Protein AF-A0A820G0Z9-F1 (afdb_monomer_lite)

Radius of gyration: 27.97 Å; chains: 1; bounding box: 66×50×70 Å

pLDDT: mean 84.69, std 12.45, range [35.75, 98.19]

InterPro domains:
  IPR001258 NHL repeat [PF01436] (437-462)
  IPR001258 NHL repeat [PS51125] (428-467)
  IPR011042 Six-bladed beta-propeller, TolB-like [G3DSA:2.120.10.30] (3-135)
  IPR011042 Six-bladed beta-propeller, TolB-like [G3DSA:2.120.10.30] (227-490)
  IPR050952 Tripartite Motif and NHL Repeat Containing E3 Ligases [PTHR24104] (188-468)

Structure (mmCIF, N/CA/C/O backbone):
data_AF-A0A820G0Z9-F1
#
_entry.id   AF-A0A820G0Z9-F1
#
loop_
_atom_site.group_PDB
_atom_site.id
_atom_site.type_symbol
_atom_site.label_atom_id
_atom_site.label_alt_id
_atom_site.label_comp_id
_atom_site.label_asym_id
_atom_site.label_entity_id
_atom_site.label_seq_id
_atom_site.pdbx_PDB_ins_code
_atom_site.Cartn_x
_atom_site.Cartn_y
_atom_site.Cartn_z
_atom_site.occupancy
_atom_site.B_iso_or_equiv
_atom_site.auth_seq_id
_atom_site.auth_comp_id
_atom_site.auth_asym_id
_atom_site.auth_atom_id
_atom_site.pdbx_PDB_model_num
ATOM 1 N N . SER A 1 1 ? 29.612 13.985 -5.284 1.00 39.81 1 SER A N 1
ATOM 2 C CA . SER A 1 1 ? 29.602 13.081 -6.452 1.00 39.81 1 SER A CA 1
ATOM 3 C C . SER A 1 1 ? 28.703 11.913 -6.103 1.00 39.81 1 SER A C 1
ATOM 5 O O . SER A 1 1 ? 28.805 11.424 -4.984 1.00 39.81 1 SER A O 1
ATOM 7 N N . SER A 1 2 ? 27.758 11.525 -6.962 1.00 48.38 2 SER A N 1
ATOM 8 C CA . SER A 1 2 ? 26.849 10.419 -6.645 1.00 48.38 2 SER A CA 1
ATOM 9 C C . SER A 1 2 ? 27.635 9.107 -6.587 1.00 48.38 2 SER A C 1
ATOM 11 O O . SER A 1 2 ? 28.349 8.753 -7.522 1.00 48.38 2 SER A O 1
ATOM 13 N N . ILE A 1 3 ? 27.506 8.384 -5.476 1.00 54.22 3 ILE A N 1
ATOM 14 C CA . ILE A 1 3 ? 28.166 7.087 -5.249 1.00 54.22 3 ILE A CA 1
ATOM 15 C C . ILE A 1 3 ? 27.676 6.032 -6.272 1.00 54.22 3 ILE A C 1
ATOM 17 O O . ILE A 1 3 ? 28.385 5.077 -6.568 1.00 54.22 3 ILE A O 1
ATOM 21 N N . ALA A 1 4 ? 26.506 6.259 -6.885 1.00 52.38 4 ALA A N 1
ATOM 22 C CA . ALA A 1 4 ? 25.918 5.444 -7.952 1.00 52.38 4 ALA A CA 1
ATOM 23 C C . ALA A 1 4 ? 26.266 5.893 -9.396 1.00 52.38 4 ALA A C 1
ATOM 25 O O . ALA A 1 4 ? 25.848 5.240 -10.352 1.00 52.38 4 ALA A O 1
ATOM 26 N N . GLY A 1 5 ? 27.012 6.992 -9.579 1.00 58.66 5 GLY A N 1
ATOM 27 C CA . GLY A 1 5 ? 27.323 7.572 -10.894 1.00 58.66 5 GLY A CA 1
ATOM 28 C C . GLY A 1 5 ? 26.188 8.412 -11.507 1.00 58.66 5 GLY A C 1
ATOM 29 O O . GLY A 1 5 ? 25.153 8.655 -10.885 1.00 58.66 5 GLY A O 1
ATOM 30 N N . THR A 1 6 ? 26.402 8.914 -12.724 1.00 63.06 6 THR A N 1
ATOM 31 C CA . THR A 1 6 ? 25.423 9.681 -13.517 1.00 63.06 6 THR A CA 1
ATOM 32 C C . THR A 1 6 ? 24.557 8.747 -14.372 1.00 63.06 6 THR A C 1
ATOM 34 O O . THR A 1 6 ? 25.024 7.682 -14.768 1.00 63.06 6 THR A O 1
ATOM 37 N N . TYR A 1 7 ? 23.300 9.136 -14.628 1.00 67.06 7 TYR A N 1
ATOM 38 C CA . TYR A 1 7 ? 22.291 8.371 -15.389 1.00 67.06 7 TYR A CA 1
ATOM 39 C C . TYR A 1 7 ? 22.005 6.962 -14.839 1.00 67.06 7 TYR A C 1
ATOM 41 O O . TYR A 1 7 ? 22.279 5.943 -15.471 1.00 67.06 7 TYR A O 1
ATOM 49 N N . VAL A 1 8 ? 21.431 6.923 -13.634 1.00 69.38 8 VAL A N 1
ATOM 50 C CA . VAL A 1 8 ? 20.930 5.688 -13.018 1.00 69.38 8 VAL A CA 1
ATOM 51 C C . VAL A 1 8 ? 19.556 5.355 -13.592 1.00 69.38 8 VAL A C 1
ATOM 53 O O . VAL A 1 8 ? 18.650 6.188 -13.517 1.00 69.38 8 VAL A O 1
ATOM 56 N N . TYR A 1 9 ? 19.415 4.151 -14.146 1.00 75.00 9 TYR A N 1
ATOM 57 C CA . TYR A 1 9 ? 18.196 3.716 -14.831 1.00 75.00 9 TYR A CA 1
ATOM 58 C C . TYR A 1 9 ? 17.500 2.565 -14.093 1.00 75.00 9 TYR A C 1
ATOM 60 O O . TYR A 1 9 ? 16.320 2.667 -13.765 1.00 75.00 9 TYR A O 1
ATOM 68 N N . GLY A 1 10 ? 18.257 1.520 -13.748 1.00 80.44 10 GLY A N 1
ATOM 69 C CA . GLY A 1 10 ? 17.741 0.315 -13.102 1.00 80.44 10 GLY A CA 1
ATOM 70 C C . GLY A 1 10 ? 18.155 0.229 -11.641 1.00 80.44 10 GLY A C 1
ATOM 71 O O . GLY A 1 10 ? 19.323 0.439 -11.310 1.00 80.44 10 GLY A O 1
ATOM 72 N N . VAL A 1 11 ? 17.208 -0.115 -10.771 1.00 86.62 11 VAL A N 1
ATOM 73 C CA . VAL A 1 11 ? 17.448 -0.443 -9.362 1.00 86.62 11 VAL A CA 1
ATOM 74 C C . VAL A 1 11 ? 16.702 -1.733 -9.056 1.00 86.62 11 VAL A C 1
ATOM 76 O O . VAL A 1 11 ? 15.523 -1.861 -9.380 1.00 86.62 11 VAL A O 1
ATOM 79 N N . PHE A 1 12 ? 17.379 -2.666 -8.396 1.00 85.50 12 PHE A N 1
ATOM 80 C CA . PHE A 1 12 ? 16.786 -3.862 -7.812 1.00 85.50 12 PHE A CA 1
ATOM 81 C C . PHE A 1 12 ? 17.196 -3.965 -6.346 1.00 85.50 12 PHE A C 1
ATOM 83 O O . PHE A 1 12 ? 18.327 -3.626 -5.997 1.00 85.50 12 PHE A O 1
ATOM 90 N N . VAL A 1 13 ? 16.291 -4.439 -5.495 1.00 78.81 13 VAL A N 1
ATOM 91 C CA . VAL A 1 13 ? 16.585 -4.713 -4.087 1.00 78.81 13 VAL A CA 1
ATOM 92 C C . VAL A 1 13 ? 16.238 -6.171 -3.816 1.00 78.81 13 VAL A C 1
ATOM 94 O O . VAL A 1 13 ? 15.118 -6.599 -4.088 1.00 78.81 13 VAL A O 1
ATOM 97 N N . GLY A 1 14 ? 17.226 -6.939 -3.361 1.00 68.56 14 GLY A N 1
ATOM 98 C CA . GLY A 1 14 ? 17.067 -8.348 -3.016 1.00 68.56 14 GLY A CA 1
ATOM 99 C C . GLY A 1 14 ? 16.289 -8.552 -1.716 1.00 68.56 14 GLY A C 1
ATOM 100 O O . GLY A 1 14 ? 16.111 -7.627 -0.925 1.00 68.56 14 GLY A O 1
ATOM 101 N N . LEU A 1 15 ? 15.857 -9.793 -1.473 1.00 70.69 15 LEU A N 1
ATOM 102 C CA . LEU A 1 15 ? 15.197 -10.184 -0.216 1.00 70.69 15 LEU A CA 1
ATOM 103 C C . LEU A 1 15 ? 16.111 -10.026 1.008 1.00 70.69 15 LEU A C 1
ATOM 105 O O . LEU A 1 15 ? 15.630 -9.868 2.122 1.00 70.69 15 LEU A O 1
ATOM 109 N N . ASP A 1 16 ? 17.423 -10.059 0.788 1.00 72.81 16 ASP A N 1
ATOM 110 C CA . ASP A 1 16 ? 18.482 -9.791 1.760 1.00 72.81 16 ASP A CA 1
ATOM 111 C C . ASP A 1 16 ? 18.814 -8.291 1.885 1.00 72.81 16 ASP A C 1
ATOM 113 O O . ASP A 1 16 ? 19.844 -7.930 2.445 1.00 72.81 16 ASP A O 1
ATOM 117 N N . ASN A 1 17 ? 17.980 -7.416 1.311 1.00 74.94 17 ASN A N 1
ATOM 118 C CA . ASN A 1 17 ? 18.169 -5.967 1.230 1.00 74.94 17 ASN A CA 1
ATOM 119 C C . ASN A 1 17 ? 19.435 -5.516 0.482 1.00 74.94 17 ASN A C 1
ATOM 121 O O . ASN A 1 17 ? 19.790 -4.335 0.543 1.00 74.94 17 ASN A O 1
ATOM 125 N N . THR A 1 18 ? 20.091 -6.406 -0.269 1.00 81.19 18 THR A N 1
ATOM 126 C CA . THR A 1 18 ? 21.187 -6.020 -1.160 1.00 81.19 18 THR A CA 1
ATOM 127 C C . THR A 1 18 ? 20.635 -5.159 -2.296 1.00 81.19 18 THR A C 1
ATOM 129 O O . THR A 1 18 ? 19.698 -5.551 -2.995 1.00 81.19 18 THR A O 1
ATOM 132 N N . VAL A 1 19 ? 21.215 -3.977 -2.496 1.00 86.00 19 VAL A N 1
ATOM 133 C CA . VAL A 1 19 ? 20.814 -3.016 -3.527 1.00 86.00 19 VAL A CA 1
ATOM 134 C C . VAL A 1 19 ? 21.731 -3.154 -4.732 1.00 86.00 19 VAL A C 1
ATOM 136 O O . VAL A 1 19 ? 22.952 -3.087 -4.615 1.00 86.00 19 VAL A O 1
ATOM 139 N N . TYR A 1 20 ? 21.136 -3.284 -5.907 1.00 88.94 20 TYR A N 1
ATOM 140 C CA . TYR A 1 20 ? 21.815 -3.413 -7.187 1.00 88.94 20 TYR A CA 1
ATOM 141 C C . TYR A 1 20 ? 21.377 -2.268 -8.091 1.00 88.94 20 TYR A C 1
ATOM 143 O O . TYR A 1 20 ? 20.184 -1.987 -8.208 1.00 88.94 20 TYR A O 1
ATOM 151 N N . VAL A 1 21 ? 22.327 -1.617 -8.754 1.00 90.00 21 VAL A N 1
ATOM 152 C CA . VAL A 1 21 ? 22.057 -0.452 -9.598 1.00 90.00 21 VAL A CA 1
ATOM 153 C C . VAL A 1 21 ? 22.748 -0.606 -10.944 1.00 90.00 21 VAL A C 1
ATOM 155 O O . VAL A 1 21 ? 23.972 -0.723 -10.998 1.00 90.00 21 VAL A O 1
ATOM 158 N N . ALA A 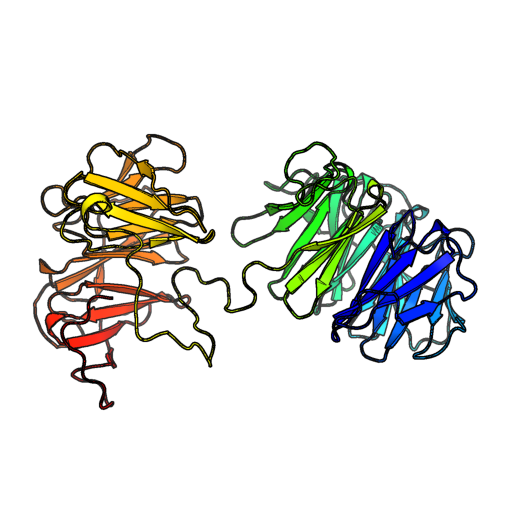1 22 ? 21.978 -0.569 -12.031 1.00 88.25 22 ALA A N 1
ATOM 159 C CA . ALA A 1 22 ? 22.504 -0.493 -13.390 1.00 88.25 22 ALA A CA 1
ATOM 160 C C . ALA A 1 22 ? 22.829 0.963 -13.742 1.00 88.25 22 ALA A C 1
ATOM 162 O O . ALA A 1 22 ? 21.987 1.859 -13.617 1.00 88.25 22 ALA A O 1
ATOM 163 N N . ASN A 1 23 ? 24.064 1.196 -14.187 1.00 86.12 23 ASN A N 1
ATOM 164 C CA . ASN A 1 23 ? 24.528 2.503 -14.624 1.00 86.12 23 ASN A CA 1
ATOM 165 C C . ASN A 1 23 ? 24.812 2.485 -16.135 1.00 86.12 23 ASN A C 1
ATOM 167 O O . ASN A 1 23 ? 25.780 1.867 -16.592 1.00 86.12 23 ASN A O 1
ATOM 171 N N . GLU A 1 24 ? 23.977 3.205 -16.888 1.00 83.94 24 GLU A N 1
ATOM 172 C CA . GLU A 1 24 ? 24.004 3.253 -18.353 1.00 83.94 24 GLU A CA 1
ATOM 173 C C . GLU A 1 24 ? 25.336 3.804 -18.882 1.00 83.94 24 GLU A C 1
ATOM 175 O O . GLU A 1 24 ? 25.901 3.280 -19.838 1.00 83.94 24 GLU A O 1
ATOM 180 N N . GLN A 1 25 ? 25.876 4.841 -18.238 1.00 83.31 25 GLN A N 1
ATOM 181 C CA . GLN A 1 25 ? 27.059 5.549 -18.728 1.00 83.31 25 GLN A CA 1
ATOM 182 C C . GLN A 1 25 ? 28.360 4.778 -18.486 1.00 83.31 25 GLN A C 1
ATOM 184 O O . GLN A 1 25 ? 29.285 4.829 -19.296 1.00 83.31 25 GLN A O 1
ATOM 189 N N . THR A 1 26 ? 28.463 4.093 -17.349 1.00 86.38 26 THR A N 1
ATOM 190 C CA . THR A 1 26 ? 29.680 3.365 -16.966 1.00 86.38 26 THR A CA 1
ATOM 191 C C . THR A 1 26 ? 29.684 1.915 -17.437 1.00 86.38 26 THR A C 1
ATOM 193 O O . THR A 1 26 ? 30.718 1.261 -17.296 1.00 86.38 26 THR A O 1
ATOM 196 N N . ASN A 1 27 ? 28.575 1.430 -18.014 1.00 89.38 27 ASN A N 1
ATOM 197 C CA . ASN A 1 27 ? 28.372 0.041 -18.437 1.00 89.38 27 ASN A CA 1
ATOM 198 C C . ASN A 1 27 ? 28.614 -0.962 -17.299 1.00 89.38 27 ASN A C 1
ATOM 200 O O . ASN A 1 27 ? 29.272 -1.989 -17.477 1.00 89.38 27 ASN A O 1
ATOM 204 N N . LYS A 1 28 ? 28.139 -0.632 -16.095 1.00 88.62 28 LYS A N 1
ATOM 205 C CA . LYS A 1 28 ? 28.398 -1.406 -14.876 1.00 88.62 28 LYS A CA 1
ATOM 206 C C . LYS A 1 28 ? 27.126 -1.611 -14.074 1.00 88.62 28 LYS A C 1
ATOM 208 O O . LYS A 1 28 ? 26.225 -0.775 -14.102 1.00 88.62 28 LYS A O 1
ATOM 213 N N . VAL A 1 29 ? 27.114 -2.693 -13.302 1.00 89.81 29 VAL A N 1
ATOM 214 C CA . VAL A 1 29 ? 26.189 -2.861 -12.178 1.00 89.81 29 VAL A CA 1
ATOM 215 C C . VAL A 1 29 ? 26.959 -2.641 -10.886 1.00 89.81 29 VAL A C 1
ATOM 217 O O . VAL A 1 29 ? 28.008 -3.246 -10.669 1.00 89.81 29 VAL A O 1
ATOM 220 N N . VAL A 1 30 ? 26.452 -1.756 -10.041 1.00 90.50 30 VAL A N 1
ATOM 221 C CA . VAL A 1 30 ? 27.036 -1.417 -8.744 1.00 90.50 30 VAL A CA 1
ATOM 222 C C . VAL A 1 30 ? 26.165 -2.034 -7.652 1.00 90.50 30 VAL A C 1
ATOM 224 O O . VAL A 1 30 ? 24.941 -2.005 -7.764 1.00 90.50 30 VAL A O 1
ATOM 227 N N . VAL A 1 31 ? 26.781 -2.635 -6.636 1.00 89.12 31 VAL A N 1
ATOM 228 C CA . VAL A 1 31 ? 26.090 -3.419 -5.603 1.00 89.12 31 VAL A CA 1
ATOM 229 C C . VAL A 1 31 ? 26.484 -2.934 -4.212 1.00 89.12 31 VAL A C 1
ATOM 231 O O . VAL A 1 31 ? 27.669 -2.712 -3.954 1.00 89.12 31 VAL A O 1
ATOM 234 N N . TRP A 1 32 ? 25.495 -2.815 -3.330 1.00 88.50 32 TRP A N 1
ATOM 235 C CA . TRP A 1 32 ? 25.639 -2.491 -1.912 1.00 88.50 32 TRP A CA 1
ATOM 236 C C . TRP A 1 32 ? 24.926 -3.552 -1.080 1.00 88.50 32 TRP A C 1
ATOM 238 O O . TRP A 1 32 ? 23.739 -3.797 -1.290 1.00 88.50 32 TRP A O 1
ATOM 248 N N . PHE A 1 33 ? 25.625 -4.155 -0.129 1.00 85.75 33 PHE A N 1
ATOM 249 C CA . PHE A 1 33 ? 25.027 -5.009 0.890 1.00 85.75 33 PHE A CA 1
ATOM 250 C C . PHE A 1 33 ? 24.276 -4.170 1.930 1.00 85.75 33 PHE A C 1
ATOM 252 O O . PHE A 1 33 ? 24.471 -2.954 2.045 1.00 85.75 33 PHE A O 1
ATOM 259 N N . GLU A 1 34 ? 23.388 -4.814 2.689 1.00 79.25 34 GLU A N 1
ATOM 260 C CA . GLU A 1 34 ? 22.604 -4.127 3.713 1.00 79.25 34 GLU A CA 1
ATOM 261 C C . GLU A 1 34 ? 23.511 -3.392 4.718 1.00 79.25 34 GLU A C 1
ATOM 263 O O . GLU A 1 34 ? 24.416 -3.968 5.317 1.00 79.25 34 GLU A O 1
ATOM 268 N N . GLY A 1 35 ? 23.255 -2.093 4.905 1.00 73.75 35 GLY A N 1
ATOM 269 C CA . GLY A 1 35 ? 24.002 -1.237 5.832 1.00 73.75 35 GLY A CA 1
ATOM 270 C C . GLY A 1 35 ? 25.259 -0.582 5.247 1.00 73.75 35 GLY A C 1
ATOM 271 O O . GLY A 1 35 ? 25.805 0.330 5.873 1.00 73.75 35 GLY A O 1
ATOM 272 N N . SER A 1 36 ? 25.695 -0.967 4.045 1.00 75.38 36 SER A N 1
ATOM 273 C CA . SER A 1 36 ? 26.859 -0.365 3.393 1.00 75.38 36 SER A CA 1
ATOM 274 C C . SER A 1 36 ? 26.568 1.036 2.852 1.00 75.38 36 SER A C 1
ATOM 276 O O . SER A 1 36 ? 25.597 1.275 2.137 1.00 75.38 36 SER A O 1
ATOM 278 N N . ILE A 1 37 ? 27.466 1.978 3.150 1.00 75.69 37 ILE A N 1
ATOM 279 C CA . ILE A 1 37 ? 27.429 3.348 2.607 1.00 75.69 37 ILE A CA 1
ATOM 280 C C . ILE A 1 37 ? 28.221 3.496 1.298 1.00 75.69 37 ILE A C 1
ATOM 282 O O . ILE A 1 37 ? 27.982 4.426 0.530 1.00 75.69 37 ILE A O 1
ATOM 286 N N . ASN A 1 38 ? 29.162 2.584 1.040 1.00 82.19 38 ASN A N 1
ATOM 287 C CA . ASN A 1 38 ? 30.003 2.544 -0.157 1.00 82.19 38 ASN A CA 1
ATOM 288 C C . ASN A 1 38 ? 29.700 1.274 -0.965 1.00 82.19 38 ASN A C 1
ATOM 290 O O . ASN A 1 38 ? 29.248 0.302 -0.368 1.00 82.19 38 ASN A O 1
ATOM 294 N N . PRO A 1 39 ? 29.957 1.256 -2.286 1.00 85.00 39 PRO A N 1
ATOM 295 C CA . PRO A 1 39 ? 29.747 0.066 -3.100 1.00 85.00 39 PRO A CA 1
ATOM 296 C C . PRO A 1 39 ? 30.621 -1.095 -2.627 1.00 85.00 39 PRO A C 1
ATOM 298 O O . PRO A 1 39 ? 31.838 -0.939 -2.520 1.00 85.00 39 PRO A O 1
ATOM 301 N N . ASP A 1 40 ? 30.017 -2.259 -2.419 1.00 86.44 40 ASP A N 1
ATOM 302 C CA . ASP A 1 40 ? 30.717 -3.484 -2.024 1.00 86.44 40 ASP A CA 1
ATOM 303 C C . ASP A 1 40 ? 31.211 -4.275 -3.238 1.00 86.44 40 ASP A C 1
ATOM 305 O O . ASP A 1 40 ? 32.228 -4.970 -3.176 1.00 86.44 40 ASP A O 1
ATOM 309 N N . LYS A 1 41 ? 30.504 -4.172 -4.372 1.00 87.94 41 LYS A N 1
ATOM 310 C CA . LYS A 1 41 ? 30.859 -4.883 -5.604 1.00 87.94 41 LYS A CA 1
ATOM 311 C C . LYS A 1 41 ? 30.516 -4.073 -6.850 1.00 87.94 41 LYS A C 1
ATOM 313 O O . LYS A 1 41 ? 29.517 -3.360 -6.905 1.00 87.94 41 LYS A O 1
ATOM 318 N N . ILE A 1 42 ? 31.348 -4.217 -7.880 1.00 88.62 42 ILE A N 1
ATOM 319 C CA . ILE A 1 42 ? 31.141 -3.633 -9.207 1.00 88.62 42 ILE A CA 1
ATOM 320 C C . ILE A 1 42 ? 31.257 -4.753 -10.240 1.00 88.62 42 ILE A C 1
ATOM 322 O O . ILE A 1 42 ? 32.300 -5.399 -10.344 1.00 88.62 42 ILE A O 1
ATOM 326 N N . LEU A 1 43 ? 30.196 -4.965 -11.014 1.00 87.88 43 LEU A N 1
ATOM 327 C CA . LEU A 1 43 ? 30.152 -5.915 -12.122 1.00 87.88 43 LEU A CA 1
ATOM 328 C C . LEU A 1 43 ? 30.370 -5.152 -13.424 1.00 87.88 43 LEU A C 1
ATOM 330 O O . LEU A 1 43 ? 29.641 -4.210 -13.734 1.00 87.88 43 LEU A O 1
ATOM 334 N N . SER A 1 44 ? 31.378 -5.558 -14.187 1.00 82.56 44 SER A N 1
ATOM 335 C CA . SER A 1 44 ? 31.799 -4.882 -15.417 1.00 82.56 44 SER A CA 1
ATOM 336 C C . SER A 1 44 ? 32.029 -5.879 -16.552 1.00 82.56 44 SER A C 1
ATOM 338 O O . SER A 1 44 ? 33.051 -5.811 -17.231 1.00 82.56 44 SER A O 1
ATOM 340 N N . GLY A 1 45 ? 31.125 -6.854 -16.699 1.00 77.19 45 GLY A N 1
ATOM 341 C CA . GLY A 1 45 ? 31.131 -7.810 -17.815 1.00 77.19 45 GLY A CA 1
ATOM 342 C C . GLY A 1 45 ? 31.009 -7.118 -19.181 1.00 77.19 45 GLY A C 1
ATOM 343 O O . GLY A 1 45 ? 31.166 -5.905 -19.296 1.00 77.19 45 GLY A O 1
ATOM 344 N N . SER A 1 46 ? 30.671 -7.857 -20.241 1.00 81.94 46 SER A N 1
ATOM 345 C CA . SER A 1 46 ? 30.454 -7.277 -21.580 1.00 81.94 46 SER A CA 1
ATOM 346 C C . SER A 1 46 ? 29.126 -6.508 -21.692 1.00 81.94 46 SER A C 1
ATOM 348 O O . SER A 1 46 ? 28.350 -6.760 -22.611 1.00 81.94 46 SER A O 1
ATOM 350 N N . LEU A 1 47 ? 28.829 -5.635 -20.728 1.00 87.75 47 LEU A N 1
ATOM 351 C CA . LEU A 1 47 ? 27.633 -4.801 -20.690 1.00 87.75 47 LEU A CA 1
ATOM 352 C C . LEU A 1 47 ? 27.787 -3.586 -21.608 1.00 87.75 47 LEU A C 1
ATOM 354 O O . LEU A 1 47 ? 28.869 -3.018 -21.747 1.00 87.75 47 LEU A O 1
ATOM 358 N N . SER A 1 48 ? 26.678 -3.169 -22.206 1.00 89.19 48 SER A N 1
ATOM 359 C CA . SER A 1 48 ? 26.541 -1.940 -22.977 1.00 89.19 48 SER A CA 1
ATOM 360 C C . SER A 1 48 ? 25.194 -1.323 -22.630 1.00 89.19 48 SER A C 1
ATOM 362 O O . SER A 1 48 ? 24.171 -1.958 -22.855 1.00 89.19 48 SER A O 1
ATOM 364 N N . THR A 1 49 ? 25.207 -0.115 -22.060 1.00 87.50 49 THR A N 1
ATOM 365 C CA . THR A 1 49 ? 24.023 0.686 -21.704 1.00 87.50 49 THR A CA 1
ATOM 366 C C . THR A 1 49 ? 22.933 -0.119 -20.978 1.00 87.50 49 THR A C 1
ATOM 368 O O . THR A 1 49 ? 21.843 -0.256 -21.529 1.00 87.50 49 THR A O 1
ATOM 371 N N . PRO A 1 50 ? 23.218 -0.703 -19.795 1.00 89.56 50 PRO A N 1
ATOM 372 C CA . PRO A 1 50 ? 22.211 -1.453 -19.049 1.00 89.56 50 PRO A CA 1
ATOM 373 C C . PRO A 1 50 ? 21.141 -0.508 -18.477 1.00 89.56 50 PRO A C 1
ATOM 375 O O . PRO A 1 50 ? 21.476 0.492 -17.831 1.00 89.56 50 PRO A O 1
ATOM 378 N N . TYR A 1 51 ? 19.871 -0.841 -18.695 1.00 88.75 51 TYR A N 1
ATOM 379 C CA . TYR A 1 51 ? 18.692 -0.081 -18.272 1.00 88.75 51 TYR A CA 1
ATOM 380 C C . TYR A 1 51 ? 17.985 -0.661 -17.039 1.00 88.75 51 TYR A C 1
ATOM 382 O O . TYR A 1 51 ? 17.495 0.099 -16.210 1.00 88.75 51 TYR A O 1
ATOM 390 N N . ASP A 1 52 ? 17.924 -1.979 -16.889 1.00 90.50 52 ASP A N 1
ATOM 391 C CA . ASP A 1 52 ? 17.226 -2.674 -15.813 1.00 90.50 52 ASP A CA 1
ATOM 392 C C . ASP A 1 52 ? 17.906 -4.004 -15.468 1.00 90.50 52 ASP A C 1
ATOM 394 O O . ASP A 1 52 ? 18.685 -4.585 -16.229 1.00 90.50 52 ASP A O 1
ATOM 398 N N . LEU A 1 53 ? 17.630 -4.494 -14.266 1.00 93.00 53 LEU A N 1
ATOM 399 C CA . LEU A 1 53 ? 18.201 -5.741 -13.793 1.00 93.00 53 LEU A CA 1
ATOM 400 C C . LEU A 1 53 ? 17.283 -6.441 -12.792 1.00 93.00 53 LEU A C 1
ATOM 402 O O . LEU A 1 53 ? 16.468 -5.820 -12.110 1.00 93.00 53 LEU A O 1
ATOM 406 N N . PHE A 1 54 ? 17.481 -7.747 -12.659 1.00 91.00 54 PHE A N 1
ATOM 407 C CA . PHE A 1 54 ? 16.806 -8.581 -11.676 1.00 91.00 54 PHE A CA 1
ATOM 408 C C . PHE A 1 54 ? 17.818 -9.496 -10.988 1.00 91.00 54 PHE A C 1
ATOM 410 O O . PHE A 1 54 ? 18.583 -10.181 -11.669 1.00 91.00 54 PHE A O 1
ATOM 417 N N . ALA A 1 55 ? 17.814 -9.543 -9.655 1.00 88.44 55 ALA A N 1
ATOM 418 C CA . ALA A 1 55 ? 18.632 -10.485 -8.894 1.00 88.44 55 ALA A CA 1
ATOM 419 C C . ALA A 1 55 ? 17.751 -11.561 -8.245 1.00 88.44 55 ALA A C 1
ATOM 421 O O . ALA A 1 55 ? 16.748 -11.259 -7.602 1.00 88.44 55 ALA A O 1
ATOM 422 N N . THR A 1 56 ? 18.111 -12.831 -8.406 1.00 81.06 56 THR A N 1
ATOM 423 C CA . THR A 1 56 ? 17.385 -13.941 -7.774 1.00 81.06 56 THR A CA 1
ATOM 424 C C . THR A 1 56 ? 17.847 -14.140 -6.330 1.00 81.06 56 THR A C 1
ATOM 426 O O . THR A 1 56 ? 18.987 -13.802 -6.008 1.00 81.06 56 THR A O 1
ATOM 429 N N . PRO A 1 57 ? 17.051 -14.798 -5.466 1.00 72.12 57 PRO A N 1
ATOM 430 C CA . PRO A 1 57 ? 17.478 -15.142 -4.105 1.00 72.12 57 PRO A CA 1
ATOM 431 C C . PRO A 1 57 ? 18.766 -15.982 -4.042 1.00 72.12 57 PRO A C 1
ATOM 433 O O . PRO A 1 57 ? 19.504 -15.919 -3.068 1.00 72.12 57 PRO A O 1
ATOM 436 N N . GLN A 1 58 ? 19.062 -16.756 -5.091 1.00 72.44 58 GLN A N 1
ATOM 437 C CA . GLN A 1 58 ? 20.297 -17.542 -5.225 1.00 72.44 58 GLN A CA 1
ATOM 438 C C . GLN A 1 58 ? 21.525 -16.690 -5.605 1.00 72.44 58 GLN A C 1
ATOM 440 O O . GLN A 1 58 ? 22.629 -17.220 -5.705 1.00 72.44 58 GLN A O 1
ATOM 445 N N . GLY A 1 59 ? 21.341 -15.385 -5.831 1.00 78.44 59 GLY A N 1
ATOM 446 C CA . GLY A 1 59 ? 22.409 -14.431 -6.119 1.00 78.44 59 GLY A CA 1
ATOM 447 C C . GLY A 1 59 ? 22.831 -14.333 -7.589 1.00 78.44 59 GLY A C 1
ATOM 448 O O . GLY A 1 59 ? 23.840 -13.693 -7.890 1.00 78.44 59 GLY A O 1
ATOM 449 N N . ASP A 1 60 ? 22.078 -14.943 -8.506 1.00 88.00 60 ASP A N 1
ATOM 450 C CA . ASP A 1 60 ? 22.245 -14.716 -9.940 1.00 88.00 60 ASP A CA 1
ATOM 451 C C . ASP A 1 60 ? 21.633 -13.371 -10.338 1.00 88.00 60 ASP A C 1
ATOM 453 O O . ASP A 1 60 ? 20.554 -13.009 -9.871 1.00 88.00 60 ASP A O 1
ATOM 457 N N . ILE A 1 61 ? 22.304 -12.640 -11.229 1.00 92.44 61 ILE A N 1
ATOM 458 C CA . ILE A 1 61 ? 21.887 -11.298 -11.648 1.00 92.44 61 ILE A CA 1
ATOM 459 C C . ILE A 1 61 ? 21.685 -11.291 -13.158 1.00 92.44 61 ILE A C 1
ATOM 461 O O . ILE A 1 61 ? 22.613 -11.559 -13.921 1.00 92.44 61 ILE A O 1
ATOM 465 N N . TYR A 1 62 ? 20.473 -10.964 -13.583 1.00 93.25 62 TYR A N 1
ATOM 466 C CA . TYR A 1 62 ? 20.067 -10.832 -14.974 1.00 93.25 62 TYR A CA 1
ATOM 467 C C . TYR A 1 62 ? 20.016 -9.352 -15.315 1.00 93.25 62 TYR A C 1
ATOM 469 O O . TYR A 1 62 ? 19.328 -8.591 -14.643 1.00 93.25 62 TYR A O 1
ATOM 477 N N . VAL A 1 63 ? 20.755 -8.940 -16.335 1.00 93.88 63 VAL A N 1
ATOM 478 C CA . VAL A 1 63 ? 20.903 -7.534 -16.722 1.00 93.88 63 VAL A CA 1
ATOM 479 C C . VAL A 1 63 ? 20.605 -7.432 -18.206 1.00 93.88 63 VAL A C 1
ATOM 481 O O . VAL A 1 63 ? 21.102 -8.251 -18.990 1.00 93.88 63 VAL A O 1
ATOM 484 N N . ASP A 1 64 ? 19.803 -6.452 -18.618 1.00 91.88 64 ASP A N 1
ATOM 485 C CA . ASP A 1 64 ? 19.737 -6.157 -20.041 1.00 91.88 64 ASP A CA 1
ATOM 486 C C . ASP A 1 64 ? 21.102 -5.669 -20.533 1.00 91.88 64 ASP A C 1
ATOM 488 O O . ASP A 1 64 ? 21.872 -5.017 -19.829 1.00 91.88 64 ASP A O 1
ATOM 492 N N . ASN A 1 65 ? 21.424 -6.010 -21.771 1.00 88.69 65 ASN A N 1
ATOM 493 C CA . ASN A 1 65 ? 22.679 -5.610 -22.380 1.00 88.69 65 ASN A CA 1
ATOM 494 C C . ASN A 1 65 ? 22.448 -4.546 -23.465 1.00 88.69 65 ASN A C 1
ATOM 496 O O . ASN A 1 65 ? 23.068 -4.574 -24.532 1.00 88.69 65 ASN A O 1
ATOM 500 N N . GLY A 1 66 ? 21.488 -3.651 -23.214 1.00 76.88 66 GLY A N 1
ATOM 501 C CA . GLY A 1 66 ? 21.177 -2.515 -24.063 1.00 76.88 66 GLY A CA 1
ATOM 502 C C . GLY A 1 66 ? 20.752 -2.851 -25.495 1.00 76.88 66 GLY A C 1
ATOM 503 O O . GLY A 1 66 ? 20.614 -4.000 -25.937 1.00 76.88 66 GLY A O 1
ATOM 504 N N . VAL A 1 67 ? 20.544 -1.787 -26.267 1.00 78.38 67 VAL A N 1
ATOM 505 C CA . VAL A 1 67 ? 20.034 -1.849 -27.648 1.00 78.38 67 VAL A CA 1
ATOM 506 C C . VAL A 1 67 ? 21.063 -2.312 -28.673 1.00 78.38 67 VAL A C 1
ATOM 508 O O . VAL A 1 67 ? 20.697 -2.778 -29.756 1.00 78.38 67 VAL A O 1
ATOM 511 N N . ASN A 1 68 ? 22.347 -2.215 -28.326 1.00 83.06 68 ASN A N 1
ATOM 512 C CA . ASN A 1 68 ? 23.446 -2.603 -29.203 1.00 83.06 68 ASN A CA 1
ATOM 513 C C . ASN A 1 68 ? 23.670 -4.118 -29.176 1.00 83.06 68 ASN A C 1
ATOM 515 O O . ASN A 1 68 ? 23.753 -4.733 -30.237 1.00 83.06 68 ASN A O 1
ATOM 519 N N . ASN A 1 69 ? 23.701 -4.734 -27.985 1.00 86.88 69 ASN A N 1
ATOM 520 C CA . ASN A 1 69 ? 23.939 -6.176 -27.868 1.00 86.88 69 ASN A CA 1
ATOM 521 C C . ASN A 1 69 ? 22.651 -7.010 -27.937 1.00 86.88 69 ASN A C 1
ATOM 523 O O . ASN A 1 69 ? 22.735 -8.210 -28.197 1.00 86.88 69 ASN A O 1
ATOM 527 N N . ARG A 1 70 ? 21.468 -6.395 -27.757 1.00 89.81 70 ARG A N 1
ATOM 528 C CA . ARG A 1 70 ? 20.147 -7.000 -28.040 1.00 89.81 70 ARG A CA 1
ATOM 529 C C . ARG A 1 70 ? 19.911 -8.338 -27.334 1.00 89.81 70 ARG A C 1
ATOM 531 O O . ARG A 1 70 ? 19.394 -9.296 -27.912 1.00 89.81 70 ARG A O 1
ATOM 538 N N . ARG A 1 71 ? 20.325 -8.423 -26.074 1.00 91.75 71 ARG A N 1
ATOM 539 C CA . ARG A 1 71 ? 20.257 -9.651 -25.279 1.00 91.75 71 ARG A CA 1
ATOM 540 C C . ARG A 1 71 ? 20.173 -9.343 -23.790 1.00 91.75 71 ARG A C 1
ATOM 542 O O . ARG A 1 71 ? 20.469 -8.224 -23.377 1.00 91.75 71 ARG A O 1
ATOM 549 N N . VAL A 1 72 ? 19.806 -10.349 -23.008 1.00 93.62 72 VAL A N 1
ATOM 550 C CA . VAL A 1 72 ? 19.927 -10.342 -21.546 1.00 93.62 72 VAL A CA 1
ATOM 551 C C . VAL A 1 72 ? 21.106 -11.227 -21.159 1.00 93.62 72 VAL A C 1
ATOM 553 O O . VAL A 1 72 ? 21.240 -12.354 -21.657 1.00 93.62 72 VAL A O 1
ATOM 556 N N . ASP A 1 73 ? 21.957 -10.705 -20.283 1.00 93.12 73 ASP A N 1
ATOM 557 C CA . ASP A 1 73 ? 23.141 -11.377 -19.764 1.00 93.12 73 ASP A CA 1
ATOM 558 C C . ASP A 1 73 ? 22.921 -11.783 -18.298 1.00 93.12 73 ASP A C 1
ATOM 560 O O . ASP A 1 73 ? 22.368 -11.025 -17.504 1.00 93.12 73 ASP A O 1
ATOM 564 N N . LYS A 1 74 ? 23.383 -12.981 -17.935 1.00 92.31 74 LYS A N 1
ATOM 565 C CA . LYS A 1 74 ? 23.398 -13.507 -16.568 1.00 92.31 74 LYS A CA 1
ATOM 566 C C . LYS A 1 74 ? 24.807 -13.430 -15.993 1.00 92.31 74 LYS A C 1
ATOM 568 O O . LYS A 1 74 ? 25.736 -14.012 -16.559 1.00 92.31 74 LYS A O 1
ATOM 573 N N . PHE A 1 75 ? 24.946 -12.795 -14.836 1.00 91.88 75 PHE A N 1
ATOM 574 C CA . PHE A 1 75 ? 26.097 -12.922 -13.948 1.00 91.88 75 PHE A CA 1
ATOM 575 C C . PHE A 1 75 ? 25.784 -13.979 -12.895 1.00 91.88 75 PHE A C 1
ATOM 577 O O . PHE A 1 75 ? 24.770 -13.889 -12.204 1.00 91.88 75 PHE A O 1
ATOM 584 N N . SER A 1 76 ? 26.646 -14.988 -12.781 1.00 85.38 76 SER A N 1
ATOM 585 C CA . SER A 1 76 ? 26.516 -15.981 -11.708 1.00 85.38 76 SER A CA 1
ATOM 586 C C . SER A 1 76 ? 26.953 -15.389 -10.371 1.00 85.38 76 SER A C 1
ATOM 588 O O . SER A 1 76 ? 27.833 -14.518 -10.340 1.00 85.38 76 SER A O 1
ATOM 590 N N . PHE A 1 77 ? 26.389 -15.894 -9.273 1.00 71.88 77 PHE A N 1
ATOM 591 C CA . PHE A 1 77 ? 26.787 -15.495 -7.922 1.00 71.88 77 PHE A CA 1
ATOM 592 C C . PHE A 1 77 ? 28.321 -15.502 -7.762 1.00 71.88 77 PHE A C 1
ATOM 594 O O . PHE A 1 77 ? 29.002 -16.448 -8.154 1.00 71.88 77 PHE A O 1
ATOM 601 N N . ASN A 1 78 ? 28.883 -14.410 -7.233 1.00 69.44 78 ASN A N 1
ATOM 602 C CA . ASN A 1 78 ? 30.333 -14.195 -7.061 1.00 69.44 78 ASN A CA 1
ATOM 603 C C . ASN A 1 78 ? 31.217 -14.197 -8.325 1.00 69.44 78 ASN A C 1
ATOM 605 O O . ASN A 1 78 ? 32.435 -14.109 -8.202 1.00 69.44 78 ASN A O 1
ATOM 609 N N . SER A 1 79 ? 30.643 -14.174 -9.528 1.00 78.88 79 SER A N 1
ATOM 610 C CA . SER A 1 79 ? 31.397 -14.027 -10.779 1.00 78.88 79 SER A CA 1
ATOM 611 C C . SER A 1 79 ? 31.283 -12.613 -11.357 1.00 78.88 79 SER A C 1
ATOM 613 O O . SER A 1 79 ? 30.253 -11.955 -11.219 1.00 78.88 79 SER A O 1
ATOM 615 N N . ASN A 1 80 ? 32.341 -12.155 -12.032 1.00 80.38 80 ASN A N 1
ATOM 616 C CA . ASN A 1 80 ? 32.317 -10.958 -12.886 1.00 80.38 80 ASN A CA 1
ATOM 617 C C . ASN A 1 80 ? 32.142 -11.308 -14.374 1.00 80.38 80 ASN A C 1
ATOM 619 O O . ASN A 1 80 ? 32.151 -10.419 -15.225 1.00 80.38 80 ASN A O 1
ATOM 623 N N . ILE A 1 81 ? 31.996 -12.595 -14.692 1.00 81.81 81 ILE A N 1
ATOM 624 C CA . ILE A 1 81 ? 31.775 -13.087 -16.050 1.00 81.81 81 ILE A CA 1
ATOM 625 C C . ILE A 1 81 ? 30.270 -13.147 -16.300 1.00 81.81 81 ILE A C 1
ATOM 627 O O . ILE A 1 81 ? 29.529 -13.733 -15.506 1.00 81.81 81 ILE A O 1
ATOM 631 N N . SER A 1 82 ? 29.838 -12.561 -17.416 1.00 88.81 82 SER A N 1
ATOM 632 C CA . SER A 1 82 ? 28.464 -12.653 -17.894 1.00 88.81 82 SER A CA 1
ATOM 633 C C . SER A 1 82 ? 28.327 -13.671 -19.024 1.00 88.81 82 SER A C 1
ATOM 635 O O . SER A 1 82 ? 29.252 -13.889 -19.806 1.00 88.81 82 SER A O 1
ATOM 637 N N . THR A 1 83 ? 27.157 -14.297 -19.120 1.00 89.81 83 THR A N 1
ATOM 638 C CA . THR A 1 83 ? 26.786 -15.193 -20.226 1.00 89.81 83 THR A CA 1
ATOM 639 C C . THR A 1 83 ? 25.442 -14.771 -20.798 1.00 89.81 83 THR A C 1
ATOM 641 O O . THR A 1 83 ? 24.558 -14.364 -20.048 1.00 89.81 83 THR A O 1
ATOM 644 N N . SER A 1 84 ? 25.273 -14.838 -22.119 1.00 91.00 84 SER A N 1
ATOM 645 C CA . SER A 1 84 ? 23.988 -14.496 -22.733 1.00 91.00 84 SER A CA 1
ATOM 646 C C . SER A 1 84 ? 22.976 -15.615 -22.502 1.00 91.00 84 SER A C 1
ATOM 648 O O . SER A 1 84 ? 23.272 -16.777 -22.772 1.00 91.00 84 SER A O 1
ATOM 650 N N . VAL A 1 85 ? 21.784 -15.258 -22.020 1.00 91.94 85 VAL A N 1
ATOM 651 C CA . VAL A 1 85 ? 20.723 -16.223 -21.678 1.00 91.94 85 VAL A CA 1
ATOM 652 C C . VAL A 1 85 ? 19.433 -16.033 -22.477 1.00 91.94 85 VAL A C 1
ATOM 654 O O . VAL A 1 85 ? 18.595 -16.933 -22.510 1.00 91.94 85 VAL A O 1
ATOM 657 N N . MET A 1 86 ? 19.262 -14.886 -23.138 1.00 92.50 86 MET A N 1
ATOM 658 C CA . MET A 1 86 ? 18.103 -14.589 -23.983 1.00 92.50 86 MET A CA 1
ATOM 659 C C . MET A 1 86 ? 18.478 -13.572 -25.062 1.00 92.50 86 MET A C 1
ATOM 661 O O . MET A 1 86 ? 19.029 -12.518 -24.746 1.00 92.50 86 MET A O 1
ATOM 665 N N . SER A 1 87 ? 18.121 -13.845 -26.318 1.00 91.25 87 SER A N 1
ATOM 666 C CA . SER A 1 87 ? 18.164 -12.859 -27.403 1.00 91.25 87 SER A CA 1
ATOM 667 C C . SER A 1 87 ? 16.847 -12.081 -27.483 1.00 91.25 87 SER A C 1
ATOM 669 O O . SER A 1 87 ? 15.760 -12.659 -27.381 1.00 91.25 87 SER A O 1
ATOM 671 N N . VAL A 1 88 ? 16.941 -10.765 -27.681 1.00 89.25 88 VAL A N 1
ATOM 672 C CA . VAL A 1 88 ? 15.798 -9.844 -27.637 1.00 89.25 88 VAL A CA 1
ATOM 673 C C . VAL A 1 88 ? 15.733 -9.011 -28.920 1.00 89.25 88 VAL A C 1
ATOM 675 O O . VAL A 1 88 ? 16.712 -8.350 -29.272 1.00 89.25 88 VAL A O 1
ATOM 678 N N . PRO A 1 89 ? 14.585 -8.963 -29.613 1.00 82.56 89 PRO A N 1
ATOM 679 C CA . PRO A 1 89 ? 14.407 -8.089 -30.769 1.00 82.56 89 PRO A CA 1
ATOM 680 C C . PRO A 1 89 ? 14.604 -6.602 -30.419 1.00 82.56 89 PRO A C 1
ATOM 682 O O . PRO A 1 89 ? 13.821 -6.027 -29.669 1.00 82.56 89 PRO A O 1
ATOM 685 N N . ASN A 1 90 ? 15.630 -5.974 -31.005 1.00 82.56 90 ASN A N 1
ATOM 686 C CA . ASN A 1 90 ? 15.946 -4.537 -30.903 1.00 82.56 90 ASN A CA 1
ATOM 687 C C . ASN A 1 90 ? 16.214 -3.984 -29.485 1.00 82.56 90 ASN A C 1
ATOM 689 O O . ASN A 1 90 ? 16.122 -2.776 -29.267 1.00 82.56 90 ASN A O 1
ATOM 693 N N . GLY A 1 91 ? 16.634 -4.843 -28.553 1.00 85.44 91 GLY A N 1
ATOM 694 C CA . GLY A 1 91 ? 17.052 -4.429 -27.210 1.00 85.44 91 GLY A CA 1
ATOM 695 C C . GLY A 1 91 ? 15.973 -4.593 -26.147 1.00 85.44 91 GLY A C 1
ATOM 696 O O . GLY A 1 91 ? 14.790 -4.706 -26.450 1.00 85.44 91 GLY A O 1
ATOM 697 N N . CYS A 1 92 ? 16.419 -4.630 -24.896 1.00 89.94 92 CYS A N 1
ATOM 698 C CA . CYS A 1 92 ? 15.588 -4.819 -23.717 1.00 89.94 92 CYS A CA 1
ATOM 699 C C . CYS A 1 92 ? 15.721 -3.604 -22.801 1.00 89.94 92 CYS A C 1
ATOM 701 O O . CYS A 1 92 ? 16.827 -3.096 -22.662 1.00 89.94 92 CYS A O 1
ATOM 703 N N . THR A 1 93 ? 14.631 -3.147 -22.187 1.00 88.50 93 THR A N 1
ATOM 704 C CA . THR A 1 93 ? 14.661 -1.997 -21.255 1.00 88.50 93 THR A CA 1
ATOM 705 C C . THR A 1 93 ? 14.052 -2.288 -19.891 1.00 88.50 93 THR A C 1
ATOM 707 O O . THR A 1 93 ? 14.175 -1.470 -18.989 1.00 88.50 93 THR A O 1
ATOM 710 N N . GLY A 1 94 ? 13.366 -3.420 -19.749 1.00 90.81 94 GLY A N 1
ATOM 711 C CA . GLY A 1 94 ? 12.794 -3.881 -18.490 1.00 90.81 94 GLY A CA 1
ATOM 712 C C . GLY A 1 94 ? 13.003 -5.380 -18.379 1.00 90.81 94 GLY A C 1
ATOM 713 O O . GLY A 1 94 ? 12.737 -6.093 -19.349 1.00 90.81 94 GLY A O 1
ATOM 714 N N . VAL A 1 95 ? 13.494 -5.845 -17.234 1.00 93.81 95 VAL A N 1
ATOM 715 C CA . VAL A 1 95 ? 13.852 -7.249 -17.000 1.00 93.81 95 VAL A CA 1
ATOM 716 C C . VAL A 1 95 ? 13.160 -7.743 -15.739 1.00 93.81 95 VAL A C 1
ATOM 718 O O . VAL A 1 95 ? 13.234 -7.119 -14.685 1.00 93.81 95 VAL A O 1
ATOM 721 N N . PHE A 1 96 ? 12.513 -8.903 -15.829 1.00 93.44 96 PHE A N 1
ATOM 722 C CA . PHE A 1 96 ? 11.891 -9.542 -14.672 1.00 93.44 96 PHE A CA 1
ATOM 723 C C . PHE A 1 96 ? 12.048 -11.058 -14.748 1.00 93.44 96 PHE A C 1
ATOM 725 O O . PHE A 1 96 ? 11.922 -11.633 -15.828 1.00 93.44 96 PHE A O 1
ATOM 732 N N . VAL A 1 97 ? 12.299 -11.715 -13.615 1.00 90.50 97 VAL A N 1
ATOM 733 C CA . VAL A 1 97 ? 12.271 -13.180 -13.516 1.00 90.50 97 VAL A CA 1
ATOM 734 C C . VAL A 1 97 ? 11.169 -13.573 -12.543 1.00 90.50 97 VAL A C 1
ATOM 736 O O . VAL A 1 97 ? 11.186 -13.150 -11.390 1.00 90.50 97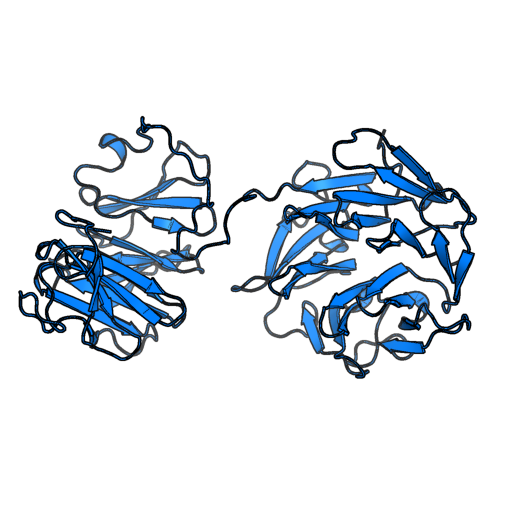 VAL A O 1
ATOM 739 N N . ASP A 1 98 ? 10.202 -14.363 -13.008 1.00 84.81 98 ASP A N 1
ATOM 740 C CA . ASP A 1 98 ? 9.109 -14.833 -12.155 1.00 84.81 98 ASP A CA 1
ATOM 741 C C . ASP A 1 98 ? 9.508 -16.035 -11.284 1.00 84.81 98 ASP A C 1
ATOM 743 O O . ASP A 1 98 ? 10.560 -16.659 -11.454 1.00 84.81 98 ASP A O 1
ATOM 747 N N . ILE A 1 99 ? 8.620 -16.398 -10.357 1.00 81.56 99 ILE A N 1
ATOM 748 C CA . ILE A 1 99 ? 8.810 -17.516 -9.423 1.00 81.56 99 ILE A CA 1
ATOM 749 C C . ILE A 1 99 ? 8.930 -18.894 -10.106 1.00 81.56 99 ILE A C 1
ATOM 751 O O . ILE A 1 99 ? 9.345 -19.857 -9.468 1.00 81.56 99 ILE A O 1
ATOM 755 N N . SER A 1 100 ? 8.594 -19.008 -11.398 1.00 83.50 100 SER A N 1
ATOM 756 C CA . SER A 1 100 ? 8.753 -20.231 -12.202 1.00 83.50 100 SER A CA 1
ATOM 757 C C . SER A 1 100 ? 10.087 -20.292 -12.958 1.00 83.50 100 SER A C 1
ATOM 759 O O . SER A 1 100 ? 10.314 -21.215 -13.748 1.00 83.50 100 SER A O 1
ATOM 761 N N . ASN A 1 101 ? 10.986 -19.332 -12.709 1.00 86.25 101 ASN A N 1
ATOM 762 C CA . ASN A 1 101 ? 12.232 -19.123 -13.447 1.00 86.25 101 ASN A CA 1
ATOM 763 C C . ASN A 1 101 ? 11.997 -18.802 -14.928 1.00 86.25 101 ASN A C 1
ATOM 765 O O . ASN A 1 101 ? 12.748 -19.231 -15.810 1.00 86.25 101 ASN A O 1
ATOM 769 N N . THR A 1 102 ? 10.947 -18.042 -15.222 1.00 91.75 102 THR A N 1
ATOM 770 C CA . THR A 1 102 ? 10.737 -17.476 -16.551 1.00 91.75 102 THR A CA 1
ATOM 771 C C . THR A 1 102 ? 11.269 -16.050 -16.576 1.00 91.75 102 THR A C 1
ATOM 773 O O . THR A 1 102 ? 10.854 -15.207 -15.786 1.00 91.75 102 THR A O 1
ATOM 776 N N . LEU A 1 103 ? 12.189 -15.783 -17.501 1.00 94.56 103 LEU A N 1
ATOM 777 C CA . LEU A 1 103 ? 12.740 -14.461 -17.767 1.00 94.56 103 LEU A CA 1
ATOM 778 C C . LEU A 1 103 ? 11.830 -13.724 -18.750 1.00 94.56 103 LEU A C 1
ATOM 780 O O . LEU A 1 103 ? 11.480 -14.268 -19.798 1.00 94.56 103 LEU A O 1
ATOM 784 N N . TYR A 1 104 ? 11.495 -12.483 -18.428 1.00 95.94 104 TYR A N 1
ATOM 785 C CA . TYR A 1 104 ? 10.724 -11.557 -19.245 1.00 95.94 104 TYR A CA 1
ATOM 786 C C . TYR A 1 104 ? 11.584 -10.358 -19.598 1.00 95.94 104 TYR A C 1
ATOM 788 O O . TYR A 1 104 ? 12.436 -9.924 -18.820 1.00 95.94 104 TYR A O 1
ATOM 796 N N . CYS A 1 105 ? 11.321 -9.817 -20.777 1.00 95.62 105 CYS A N 1
ATOM 797 C CA . CYS A 1 105 ? 11.988 -8.647 -21.286 1.00 95.62 105 CYS A CA 1
ATOM 798 C C . CYS A 1 105 ? 11.005 -7.738 -22.027 1.00 95.62 105 CYS A C 1
ATOM 800 O O . CYS A 1 105 ? 10.301 -8.188 -22.937 1.00 95.62 105 CYS A O 1
ATOM 802 N N . SER A 1 106 ? 11.009 -6.449 -21.686 1.00 94.69 106 SER A N 1
ATOM 803 C CA . SER A 1 106 ? 10.322 -5.429 -22.476 1.00 94.69 106 SER A CA 1
ATOM 804 C C . SER A 1 106 ? 11.181 -4.999 -23.663 1.00 94.69 106 SER A C 1
ATOM 806 O O . SER A 1 106 ? 12.229 -4.373 -23.490 1.00 94.69 106 SER A O 1
ATOM 808 N N . ALA A 1 107 ? 10.738 -5.333 -24.874 1.00 93.12 107 ALA A N 1
ATOM 809 C CA . ALA A 1 107 ? 11.405 -4.977 -26.119 1.00 93.12 107 ALA A CA 1
ATOM 810 C C . ALA A 1 107 ? 10.831 -3.655 -26.652 1.00 93.12 107 ALA A C 1
ATOM 812 O O . ALA A 1 107 ? 9.954 -3.643 -27.520 1.00 93.12 107 ALA A O 1
ATOM 813 N N . TYR A 1 108 ? 11.302 -2.536 -26.096 1.00 84.69 108 TYR A N 1
ATOM 814 C CA . TYR A 1 108 ? 10.626 -1.235 -26.199 1.00 84.69 108 TYR A CA 1
ATOM 815 C C . TYR A 1 108 ? 10.416 -0.729 -27.640 1.00 84.69 108 TYR A C 1
ATOM 817 O O . TYR A 1 108 ? 9.293 -0.384 -28.004 1.00 84.69 108 TYR A O 1
ATOM 825 N N . THR A 1 109 ? 11.448 -0.742 -28.497 1.00 88.25 109 THR A N 1
ATOM 826 C CA . THR A 1 109 ? 11.331 -0.339 -29.918 1.00 88.25 109 THR A CA 1
ATOM 827 C C . THR A 1 109 ? 10.575 -1.353 -30.763 1.00 88.25 109 THR A C 1
ATOM 829 O O . THR A 1 109 ? 10.111 -1.030 -31.851 1.00 88.25 109 THR A O 1
ATOM 832 N N . SER A 1 110 ? 10.448 -2.582 -30.269 1.00 93.31 110 SER A N 1
ATOM 833 C CA . SER A 1 110 ? 9.663 -3.632 -30.906 1.00 93.31 110 SER A CA 1
ATOM 834 C C . SER A 1 110 ? 8.214 -3.641 -30.409 1.00 93.31 110 SER A C 1
ATOM 836 O O . SER A 1 110 ? 7.465 -4.522 -30.802 1.00 93.31 110 SER A O 1
ATOM 838 N N . HIS A 1 111 ? 7.795 -2.699 -29.552 1.00 95.56 111 HIS A N 1
ATOM 839 C CA . HIS A 1 111 ? 6.405 -2.555 -29.097 1.00 95.56 111 HIS A CA 1
ATOM 840 C C . HIS A 1 111 ? 5.796 -3.849 -28.518 1.00 95.56 111 HIS A C 1
ATOM 842 O O . HIS A 1 111 ? 4.616 -4.147 -28.725 1.00 95.56 111 HIS A O 1
ATOM 848 N N . GLN A 1 112 ? 6.608 -4.647 -27.818 1.00 96.38 112 GLN A N 1
ATOM 849 C CA . GLN A 1 112 ? 6.204 -5.959 -27.310 1.00 96.38 112 GLN A CA 1
ATOM 850 C C . GLN A 1 112 ? 6.986 -6.369 -26.059 1.00 96.38 112 GLN A C 1
ATOM 852 O O . GLN A 1 112 ? 8.078 -5.867 -25.798 1.00 96.38 112 GLN A O 1
ATOM 857 N N . VAL A 1 113 ? 6.449 -7.336 -25.320 1.00 97.06 113 VAL A N 1
ATOM 858 C CA . VAL A 1 113 ? 7.140 -8.033 -24.229 1.00 97.06 113 VAL A CA 1
ATOM 859 C C . VAL A 1 113 ? 7.368 -9.475 -24.655 1.00 97.06 113 VAL A C 1
ATOM 861 O O . VAL A 1 113 ? 6.462 -10.133 -25.177 1.00 97.06 113 VAL A O 1
ATOM 864 N N . VAL A 1 114 ? 8.583 -9.968 -24.434 1.00 95.56 114 VAL A N 1
ATOM 865 C CA . VAL A 1 114 ? 8.984 -11.340 -24.749 1.00 95.56 114 VAL A CA 1
ATOM 866 C C . VAL A 1 114 ? 9.394 -12.088 -23.485 1.00 95.56 114 VAL A C 1
ATOM 868 O O . VAL A 1 114 ? 9.880 -11.483 -22.533 1.00 95.56 114 VAL A O 1
ATOM 871 N N . LYS A 1 115 ? 9.217 -13.410 -23.470 1.00 94.62 115 LYS A N 1
ATOM 872 C CA . LYS A 1 115 ? 9.649 -14.281 -22.374 1.00 94.62 115 LYS A CA 1
ATOM 873 C C . LYS A 1 115 ? 10.424 -15.496 -22.853 1.00 94.62 115 LYS A C 1
ATOM 875 O O . LYS A 1 115 ? 10.306 -15.917 -24.006 1.00 94.62 115 LYS A O 1
ATOM 880 N N . LYS A 1 116 ? 11.161 -16.101 -21.930 1.00 93.69 116 LYS A N 1
ATOM 881 C CA . LYS A 1 116 ? 11.888 -17.353 -22.118 1.00 93.69 116 LYS A CA 1
ATOM 882 C C . LYS A 1 116 ? 12.014 -18.076 -20.785 1.00 93.69 116 LYS A C 1
ATOM 884 O O . LYS A 1 116 ? 12.346 -17.463 -19.774 1.00 93.69 116 LYS A O 1
ATOM 889 N N . TRP A 1 117 ? 11.822 -19.388 -20.794 1.00 91.19 117 TRP A N 1
ATOM 890 C CA . TRP A 1 117 ? 12.107 -20.203 -19.621 1.00 91.19 117 TRP A CA 1
ATOM 891 C C . TRP A 1 117 ? 13.621 -20.374 -19.437 1.00 91.19 117 TRP A C 1
ATOM 893 O O . TRP A 1 117 ? 14.346 -20.667 -20.392 1.00 91.19 117 TRP A O 1
ATOM 903 N N . LEU A 1 118 ? 14.136 -20.150 -18.227 1.00 87.19 118 LEU A N 1
ATOM 904 C CA . LEU A 1 118 ? 15.585 -20.115 -17.993 1.00 87.19 118 LEU A CA 1
ATOM 905 C C . LEU A 1 118 ? 16.256 -21.489 -18.109 1.00 87.19 118 LEU A C 1
ATOM 907 O O . LEU A 1 118 ? 17.439 -21.543 -18.429 1.00 87.19 118 LEU A O 1
ATOM 911 N N . TYR A 1 119 ? 15.506 -22.576 -17.914 1.00 84.50 119 TYR A N 1
ATOM 912 C CA . TYR A 1 119 ? 16.004 -23.947 -18.075 1.00 84.50 119 TYR A CA 1
ATOM 913 C C . TYR A 1 119 ? 15.948 -24.465 -19.517 1.00 84.50 119 TYR A C 1
ATOM 915 O O . TYR A 1 119 ? 16.431 -25.561 -19.795 1.00 84.50 119 TYR A O 1
ATOM 923 N N . ASP A 1 120 ? 15.383 -23.688 -20.442 1.00 82.19 120 ASP A N 1
ATOM 924 C CA . ASP A 1 120 ? 15.508 -23.973 -21.867 1.00 82.19 120 ASP A CA 1
ATOM 925 C C . ASP A 1 120 ? 16.914 -23.582 -22.353 1.00 82.19 120 ASP A C 1
ATOM 927 O O . ASP A 1 120 ? 17.359 -22.448 -22.150 1.00 82.19 120 ASP A O 1
ATOM 931 N N . ASN A 1 121 ? 17.602 -24.515 -23.011 1.00 79.12 121 ASN A N 1
ATOM 932 C CA . ASN A 1 121 ? 18.944 -24.312 -23.561 1.00 79.12 121 ASN A CA 1
ATOM 933 C C . ASN A 1 121 ? 18.947 -23.488 -24.862 1.00 79.12 121 ASN A C 1
ATOM 935 O O . ASN A 1 121 ? 20.012 -23.070 -25.315 1.00 79.12 121 ASN A O 1
ATOM 939 N N . MET A 1 122 ? 17.788 -23.257 -25.487 1.00 80.69 122 MET A N 1
ATOM 940 C CA . MET A 1 122 ? 17.676 -22.337 -26.625 1.00 80.69 122 MET A CA 1
ATOM 941 C C . MET A 1 122 ? 17.846 -20.887 -26.158 1.00 80.69 122 MET A C 1
ATOM 943 O O . MET A 1 122 ? 17.646 -20.610 -24.990 1.00 80.69 122 MET A O 1
ATOM 947 N N . THR A 1 123 ? 18.194 -19.933 -27.027 1.00 76.88 123 THR A N 1
ATOM 948 C CA . THR A 1 123 ? 18.252 -18.488 -26.681 1.00 76.88 123 THR A CA 1
ATOM 949 C C . THR A 1 123 ? 17.041 -17.695 -27.178 1.00 76.88 123 THR A C 1
ATOM 951 O O . THR A 1 123 ? 16.903 -16.506 -26.877 1.00 76.88 123 THR A O 1
ATOM 954 N N . THR A 1 124 ? 16.160 -18.344 -27.939 1.00 81.75 124 THR A N 1
ATOM 955 C CA . THR A 1 124 ? 14.980 -17.752 -28.571 1.00 81.75 124 THR A CA 1
ATOM 956 C C . THR A 1 124 ? 13.898 -17.418 -27.550 1.00 81.75 124 THR A C 1
ATOM 958 O O . THR A 1 124 ? 13.614 -18.207 -26.651 1.00 81.75 124 THR A O 1
ATOM 961 N N . SER A 1 125 ? 13.276 -16.252 -27.707 1.00 89.69 125 SER A N 1
ATOM 962 C CA . SER A 1 125 ? 12.187 -15.769 -26.857 1.00 89.69 125 SER A CA 1
ATOM 963 C C . SER A 1 125 ? 10.828 -15.878 -27.560 1.00 89.69 125 SER A C 1
ATOM 965 O O . SER A 1 125 ? 10.744 -16.033 -28.777 1.00 89.69 125 SER A O 1
ATOM 967 N N . THR A 1 126 ? 9.751 -15.818 -26.779 1.00 92.00 126 THR A N 1
ATOM 968 C CA . THR A 1 126 ? 8.356 -15.894 -27.245 1.00 92.00 126 THR A CA 1
ATOM 969 C C . THR A 1 126 ? 7.605 -14.626 -26.858 1.00 92.00 126 THR A C 1
ATOM 971 O O . THR A 1 126 ? 7.825 -14.098 -25.772 1.00 92.00 126 THR A O 1
ATOM 974 N N . ILE A 1 127 ? 6.733 -14.118 -27.728 1.00 94.44 127 ILE A N 1
ATOM 975 C CA . ILE A 1 127 ? 5.947 -12.905 -27.450 1.00 94.44 127 ILE A CA 1
ATOM 976 C C . ILE A 1 127 ? 4.832 -13.231 -26.452 1.00 94.44 127 ILE A C 1
ATOM 978 O O . ILE A 1 127 ? 4.153 -14.248 -26.588 1.00 94.44 127 ILE A O 1
ATOM 982 N N . VAL A 1 128 ? 4.639 -12.356 -25.465 1.00 95.94 128 VAL A N 1
ATOM 983 C CA . VAL A 1 128 ? 3.598 -12.489 -24.428 1.00 95.94 128 VAL A CA 1
ATOM 984 C C . VAL A 1 128 ? 2.701 -11.271 -24.272 1.00 95.94 128 VAL A C 1
ATOM 986 O O . VAL A 1 128 ? 1.639 -11.386 -23.673 1.00 95.94 128 VAL A O 1
ATOM 989 N N . ALA A 1 129 ? 3.097 -10.123 -24.814 1.00 97.06 129 ALA A N 1
ATOM 990 C CA . ALA A 1 129 ? 2.252 -8.940 -24.905 1.00 97.06 129 ALA A CA 1
ATOM 991 C C . ALA A 1 129 ? 2.710 -8.060 -26.071 1.00 97.06 129 ALA A C 1
ATOM 993 O O . ALA A 1 129 ? 3.904 -8.004 -26.370 1.00 97.06 129 ALA A O 1
ATOM 994 N N . GLY A 1 130 ? 1.775 -7.346 -26.699 1.00 96.50 130 GLY A N 1
ATOM 995 C CA . GLY A 1 130 ? 2.043 -6.571 -27.911 1.00 96.50 130 GLY A CA 1
ATOM 996 C C . GLY A 1 130 ? 2.110 -7.437 -29.173 1.00 96.50 130 GLY A C 1
ATOM 997 O O . GLY A 1 130 ? 2.200 -8.662 -29.116 1.00 96.50 130 GLY A O 1
ATOM 998 N N . THR A 1 131 ? 2.054 -6.788 -30.336 1.00 94.56 131 THR A N 1
ATOM 999 C CA . THR A 1 131 ? 2.031 -7.451 -31.655 1.00 94.56 131 THR A CA 1
ATOM 1000 C C . THR A 1 131 ? 3.264 -7.146 -32.504 1.00 94.56 131 THR A C 1
ATOM 1002 O O . THR A 1 131 ? 3.274 -7.431 -33.699 1.00 94.56 131 THR A O 1
ATOM 1005 N N . GLY A 1 132 ? 4.285 -6.504 -31.932 1.00 92.31 132 GLY A N 1
ATOM 1006 C CA . GLY A 1 132 ? 5.435 -6.023 -32.699 1.00 92.31 132 GLY A CA 1
ATOM 1007 C C . GLY A 1 132 ? 5.219 -4.656 -33.364 1.00 92.31 132 GLY A C 1
ATOM 1008 O O . GLY A 1 132 ? 6.140 -4.112 -33.966 1.00 92.31 132 GLY A O 1
ATOM 1009 N N . THR A 1 133 ? 4.000 -4.104 -33.294 1.00 93.31 133 THR A N 1
ATOM 1010 C CA . THR A 1 133 ? 3.609 -2.847 -33.953 1.00 93.31 133 THR A CA 1
ATOM 1011 C C . THR A 1 133 ? 3.036 -1.864 -32.938 1.00 93.31 133 THR A C 1
ATOM 1013 O O . THR A 1 133 ? 2.224 -2.247 -32.093 1.00 93.31 133 THR A O 1
ATOM 1016 N N . ALA A 1 134 ? 3.428 -0.592 -33.050 1.00 96.50 134 ALA A N 1
ATOM 1017 C CA . ALA A 1 134 ? 2.910 0.483 -32.214 1.00 96.50 134 ALA A CA 1
ATOM 1018 C C . ALA A 1 134 ? 1.385 0.623 -32.351 1.00 96.50 134 ALA A C 1
ATOM 1020 O O . ALA A 1 134 ? 0.856 0.710 -33.460 1.00 96.50 134 ALA A O 1
ATOM 1021 N N . GLY A 1 135 ? 0.675 0.701 -31.227 1.00 96.06 135 GLY A N 1
ATOM 1022 C CA . GLY A 1 135 ? -0.761 0.977 -31.209 1.00 96.06 135 GLY A CA 1
ATOM 1023 C C . GLY A 1 135 ? -1.313 1.113 -29.794 1.00 96.06 135 GLY A C 1
ATOM 1024 O O . GLY A 1 135 ? -0.619 0.819 -28.825 1.00 96.06 135 GLY A O 1
ATOM 1025 N N . SER A 1 136 ? -2.575 1.528 -29.672 1.00 95.75 136 SER A N 1
ATOM 1026 C CA . SER A 1 136 ? -3.251 1.814 -28.393 1.00 95.75 136 SER A CA 1
ATOM 1027 C C . SER A 1 136 ? -4.437 0.888 -28.080 1.00 95.75 136 SER A C 1
ATOM 1029 O O . SER A 1 136 ? -5.150 1.086 -27.096 1.00 95.75 136 SER A O 1
ATOM 1031 N N . THR A 1 137 ? -4.654 -0.160 -28.879 1.00 95.94 137 THR A N 1
ATOM 1032 C CA . THR A 1 137 ? -5.679 -1.187 -28.616 1.00 95.94 137 THR A CA 1
ATOM 1033 C C . THR A 1 137 ? -5.309 -2.066 -27.412 1.00 95.94 137 THR A C 1
ATOM 1035 O O . THR A 1 137 ? -4.222 -1.937 -26.850 1.00 95.94 137 THR A O 1
ATOM 1038 N N . ALA A 1 138 ? -6.198 -2.977 -27.010 1.00 95.44 138 ALA A N 1
ATOM 1039 C CA . ALA A 1 138 ? -5.934 -3.911 -25.915 1.00 95.44 138 ALA A CA 1
ATOM 1040 C C . ALA A 1 138 ? -4.820 -4.934 -26.226 1.00 95.44 138 ALA A C 1
ATOM 1042 O O . ALA A 1 138 ? -4.225 -5.473 -25.302 1.00 95.44 138 ALA A O 1
ATOM 1043 N N . THR A 1 139 ? -4.509 -5.202 -27.497 1.00 96.75 139 THR A N 1
ATOM 1044 C CA . THR A 1 139 ? -3.484 -6.188 -27.895 1.00 96.75 139 THR A CA 1
ATOM 1045 C C . THR A 1 139 ? -2.169 -5.549 -28.350 1.00 96.75 139 THR A C 1
ATOM 1047 O O . THR A 1 139 ? -1.164 -6.241 -28.487 1.00 96.75 139 THR A O 1
ATOM 1050 N N . THR A 1 140 ? -2.154 -4.237 -28.593 1.00 97.50 140 THR A N 1
ATOM 1051 C CA . THR A 1 140 ? -0.982 -3.477 -29.060 1.00 97.50 140 THR A CA 1
ATOM 1052 C C . THR A 1 140 ? -0.393 -2.633 -27.934 1.00 97.50 140 THR A C 1
ATOM 1054 O O . THR A 1 140 ? -1.137 -2.112 -27.103 1.00 97.50 140 THR A O 1
ATOM 1057 N N . LEU A 1 141 ? 0.924 -2.441 -27.952 1.00 97.31 141 LEU A N 1
ATOM 1058 C CA . LEU A 1 141 ? 1.652 -1.575 -27.021 1.00 97.31 141 LEU A CA 1
ATOM 1059 C C . LEU A 1 141 ? 2.363 -0.459 -27.797 1.00 97.31 141 LEU A C 1
ATOM 1061 O O . LEU A 1 141 ? 2.557 -0.558 -29.009 1.00 97.31 141 LEU A O 1
ATOM 1065 N N . ASN A 1 142 ? 2.781 0.598 -27.112 1.00 96.75 142 ASN A N 1
ATOM 1066 C CA . ASN A 1 142 ? 3.578 1.680 -27.664 1.00 96.75 142 ASN A CA 1
ATOM 1067 C C . ASN A 1 142 ? 4.729 2.052 -26.717 1.00 96.75 142 ASN A C 1
ATOM 1069 O O . ASN A 1 142 ? 4.533 2.763 -25.734 1.00 96.75 142 ASN A O 1
ATOM 1073 N N . ILE A 1 143 ? 5.936 1.569 -27.039 1.00 94.56 143 ILE A N 1
ATOM 1074 C CA . ILE A 1 143 ? 7.141 1.717 -26.214 1.00 94.56 143 ILE A CA 1
ATOM 1075 C C . ILE A 1 143 ? 6.885 1.210 -24.783 1.00 94.56 143 ILE A C 1
ATOM 1077 O O . ILE A 1 143 ? 6.872 1.985 -23.832 1.00 94.56 143 ILE A O 1
ATOM 1081 N N . PRO A 1 144 ? 6.636 -0.100 -24.596 1.00 95.88 144 PRO A N 1
ATOM 1082 C CA . PRO A 1 144 ? 6.544 -0.650 -23.252 1.00 95.88 144 PRO A CA 1
ATOM 1083 C C . PRO A 1 144 ? 7.918 -0.577 -22.573 1.00 95.88 144 PRO A C 1
ATOM 1085 O O . PRO A 1 144 ? 8.921 -0.959 -23.184 1.00 95.88 144 PRO A O 1
ATOM 1088 N N . ILE A 1 145 ? 7.985 -0.105 -21.325 1.00 93.19 145 ILE A N 1
ATOM 1089 C CA . ILE A 1 145 ? 9.263 0.024 -20.600 1.00 93.19 145 ILE A CA 1
ATOM 1090 C C . ILE A 1 145 ? 9.308 -0.895 -19.381 1.00 93.19 145 ILE A C 1
ATOM 1092 O O . ILE A 1 145 ? 9.917 -1.961 -19.459 1.00 93.19 145 ILE A O 1
ATOM 1096 N N . GLY A 1 146 ? 8.683 -0.505 -18.267 1.00 92.31 146 GLY A N 1
ATOM 1097 C CA . GLY A 1 146 ? 8.683 -1.309 -17.050 1.00 92.31 146 GLY A CA 1
ATOM 1098 C C . GLY A 1 146 ? 7.702 -2.468 -17.128 1.00 92.31 146 GLY A C 1
ATOM 1099 O O . GLY A 1 146 ? 6.586 -2.337 -17.641 1.00 92.31 146 GLY A O 1
ATOM 1100 N N . ILE A 1 147 ? 8.128 -3.601 -16.578 1.00 95.62 147 ILE A N 1
ATOM 1101 C CA . ILE A 1 147 ? 7.330 -4.818 -16.484 1.00 95.62 147 ILE A CA 1
ATOM 1102 C C . ILE A 1 147 ? 7.390 -5.397 -15.074 1.00 95.62 147 ILE A C 1
ATOM 1104 O O . ILE A 1 147 ? 8.393 -5.265 -14.374 1.00 95.62 147 ILE A O 1
ATOM 1108 N N . PHE A 1 148 ? 6.313 -6.062 -14.679 1.00 94.56 148 PHE A N 1
ATOM 1109 C CA . PHE A 1 148 ? 6.223 -6.827 -13.441 1.00 94.56 148 PHE A CA 1
ATOM 1110 C C . PHE A 1 148 ? 5.347 -8.056 -13.677 1.00 94.56 148 PHE A C 1
ATOM 1112 O O . PHE A 1 148 ? 4.376 -7.975 -14.428 1.00 94.56 148 PHE A O 1
ATOM 1119 N N . VAL A 1 149 ? 5.671 -9.187 -13.053 1.00 92.69 149 VAL A N 1
ATOM 1120 C CA . VAL A 1 149 ? 4.848 -10.401 -13.121 1.00 92.69 149 VAL A CA 1
ATOM 1121 C C . VAL A 1 149 ? 4.461 -10.806 -11.704 1.00 92.69 149 VAL A C 1
ATOM 1123 O O . VAL A 1 149 ? 5.336 -10.945 -10.850 1.00 92.69 149 VAL A O 1
ATOM 1126 N N . ASP A 1 150 ? 3.160 -10.958 -11.449 1.00 84.94 150 ASP A N 1
ATOM 1127 C CA . ASP A 1 150 ? 2.657 -11.341 -10.124 1.00 84.94 150 ASP A CA 1
ATOM 1128 C C . ASP A 1 150 ? 2.774 -12.852 -9.849 1.00 84.94 150 ASP A C 1
ATOM 1130 O O . ASP A 1 150 ? 3.152 -13.653 -10.708 1.00 84.94 150 ASP A O 1
ATOM 1134 N N . ASP A 1 151 ? 2.429 -13.251 -8.626 1.00 83.88 151 ASP A N 1
ATOM 1135 C CA . ASP A 1 151 ? 2.416 -14.641 -8.153 1.00 83.88 151 ASP A CA 1
ATOM 1136 C C . ASP A 1 151 ? 1.385 -15.537 -8.868 1.00 83.88 151 ASP A C 1
ATOM 1138 O O . ASP A 1 151 ? 1.429 -16.763 -8.754 1.00 83.88 151 ASP A O 1
ATOM 1142 N N . LYS A 1 152 ? 0.475 -14.937 -9.641 1.00 87.38 152 LYS A N 1
ATOM 1143 C CA . LYS A 1 152 ? -0.493 -15.612 -10.516 1.00 87.38 152 LYS A CA 1
ATOM 1144 C C . LYS A 1 152 ? -0.067 -15.592 -11.984 1.00 87.38 152 LYS A C 1
ATOM 1146 O O . LYS A 1 152 ? -0.845 -16.012 -12.842 1.00 87.38 152 LYS A O 1
ATOM 1151 N N . PHE A 1 153 ? 1.154 -15.143 -12.270 1.00 91.69 153 PHE A N 1
ATOM 1152 C CA . PHE A 1 153 ? 1.740 -15.036 -13.603 1.00 91.69 153 PHE A CA 1
ATOM 1153 C C . PHE A 1 153 ? 1.032 -14.045 -14.541 1.00 91.69 153 PHE A C 1
ATOM 1155 O O . PHE A 1 153 ? 1.163 -14.151 -15.765 1.00 91.69 153 PHE A O 1
ATOM 1162 N N . ASN A 1 154 ? 0.298 -13.068 -14.001 1.00 96.06 154 ASN A N 1
ATOM 1163 C CA . ASN A 1 154 ? -0.204 -11.951 -14.796 1.00 96.06 154 ASN A CA 1
ATOM 1164 C C . ASN A 1 154 ? 0.934 -10.961 -15.053 1.00 96.06 154 ASN A C 1
ATOM 1166 O O . ASN A 1 154 ? 1.682 -10.610 -14.140 1.00 96.06 154 ASN A O 1
ATOM 1170 N N . LEU A 1 155 ? 1.045 -10.493 -16.294 1.00 98.12 155 LEU A N 1
ATOM 1171 C CA . LEU A 1 155 ? 2.068 -9.545 -16.723 1.00 98.12 155 LEU A CA 1
ATOM 1172 C C . LEU A 1 155 ? 1.511 -8.121 -16.697 1.00 98.12 155 LEU A C 1
ATOM 1174 O O . LEU A 1 155 ? 0.567 -7.803 -17.412 1.00 98.12 155 LEU A O 1
ATOM 1178 N N . TYR A 1 156 ? 2.149 -7.247 -15.933 1.00 97.81 156 TYR A N 1
ATOM 1179 C CA . TYR A 1 156 ? 1.860 -5.823 -15.856 1.00 97.81 156 TYR A CA 1
ATOM 1180 C C . TYR A 1 156 ? 2.900 -5.069 -16.677 1.00 97.81 156 TYR A C 1
ATOM 1182 O O . TYR A 1 156 ? 4.097 -5.323 -16.552 1.00 97.81 156 TYR A O 1
ATOM 1190 N N . VAL A 1 157 ? 2.445 -4.146 -17.519 1.00 98.00 157 VAL A N 1
ATOM 1191 C CA . VAL A 1 157 ? 3.278 -3.421 -18.479 1.00 98.00 157 VAL A CA 1
ATOM 1192 C C . VAL A 1 157 ? 2.977 -1.933 -18.386 1.00 98.00 157 VAL A C 1
ATOM 1194 O O . VAL A 1 157 ? 1.826 -1.513 -18.535 1.00 98.00 157 VAL A O 1
ATOM 1197 N N . ALA A 1 158 ? 4.017 -1.131 -18.180 1.00 97.12 158 ALA A N 1
ATOM 1198 C CA . ALA A 1 158 ? 3.956 0.306 -18.376 1.00 97.12 158 ALA A CA 1
ATOM 1199 C C . ALA A 1 158 ? 4.032 0.611 -19.876 1.00 97.12 158 ALA A C 1
ATOM 1201 O O . ALA A 1 158 ? 5.095 0.548 -20.497 1.00 97.12 158 ALA A O 1
ATOM 1202 N N . ASP A 1 159 ? 2.872 0.893 -20.462 1.00 97.19 159 ASP A N 1
ATOM 1203 C CA . ASP A 1 159 ? 2.694 1.196 -21.877 1.00 97.19 159 ASP A CA 1
ATOM 1204 C C . ASP A 1 159 ? 2.943 2.698 -22.092 1.00 97.19 159 ASP A C 1
ATOM 1206 O O . ASP A 1 159 ? 2.011 3.507 -22.155 1.00 97.19 159 ASP A O 1
ATOM 1210 N N . CYS A 1 160 ? 4.232 3.056 -22.077 1.00 96.06 160 CYS A N 1
ATOM 1211 C CA . CYS A 1 160 ? 4.740 4.401 -21.807 1.00 96.06 160 CYS A CA 1
ATOM 1212 C C . CYS A 1 160 ? 4.099 5.471 -22.696 1.00 96.06 160 CYS A C 1
ATOM 1214 O O . CYS A 1 160 ? 3.427 6.368 -22.188 1.00 96.06 160 CYS A O 1
ATOM 1216 N N . LEU A 1 161 ? 4.210 5.348 -24.023 1.00 96.56 161 LEU A N 1
ATOM 1217 C CA . LEU A 1 161 ? 3.687 6.369 -24.940 1.00 96.56 161 LEU A CA 1
ATOM 1218 C C . LEU A 1 161 ? 2.163 6.333 -25.103 1.00 96.56 161 LEU A C 1
ATOM 1220 O O . LEU A 1 161 ? 1.584 7.244 -25.693 1.00 96.56 161 LEU A O 1
ATOM 1224 N N . ASN A 1 162 ? 1.498 5.308 -24.572 1.00 97.00 162 ASN A N 1
ATOM 1225 C CA . ASN A 1 162 ? 0.043 5.288 -24.447 1.00 97.00 162 ASN A CA 1
ATOM 1226 C C . ASN A 1 162 ? -0.439 5.830 -23.092 1.00 97.00 162 ASN A C 1
ATOM 1228 O O . ASN A 1 162 ? -1.644 5.823 -22.842 1.00 97.00 162 ASN A O 1
ATOM 1232 N N . ASN A 1 163 ? 0.463 6.308 -22.224 1.00 97.00 163 ASN A N 1
ATOM 1233 C CA . ASN A 1 163 ? 0.140 6.910 -20.929 1.00 97.00 163 ASN A CA 1
ATOM 1234 C C . ASN A 1 163 ? -0.741 6.015 -20.045 1.00 97.00 163 ASN A C 1
ATOM 1236 O O . ASN A 1 163 ? -1.678 6.495 -19.399 1.00 97.00 163 ASN A O 1
ATOM 1240 N N . ARG A 1 164 ? -0.486 4.702 -20.041 1.00 97.00 164 ARG A N 1
ATOM 1241 C CA . ARG A 1 164 ? -1.316 3.733 -19.316 1.00 97.00 164 ARG A CA 1
ATOM 1242 C C . ARG A 1 164 ? -0.520 2.565 -18.748 1.00 97.00 164 ARG A C 1
ATOM 1244 O O . ARG A 1 164 ? 0.587 2.270 -19.189 1.00 97.00 164 ARG A O 1
ATOM 1251 N N . ILE A 1 165 ? -1.142 1.865 -17.808 1.00 97.44 165 ILE A N 1
ATOM 1252 C CA . ILE A 1 165 ? -0.707 0.549 -17.344 1.00 97.44 165 ILE A CA 1
ATOM 1253 C C . ILE A 1 165 ? -1.657 -0.513 -17.890 1.00 97.44 165 ILE A C 1
ATOM 1255 O O . ILE A 1 165 ? -2.870 -0.411 -17.701 1.00 97.44 165 ILE A O 1
ATOM 1259 N N . GLN A 1 166 ? -1.097 -1.547 -18.512 1.00 97.56 166 GLN A N 1
ATOM 1260 C CA . GLN A 1 166 ? -1.823 -2.714 -19.011 1.00 97.56 166 GLN A CA 1
ATOM 1261 C C . GLN A 1 166 ? -1.489 -3.954 -18.180 1.00 97.56 166 GLN A C 1
ATOM 1263 O O . GLN A 1 166 ? -0.327 -4.173 -17.849 1.00 97.56 166 GLN A O 1
ATOM 1268 N N . MET A 1 167 ? -2.485 -4.790 -17.895 1.00 97.38 167 MET A N 1
ATOM 1269 C CA . MET A 1 167 ? -2.296 -6.121 -17.316 1.00 97.38 167 MET A CA 1
ATOM 1270 C C . MET A 1 167 ? -2.772 -7.195 -18.291 1.00 97.38 167 MET A C 1
ATOM 1272 O O . MET A 1 167 ? -3.922 -7.184 -18.721 1.00 97.38 167 MET A O 1
ATOM 1276 N N . PHE A 1 168 ? -1.901 -8.143 -18.605 1.00 98.19 168 PHE A N 1
ATOM 1277 C CA . PHE A 1 168 ? -2.166 -9.300 -19.447 1.00 98.19 168 PHE A CA 1
ATOM 1278 C C . PHE A 1 168 ? -2.294 -10.535 -18.550 1.00 98.19 168 PHE A C 1
ATOM 1280 O O . PHE A 1 168 ? -1.303 -10.934 -17.927 1.00 98.19 168 PHE A O 1
ATOM 1287 N N . PRO A 1 169 ? -3.490 -11.143 -18.447 1.00 97.44 169 PRO A N 1
ATOM 1288 C CA . PRO A 1 169 ? -3.650 -12.392 -17.719 1.00 97.44 169 PRO A CA 1
ATOM 1289 C C . PRO A 1 169 ? -2.772 -13.505 -18.296 1.00 97.44 169 PRO A C 1
ATOM 1291 O O . PRO A 1 169 ? -2.498 -13.524 -19.500 1.00 97.44 169 PRO A O 1
ATOM 1294 N N . VAL A 1 170 ? -2.360 -14.462 -17.460 1.00 93.69 170 VAL A N 1
ATOM 1295 C CA . VAL A 1 170 ? -1.499 -15.569 -17.905 1.00 93.69 170 VAL A CA 1
ATOM 1296 C C . VAL A 1 170 ? -2.080 -16.282 -19.138 1.00 93.69 170 VAL A C 1
ATOM 1298 O O . VAL A 1 170 ? -3.232 -16.714 -19.160 1.00 93.69 170 VAL A O 1
ATOM 1301 N N . GLY A 1 171 ? -1.272 -16.382 -20.197 1.00 91.06 171 GLY A N 1
ATOM 1302 C CA . GLY A 1 171 ? -1.657 -17.027 -21.457 1.00 91.06 171 GLY A CA 1
ATOM 1303 C C . GLY A 1 171 ? -2.576 -16.202 -22.369 1.00 91.06 171 GLY A C 1
ATOM 1304 O O . GLY A 1 171 ? -2.955 -16.697 -23.428 1.00 91.06 171 GLY A O 1
ATOM 1305 N N . GLN A 1 172 ? -2.919 -14.963 -22.006 1.00 95.75 172 GLN A N 1
ATOM 1306 C CA . GLN A 1 172 ? -3.746 -14.072 -22.820 1.00 95.75 172 GLN A CA 1
ATOM 1307 C C . GLN A 1 172 ? -2.916 -12.949 -23.452 1.00 95.75 172 GLN A C 1
ATOM 1309 O O . GLN A 1 172 ? -2.023 -12.389 -22.827 1.00 95.75 172 GLN A O 1
ATOM 1314 N N . LEU A 1 173 ? -3.255 -12.582 -24.693 1.00 95.75 173 LEU A N 1
ATOM 1315 C CA . LEU A 1 173 ? -2.621 -11.474 -25.431 1.00 95.75 173 LEU A CA 1
ATOM 1316 C C . LEU A 1 173 ? -3.457 -10.184 -25.422 1.00 95.75 173 LEU A C 1
ATOM 1318 O O . LEU A 1 173 ? -3.080 -9.198 -26.049 1.00 95.75 173 LEU A O 1
ATOM 1322 N N . THR A 1 174 ? -4.607 -10.191 -24.745 1.00 97.00 174 THR A N 1
ATOM 1323 C CA . THR A 1 174 ? -5.478 -9.016 -24.598 1.00 97.00 174 THR A CA 1
ATOM 1324 C C . THR A 1 174 ? -5.267 -8.415 -23.216 1.00 97.00 174 THR A C 1
ATOM 1326 O O . THR A 1 174 ? -5.490 -9.084 -22.210 1.00 97.00 174 THR A O 1
ATOM 1329 N N . GLY A 1 175 ? -4.816 -7.165 -23.178 1.00 96.31 175 GLY A N 1
ATOM 1330 C CA . GLY A 1 175 ? -4.552 -6.416 -21.959 1.00 96.31 175 GLY A CA 1
ATOM 1331 C C . GLY A 1 175 ? -5.803 -5.754 -21.383 1.00 96.31 175 GLY A C 1
ATOM 1332 O O . GLY A 1 175 ? -6.713 -5.349 -22.110 1.00 96.31 175 GLY A O 1
ATOM 1333 N N . ILE A 1 176 ? -5.816 -5.628 -20.061 1.00 95.50 176 ILE A N 1
ATOM 1334 C CA . ILE A 1 176 ? -6.796 -4.888 -19.273 1.00 95.50 176 ILE A CA 1
ATOM 1335 C C . ILE A 1 176 ? -6.119 -3.620 -18.754 1.00 95.50 176 ILE A C 1
ATOM 1337 O O . ILE A 1 176 ? -5.136 -3.697 -18.012 1.00 95.50 176 ILE A O 1
ATOM 1341 N N . THR A 1 177 ? -6.652 -2.452 -19.117 1.00 95.44 177 THR A N 1
ATOM 1342 C CA . THR A 1 177 ? -6.091 -1.172 -18.671 1.00 95.44 177 THR A CA 1
ATOM 1343 C C . THR A 1 177 ? -6.403 -0.958 -17.191 1.00 95.44 177 THR A C 1
ATOM 1345 O O . THR A 1 177 ? -7.569 -0.839 -16.819 1.00 95.44 177 THR A O 1
ATOM 1348 N N . LEU A 1 178 ? -5.370 -0.876 -16.350 1.00 93.19 178 LEU A N 1
ATOM 1349 C CA . LEU A 1 178 ? -5.516 -0.706 -14.899 1.00 93.19 178 LEU A CA 1
ATOM 1350 C C . LEU A 1 178 ? -5.425 0.754 -14.438 1.00 93.19 178 LEU A C 1
ATOM 1352 O O . LEU A 1 178 ? -6.012 1.117 -13.421 1.00 93.19 178 LEU A O 1
ATOM 1356 N N . ALA A 1 179 ? -4.665 1.586 -15.151 1.00 92.94 179 ALA A N 1
ATOM 1357 C CA . ALA A 1 179 ? -4.442 2.986 -14.798 1.00 92.94 179 ALA A CA 1
ATOM 1358 C C . ALA A 1 179 ? -4.074 3.821 -16.029 1.00 92.94 179 ALA A C 1
ATOM 1360 O O . ALA A 1 179 ? -3.515 3.289 -16.990 1.00 92.94 179 ALA A O 1
ATOM 1361 N N . GLY A 1 180 ? -4.318 5.132 -15.968 1.00 91.44 180 GLY A N 1
ATOM 1362 C CA . GLY A 1 180 ? -3.953 6.075 -17.022 1.00 91.44 180 GLY A CA 1
ATOM 1363 C C . GLY A 1 180 ? -5.006 6.219 -18.116 1.00 91.44 180 GLY A C 1
ATOM 1364 O O . GLY A 1 180 ? -6.208 6.100 -17.876 1.00 91.44 180 GLY A O 1
ATOM 1365 N N . ALA A 1 181 ? -4.561 6.536 -19.330 1.00 87.31 181 ALA A N 1
ATOM 1366 C CA . ALA A 1 181 ? -5.454 6.814 -20.445 1.00 87.31 181 ALA A CA 1
ATOM 1367 C C . ALA A 1 181 ? -6.380 5.621 -20.741 1.00 87.31 181 ALA A C 1
ATOM 1369 O O . ALA A 1 181 ? -5.937 4.480 -20.869 1.00 87.31 181 ALA A O 1
ATOM 1370 N N . SER A 1 182 ? -7.672 5.907 -20.923 1.00 79.06 182 SER A N 1
ATOM 1371 C CA . SER A 1 182 ? -8.735 4.917 -21.174 1.00 79.06 182 SER A CA 1
ATOM 1372 C C . SER A 1 182 ? -9.094 4.002 -19.993 1.00 79.06 182 SER A C 1
ATOM 1374 O O . SER A 1 182 ? -9.937 3.123 -20.163 1.00 79.06 182 SER A O 1
ATOM 1376 N N . ALA A 1 183 ? -8.519 4.205 -18.801 1.00 83.69 183 ALA A N 1
ATOM 1377 C CA . ALA A 1 183 ? -8.994 3.556 -17.580 1.00 83.69 183 ALA A CA 1
ATOM 1378 C C . ALA A 1 183 ? -10.157 4.365 -16.949 1.00 83.69 183 ALA A C 1
ATOM 1380 O O . ALA A 1 183 ? -10.040 5.584 -16.780 1.00 83.69 183 ALA A O 1
ATOM 1381 N N . PRO A 1 184 ? -11.300 3.738 -16.607 1.00 62.66 184 PRO A N 1
ATOM 1382 C CA . PRO A 1 184 ? -12.451 4.447 -16.042 1.00 62.66 184 PRO A CA 1
ATOM 1383 C C . PRO A 1 184 ? -12.166 5.022 -14.646 1.00 62.66 184 PRO A C 1
ATOM 1385 O O . PRO A 1 184 ? -11.841 4.277 -13.727 1.00 62.66 184 PRO A O 1
ATOM 1388 N N . GLY A 1 185 ? -12.342 6.336 -14.456 1.00 59.78 185 GLY A N 1
ATOM 1389 C CA . GLY A 1 185 ? -12.315 6.967 -13.124 1.00 59.78 185 GLY A CA 1
ATOM 1390 C C . GLY A 1 185 ? -10.962 6.935 -12.396 1.00 59.78 185 GLY A C 1
ATOM 1391 O O . GLY A 1 185 ? -10.938 7.034 -11.171 1.00 59.78 185 GLY A O 1
ATOM 1392 N N . THR A 1 186 ? -9.845 6.781 -13.117 1.00 77.38 186 THR A N 1
ATOM 1393 C CA . THR A 1 186 ? -8.497 6.646 -12.528 1.00 77.38 186 THR A CA 1
ATOM 1394 C C . THR A 1 186 ? -7.631 7.911 -12.650 1.00 77.38 186 THR A C 1
ATOM 1396 O O . THR A 1 186 ? -8.062 8.947 -13.147 1.00 77.38 186 THR A O 1
ATOM 1399 N N . ILE A 1 187 ? -6.374 7.813 -12.208 1.00 85.00 187 ILE A N 1
ATOM 1400 C CA . ILE A 1 187 ? -5.334 8.844 -12.312 1.00 85.00 187 ILE A CA 1
ATOM 1401 C C . ILE A 1 187 ? -4.817 9.024 -13.751 1.00 85.00 187 ILE A C 1
ATOM 1403 O O . ILE A 1 187 ? -4.622 8.046 -14.471 1.00 85.00 187 ILE A O 1
ATOM 1407 N N . THR A 1 188 ? -4.543 10.269 -14.153 1.00 91.19 188 THR A N 1
ATOM 1408 C CA . THR A 1 188 ? -3.830 10.583 -15.404 1.00 91.19 188 THR A CA 1
ATOM 1409 C C . THR A 1 188 ? -2.338 10.314 -15.237 1.00 91.19 188 THR A C 1
ATOM 1411 O O . THR A 1 188 ? -1.727 10.824 -14.295 1.00 91.19 188 THR A O 1
ATOM 1414 N N . LEU A 1 189 ? -1.760 9.550 -16.163 1.00 94.56 189 LEU A N 1
ATOM 1415 C CA . LEU A 1 189 ? -0.325 9.266 -16.232 1.00 94.56 189 LEU A CA 1
ATOM 1416 C C . LEU A 1 189 ? 0.315 10.053 -17.376 1.00 94.56 189 LEU A C 1
ATOM 1418 O O . LEU A 1 189 ? -0.372 10.430 -18.326 1.00 94.56 189 LEU A O 1
ATOM 1422 N N . ASN A 1 190 ? 1.620 10.278 -17.283 1.00 95.00 190 ASN A N 1
ATOM 1423 C CA . ASN A 1 190 ? 2.425 10.864 -18.343 1.00 95.00 190 ASN A CA 1
ATOM 1424 C C . ASN A 1 190 ? 3.735 10.082 -18.473 1.00 95.00 190 ASN A C 1
ATOM 1426 O O . ASN A 1 190 ? 4.625 10.196 -17.624 1.00 95.00 190 ASN A O 1
ATOM 1430 N N . GLU A 1 191 ? 3.810 9.267 -19.525 1.00 95.69 191 GLU A N 1
ATOM 1431 C CA . GLU A 1 191 ? 4.928 8.374 -19.825 1.00 95.69 191 GLU A CA 1
ATOM 1432 C C . GLU A 1 191 ? 5.338 7.522 -18.603 1.00 95.69 191 GLU A C 1
ATOM 1434 O O . GLU A 1 191 ? 6.463 7.633 -18.103 1.00 95.69 191 GLU A O 1
ATOM 1439 N N . PRO A 1 192 ? 4.420 6.693 -18.054 1.00 96.12 192 PRO A N 1
ATOM 1440 C CA . PRO A 1 192 ? 4.730 5.846 -16.910 1.00 96.12 192 PRO A CA 1
ATOM 1441 C C . PRO A 1 192 ? 5.834 4.855 -17.276 1.00 96.12 192 PRO A C 1
ATOM 1443 O O . PRO A 1 192 ? 5.867 4.323 -18.386 1.00 96.12 192 PRO A O 1
ATOM 1446 N N . ASN A 1 193 ? 6.727 4.599 -16.326 1.00 94.06 193 ASN A N 1
ATOM 1447 C CA . ASN A 1 193 ? 7.958 3.871 -16.596 1.00 94.06 193 ASN A CA 1
ATOM 1448 C C . ASN A 1 193 ? 8.052 2.612 -15.722 1.00 94.06 193 ASN A C 1
ATOM 1450 O O . ASN A 1 193 ? 7.705 1.528 -16.175 1.00 94.06 193 ASN A O 1
ATOM 1454 N N . GLY A 1 194 ? 8.430 2.744 -14.452 1.00 89.44 194 GLY A N 1
ATOM 1455 C CA . GLY A 1 194 ? 8.479 1.643 -13.493 1.00 89.44 194 GLY A CA 1
ATOM 1456 C C . GLY A 1 194 ? 7.113 1.272 -12.919 1.00 89.44 194 GLY A C 1
ATOM 1457 O O . GLY A 1 194 ? 6.273 2.138 -12.673 1.00 89.44 194 GLY A O 1
ATOM 1458 N N . ILE A 1 195 ? 6.928 -0.020 -12.656 1.00 93.94 195 ILE A N 1
ATOM 1459 C CA . ILE A 1 195 ? 5.707 -0.614 -12.113 1.00 93.94 195 ILE A CA 1
ATOM 1460 C C . ILE A 1 195 ? 6.058 -1.754 -11.152 1.00 93.94 195 ILE A C 1
ATOM 1462 O O . ILE A 1 195 ? 6.958 -2.543 -11.437 1.00 93.94 195 ILE A O 1
ATOM 1466 N N . ILE A 1 196 ? 5.372 -1.834 -10.013 1.00 88.50 196 ILE A N 1
ATOM 1467 C CA . ILE A 1 196 ? 5.505 -2.931 -9.044 1.00 88.50 196 ILE A CA 1
ATOM 1468 C C . ILE A 1 196 ? 4.216 -3.071 -8.223 1.00 88.50 196 ILE A C 1
ATOM 1470 O O . ILE A 1 196 ? 3.477 -2.096 -8.064 1.00 88.50 196 ILE A O 1
ATOM 1474 N N . LEU A 1 197 ? 3.945 -4.273 -7.712 1.00 83.75 197 LEU A N 1
ATOM 1475 C CA . LEU A 1 197 ? 2.893 -4.520 -6.725 1.00 83.75 197 LEU A CA 1
ATOM 1476 C C . LEU A 1 197 ? 3.487 -4.679 -5.321 1.00 83.75 197 LEU A C 1
ATOM 1478 O O . LEU A 1 197 ? 4.593 -5.199 -5.184 1.00 83.75 197 LEU A O 1
ATOM 1482 N N . ASP A 1 198 ? 2.745 -4.274 -4.290 1.00 79.94 198 ASP A N 1
ATOM 1483 C CA . ASP A 1 198 ? 2.984 -4.765 -2.927 1.00 79.94 198 ASP A CA 1
ATOM 1484 C C . ASP A 1 198 ? 2.287 -6.121 -2.686 1.00 79.94 198 ASP A C 1
ATOM 1486 O O . ASP A 1 198 ? 1.548 -6.625 -3.538 1.00 79.94 198 ASP A O 1
ATOM 1490 N N . ASP A 1 199 ? 2.475 -6.693 -1.496 1.00 71.50 199 ASP A N 1
ATOM 1491 C CA . ASP A 1 199 ? 1.854 -7.967 -1.099 1.00 71.50 199 ASP A CA 1
ATOM 1492 C C . ASP A 1 199 ? 0.313 -7.910 -1.061 1.00 71.50 199 ASP A C 1
ATOM 1494 O O . ASP A 1 199 ? -0.365 -8.930 -1.206 1.00 71.50 199 ASP A O 1
ATOM 1498 N N . ASN A 1 200 ? -0.268 -6.714 -0.919 1.00 74.12 200 ASN A N 1
ATOM 1499 C CA . ASN A 1 200 ? -1.715 -6.496 -0.991 1.00 74.12 200 ASN A CA 1
ATOM 1500 C C . ASN A 1 200 ? -2.218 -6.321 -2.435 1.00 74.12 200 ASN A C 1
ATOM 1502 O O . ASN A 1 200 ? -3.415 -6.109 -2.649 1.00 74.12 200 ASN A O 1
ATOM 1506 N N . ARG A 1 201 ? -1.328 -6.442 -3.429 1.00 80.94 201 ARG A N 1
ATOM 1507 C CA . ARG A 1 201 ? -1.568 -6.216 -4.862 1.00 80.94 201 ARG A CA 1
ATOM 1508 C C . ARG A 1 201 ? -1.954 -4.779 -5.207 1.00 80.94 201 ARG A C 1
ATOM 1510 O O . ARG A 1 201 ? -2.598 -4.538 -6.230 1.00 80.94 201 ARG A O 1
ATOM 1517 N N . TYR A 1 202 ? -1.552 -3.816 -4.386 1.00 86.06 202 TYR A N 1
ATOM 1518 C CA . TYR A 1 202 ? -1.616 -2.413 -4.751 1.00 86.06 202 TYR A CA 1
ATOM 1519 C C . TYR A 1 202 ? -0.488 -2.065 -5.712 1.00 86.06 202 TYR A C 1
ATOM 1521 O O . TYR A 1 202 ? 0.664 -2.441 -5.527 1.00 86.06 202 TYR A O 1
ATOM 1529 N N . LEU A 1 203 ? -0.845 -1.311 -6.744 1.00 91.00 203 LEU A N 1
ATOM 1530 C CA . LEU A 1 203 ? 0.023 -0.884 -7.820 1.00 91.00 203 LEU A CA 1
ATOM 1531 C C . LEU A 1 203 ? 0.795 0.379 -7.473 1.00 91.00 203 LEU A C 1
ATOM 1533 O O . LEU A 1 203 ? 0.193 1.398 -7.145 1.00 91.00 203 LEU A O 1
ATOM 1537 N N . PHE A 1 204 ? 2.109 0.348 -7.647 1.00 92.88 204 PHE A N 1
ATOM 1538 C CA . PHE A 1 204 ? 2.976 1.507 -7.508 1.00 92.88 204 PHE A CA 1
ATOM 1539 C C . PHE A 1 204 ? 3.664 1.796 -8.837 1.00 92.88 204 PHE A C 1
ATOM 1541 O O . PHE A 1 204 ? 4.182 0.890 -9.490 1.00 92.88 204 PHE A O 1
ATOM 1548 N N . ILE A 1 205 ? 3.633 3.061 -9.250 1.00 95.62 205 ILE A N 1
ATOM 1549 C CA . ILE A 1 205 ? 4.036 3.490 -10.590 1.00 95.62 205 ILE A CA 1
ATOM 1550 C C . ILE A 1 205 ? 4.986 4.680 -10.475 1.00 95.62 205 ILE A C 1
ATOM 1552 O O . ILE A 1 205 ? 4.716 5.640 -9.746 1.00 95.62 205 ILE A O 1
ATOM 1556 N N . ALA A 1 206 ? 6.074 4.637 -11.242 1.00 94.62 206 ALA A N 1
ATOM 1557 C CA . ALA A 1 206 ? 6.892 5.805 -11.528 1.00 94.62 206 ALA A CA 1
ATOM 1558 C C . ALA A 1 206 ? 6.270 6.576 -12.701 1.00 94.62 206 ALA A C 1
ATOM 1560 O O . ALA A 1 206 ? 6.350 6.160 -13.858 1.00 94.62 206 ALA A O 1
ATOM 1561 N N . ASP A 1 207 ? 5.607 7.685 -12.385 1.00 95.44 207 ASP A N 1
ATOM 1562 C CA . ASP A 1 207 ? 4.931 8.558 -13.342 1.00 95.44 207 ASP A CA 1
ATOM 1563 C C . ASP A 1 207 ? 5.941 9.608 -13.832 1.00 95.44 207 ASP A C 1
ATOM 1565 O O . ASP A 1 207 ? 6.023 10.729 -13.316 1.00 95.44 207 ASP A O 1
ATOM 1569 N N . CYS A 1 208 ? 6.803 9.160 -14.751 1.00 93.81 208 CYS A N 1
ATOM 1570 C CA . CYS A 1 208 ? 8.101 9.755 -15.066 1.00 93.81 208 CYS A CA 1
ATOM 1571 C C . CYS A 1 208 ? 7.998 11.236 -15.439 1.00 93.81 208 CYS A C 1
ATOM 1573 O O . CYS A 1 208 ? 8.605 12.082 -14.779 1.00 93.81 208 CYS A O 1
ATOM 1575 N N . TYR A 1 209 ? 7.187 11.590 -16.437 1.00 94.56 209 TYR A N 1
ATOM 1576 C CA . TYR A 1 209 ? 7.092 12.982 -16.892 1.00 94.56 209 TYR A CA 1
ATOM 1577 C C . TYR A 1 209 ? 6.195 13.864 -16.022 1.00 94.56 209 TYR A C 1
ATOM 1579 O O . TYR A 1 209 ? 6.195 15.081 -16.183 1.00 94.56 209 TYR A O 1
ATOM 1587 N N . ASN A 1 210 ? 5.487 13.283 -15.053 1.00 94.06 210 ASN A N 1
ATOM 1588 C CA . ASN A 1 210 ? 4.864 14.038 -13.965 1.00 94.06 210 ASN A CA 1
ATOM 1589 C C . ASN A 1 210 ? 5.783 14.175 -12.738 1.00 94.06 210 ASN A C 1
ATOM 1591 O O . ASN A 1 210 ? 5.359 14.727 -11.725 1.00 94.06 210 ASN A O 1
ATOM 1595 N N . HIS A 1 211 ? 7.026 13.685 -12.821 1.00 94.56 211 HIS A N 1
ATOM 1596 C CA . HIS A 1 211 ? 8.060 13.793 -11.791 1.00 94.56 211 HIS A CA 1
ATOM 1597 C C . HIS A 1 211 ? 7.632 13.259 -10.414 1.00 94.56 211 HIS A C 1
ATOM 1599 O O . HIS A 1 211 ? 8.014 13.811 -9.382 1.00 94.56 211 HIS A O 1
ATOM 1605 N N . ARG A 1 212 ? 6.844 12.178 -10.380 1.00 94.50 212 ARG A N 1
ATOM 1606 C CA . ARG A 1 212 ? 6.256 11.660 -9.137 1.00 94.50 212 ARG A CA 1
ATOM 1607 C C . ARG A 1 212 ? 6.209 10.138 -9.079 1.00 94.50 212 ARG A C 1
ATOM 1609 O O . ARG A 1 212 ? 6.224 9.458 -10.101 1.00 94.50 212 ARG A O 1
ATOM 1616 N N . ILE A 1 213 ? 6.086 9.616 -7.864 1.00 93.69 213 ILE A N 1
ATOM 1617 C CA . ILE A 1 213 ? 5.691 8.226 -7.620 1.00 93.69 213 ILE A CA 1
ATOM 1618 C C . ILE A 1 213 ? 4.256 8.222 -7.115 1.00 93.69 213 ILE A C 1
ATOM 1620 O O . ILE A 1 213 ? 3.909 8.984 -6.208 1.00 93.69 213 ILE A O 1
ATOM 1624 N N . ILE A 1 214 ? 3.432 7.349 -7.679 1.00 91.50 214 ILE A N 1
ATOM 1625 C CA . ILE A 1 214 ? 2.042 7.153 -7.269 1.00 91.50 214 ILE A CA 1
ATOM 1626 C C . ILE A 1 214 ? 1.840 5.716 -6.792 1.00 91.50 214 ILE A C 1
ATOM 1628 O O . ILE A 1 214 ? 2.533 4.803 -7.235 1.00 91.50 214 ILE A O 1
ATOM 1632 N N . GLY A 1 215 ? 0.874 5.520 -5.903 1.00 88.50 215 GLY A N 1
ATOM 1633 C CA . GLY A 1 215 ? 0.458 4.205 -5.430 1.00 88.50 215 GLY A CA 1
ATOM 1634 C C . GLY A 1 215 ? -1.059 4.110 -5.398 1.00 88.50 215 GLY A C 1
ATOM 1635 O O . GLY A 1 215 ? -1.731 5.072 -5.022 1.00 88.50 215 GLY A O 1
ATOM 1636 N N . SER A 1 216 ? -1.606 2.971 -5.803 1.00 82.25 216 SER A N 1
ATOM 1637 C CA . SER A 1 216 ? -2.999 2.628 -5.546 1.00 82.25 216 SER A CA 1
ATOM 1638 C C . SER A 1 216 ? -3.186 2.244 -4.081 1.00 82.25 216 SER A C 1
ATOM 1640 O O . SER A 1 216 ? -2.235 1.910 -3.378 1.00 82.25 216 SER A O 1
ATOM 1642 N N . GLY A 1 217 ? -4.428 2.264 -3.635 1.00 77.00 217 GLY A N 1
ATOM 1643 C CA . GLY A 1 217 ? -4.838 1.791 -2.328 1.00 77.00 217 GLY A CA 1
ATOM 1644 C C . GLY A 1 217 ? -6.322 1.440 -2.347 1.00 77.00 217 GLY A C 1
ATOM 1645 O O . GLY A 1 217 ? -6.969 1.533 -3.396 1.00 77.00 217 GLY A O 1
ATOM 1646 N N . PRO A 1 218 ? -6.904 1.123 -1.181 1.00 70.38 218 PRO A N 1
ATOM 1647 C CA . PRO A 1 218 ? -8.329 0.808 -1.080 1.00 70.38 218 PRO A CA 1
ATOM 1648 C C . PRO A 1 218 ? -9.241 1.987 -1.477 1.00 70.38 218 PRO A C 1
ATOM 1650 O O . PRO A 1 218 ? -10.420 1.781 -1.745 1.00 70.38 218 PRO A O 1
ATOM 1653 N N . TYR A 1 219 ? -8.703 3.213 -1.561 1.00 63.88 219 TYR A N 1
ATOM 1654 C CA . TYR A 1 219 ? -9.422 4.433 -1.971 1.00 63.88 219 TYR A CA 1
ATOM 1655 C C . TYR A 1 219 ? -8.972 4.973 -3.336 1.00 63.88 219 TYR A C 1
ATOM 1657 O O . TYR A 1 219 ? -9.193 6.141 -3.643 1.00 63.88 219 TYR A O 1
ATOM 1665 N N . GLY A 1 220 ? -8.322 4.140 -4.152 1.00 74.81 220 GLY A N 1
ATOM 1666 C CA . GLY A 1 220 ? -7.790 4.530 -5.456 1.00 74.81 220 GLY A CA 1
ATOM 1667 C C . GLY A 1 220 ? -6.348 5.037 -5.402 1.00 74.81 220 GLY A C 1
ATOM 1668 O O . GLY A 1 220 ? -5.615 4.791 -4.445 1.00 74.81 220 GLY A O 1
ATOM 1669 N N . PHE A 1 221 ? -5.916 5.702 -6.474 1.00 82.44 221 PHE A N 1
ATOM 1670 C CA . PHE A 1 221 ? -4.543 6.189 -6.615 1.00 82.44 221 PHE A CA 1
ATOM 1671 C C . PHE A 1 221 ? -4.300 7.480 -5.836 1.00 82.44 221 PHE A C 1
ATOM 1673 O O . PHE A 1 221 ? -5.094 8.417 -5.889 1.00 82.44 221 PHE A O 1
ATOM 1680 N N . ARG A 1 222 ? -3.137 7.561 -5.190 1.00 84.06 222 ARG A N 1
ATOM 1681 C CA . ARG A 1 222 ? -2.611 8.779 -4.573 1.00 84.06 222 ARG A CA 1
ATOM 1682 C C . ARG A 1 222 ? -1.158 8.994 -4.967 1.00 84.06 222 ARG A C 1
ATOM 1684 O O . ARG A 1 222 ? -0.429 8.047 -5.259 1.00 84.06 222 ARG A O 1
ATOM 1691 N N . CYS A 1 223 ? -0.727 10.245 -4.929 1.00 86.50 223 CYS A N 1
ATOM 1692 C CA . CYS A 1 223 ? 0.686 10.562 -5.046 1.00 86.50 223 CYS A CA 1
ATOM 1693 C C . CYS A 1 223 ? 1.408 10.291 -3.718 1.00 86.50 223 CYS A C 1
ATOM 1695 O O . CYS A 1 223 ? 0.884 10.621 -2.655 1.00 86.50 223 CYS A O 1
ATOM 1697 N N . LEU A 1 224 ? 2.586 9.669 -3.794 1.00 84.62 224 LEU A N 1
ATOM 1698 C CA . LEU A 1 224 ? 3.423 9.324 -2.643 1.00 84.62 224 LEU A CA 1
ATOM 1699 C C . LEU A 1 224 ? 4.614 10.281 -2.515 1.00 84.62 224 LEU A C 1
ATOM 1701 O O . LEU A 1 224 ? 4.866 10.802 -1.433 1.00 84.62 224 LEU A O 1
ATOM 1705 N N . PHE A 1 225 ? 5.317 10.541 -3.622 1.00 86.44 225 PHE A N 1
ATOM 1706 C CA . PHE A 1 225 ? 6.537 11.358 -3.660 1.00 86.44 225 PHE A CA 1
ATOM 1707 C C . PHE A 1 225 ? 6.533 12.268 -4.890 1.00 86.44 225 PHE A C 1
ATOM 1709 O O . PHE A 1 225 ? 5.994 11.878 -5.924 1.00 86.44 225 PHE A O 1
ATOM 1716 N N . GLY A 1 226 ? 7.151 13.453 -4.812 1.00 85.88 226 GLY A N 1
ATOM 1717 C CA . GLY A 1 226 ? 7.225 14.377 -5.954 1.00 85.88 226 GLY A CA 1
ATOM 1718 C C . GLY A 1 226 ? 5.876 14.995 -6.346 1.00 85.88 226 GLY A C 1
ATOM 1719 O O . GLY A 1 226 ? 5.647 15.317 -7.501 1.00 85.88 226 GLY A O 1
ATOM 1720 N N . CYS A 1 227 ? 4.951 15.156 -5.396 1.00 83.69 227 CYS A N 1
ATOM 1721 C CA . CYS A 1 227 ? 3.557 15.539 -5.673 1.00 83.69 227 CYS A CA 1
ATOM 1722 C C . CYS A 1 227 ? 3.344 17.006 -6.069 1.00 83.69 227 CYS A C 1
ATOM 1724 O O . CYS A 1 227 ? 2.216 17.431 -6.315 1.00 83.69 227 CYS A O 1
ATOM 1726 N N . THR A 1 228 ? 4.420 17.779 -6.145 1.00 72.56 228 THR A N 1
ATOM 1727 C CA . THR A 1 228 ? 4.447 19.059 -6.838 1.00 72.56 228 THR A CA 1
ATOM 1728 C C . THR A 1 228 ? 4.717 18.722 -8.296 1.00 72.56 228 THR A C 1
ATOM 1730 O O . THR A 1 228 ? 5.784 18.197 -8.574 1.00 72.56 228 THR A O 1
ATOM 1733 N N . THR A 1 229 ? 3.796 18.973 -9.225 1.00 67.88 229 THR A N 1
ATOM 1734 C CA . THR A 1 229 ? 3.877 18.608 -10.664 1.00 67.88 229 THR A CA 1
ATOM 1735 C C . THR A 1 229 ? 5.049 19.243 -11.443 1.00 67.88 229 THR A C 1
ATOM 1737 O O . THR A 1 229 ? 5.009 19.355 -12.663 1.00 67.88 229 THR A O 1
ATOM 1740 N N . ILE A 1 230 ? 6.071 19.724 -10.741 1.00 84.50 230 ILE A N 1
ATOM 1741 C CA . ILE A 1 230 ? 7.268 20.402 -11.213 1.00 84.50 230 ILE A CA 1
ATOM 1742 C C . ILE A 1 230 ? 8.465 19.594 -10.707 1.00 84.50 230 ILE A C 1
ATOM 1744 O O . ILE A 1 230 ? 8.538 19.257 -9.522 1.00 84.50 230 ILE A O 1
ATOM 1748 N N . ALA A 1 231 ? 9.415 19.327 -11.602 1.00 90.69 231 ALA A N 1
ATOM 1749 C CA . ALA A 1 231 ? 10.680 18.696 -11.258 1.00 90.69 231 ALA A CA 1
ATOM 1750 C C . ALA A 1 231 ? 11.438 19.475 -10.173 1.00 90.69 231 ALA A C 1
ATOM 1752 O O . ALA A 1 231 ? 11.457 20.707 -10.166 1.00 90.69 231 ALA A O 1
ATOM 1753 N N . GLY A 1 232 ? 12.146 18.763 -9.301 1.00 87.50 232 GLY A N 1
ATOM 1754 C CA . GLY A 1 232 ? 13.018 19.399 -8.321 1.00 87.50 232 GLY A CA 1
ATOM 1755 C C . GLY A 1 232 ? 14.032 18.441 -7.717 1.00 87.50 232 GLY A C 1
ATOM 1756 O O . GLY A 1 232 ? 13.961 17.231 -7.921 1.00 87.50 232 GLY A O 1
ATOM 1757 N N . SER A 1 233 ? 14.994 18.994 -6.981 1.00 87.25 233 SER A N 1
ATOM 1758 C CA . SER A 1 233 ? 16.128 18.259 -6.404 1.00 87.25 233 SER A CA 1
ATOM 1759 C C . SER A 1 233 ? 16.098 18.178 -4.873 1.00 87.25 233 SER A C 1
ATOM 1761 O O . SER A 1 233 ? 16.959 17.524 -4.274 1.00 87.25 233 SER A O 1
ATOM 1763 N N . ALA A 1 234 ? 15.103 18.790 -4.216 1.00 84.94 234 ALA A N 1
ATOM 1764 C CA . ALA A 1 234 ? 14.903 18.651 -2.774 1.00 84.94 234 ALA A CA 1
ATOM 1765 C C . ALA A 1 234 ? 14.617 17.188 -2.378 1.00 84.94 234 ALA A C 1
ATOM 1767 O O . ALA A 1 234 ? 14.304 16.348 -3.224 1.00 84.94 234 ALA A O 1
ATOM 1768 N N . SER A 1 235 ? 14.709 16.870 -1.085 1.00 78.38 235 SER A N 1
ATOM 1769 C CA . SER A 1 235 ? 14.493 15.509 -0.559 1.00 78.38 235 SER A CA 1
ATOM 1770 C C . SER A 1 235 ? 13.078 14.964 -0.793 1.00 78.38 235 SER A C 1
ATOM 1772 O O . SER A 1 235 ? 12.885 13.756 -0.863 1.00 78.38 235 SER A O 1
ATOM 1774 N N . SER A 1 236 ? 12.082 15.841 -0.936 1.00 76.38 236 SER A N 1
ATOM 1775 C CA . SER A 1 236 ? 10.689 15.483 -1.237 1.00 76.38 236 SER A CA 1
ATOM 1776 C C . SER A 1 236 ? 10.335 15.566 -2.728 1.00 76.38 236 SER A C 1
ATOM 1778 O O . SER A 1 236 ? 9.193 15.291 -3.108 1.00 76.38 236 SER A O 1
ATOM 1780 N N . GLN A 1 237 ? 11.294 15.953 -3.572 1.00 88.00 237 GLN A N 1
ATOM 1781 C CA . GLN A 1 237 ? 11.110 16.170 -5.004 1.00 88.00 237 GLN A CA 1
ATOM 1782 C C . GLN A 1 237 ? 11.857 15.117 -5.823 1.00 88.00 237 GLN A C 1
ATOM 1784 O O . GLN A 1 237 ? 12.827 14.505 -5.369 1.00 88.00 237 GLN A O 1
ATOM 1789 N N . LEU A 1 238 ? 11.383 14.916 -7.047 1.00 89.81 238 LEU A N 1
ATOM 1790 C CA . LEU A 1 238 ? 11.969 14.013 -8.027 1.00 89.81 238 LEU A CA 1
ATOM 1791 C C . LEU A 1 238 ? 12.098 14.749 -9.363 1.00 89.81 238 LEU A C 1
ATOM 1793 O O . LEU A 1 238 ? 11.436 15.761 -9.603 1.00 89.81 238 LEU A O 1
ATOM 1797 N N . ASN A 1 239 ? 12.949 14.238 -10.242 1.00 91.81 239 ASN A N 1
ATOM 1798 C CA . ASN A 1 239 ? 13.118 14.716 -11.599 1.00 91.81 239 ASN A CA 1
ATOM 1799 C C . ASN A 1 239 ? 13.209 13.525 -12.561 1.00 91.81 239 ASN A C 1
ATOM 1801 O O . ASN A 1 239 ? 14.281 12.965 -12.799 1.00 91.81 239 ASN A O 1
ATOM 1805 N N . GLN A 1 240 ? 12.044 13.168 -13.113 1.00 92.06 240 GLN A N 1
ATOM 1806 C CA . GLN A 1 240 ? 11.852 12.025 -14.003 1.00 92.06 240 GLN A CA 1
ATOM 1807 C C . GLN A 1 240 ? 12.282 10.708 -13.353 1.00 92.06 240 GLN A C 1
ATOM 1809 O O . GLN A 1 240 ? 13.260 10.086 -13.775 1.00 92.06 240 GLN A O 1
ATOM 1814 N N . PRO A 1 241 ? 11.580 10.292 -12.281 1.00 92.56 241 PRO A N 1
ATOM 1815 C CA . PRO A 1 241 ? 11.839 9.003 -11.674 1.00 92.56 241 PRO A CA 1
ATOM 1816 C C . PRO A 1 241 ? 11.494 7.896 -12.672 1.00 92.56 241 PRO A C 1
ATOM 1818 O O . PRO A 1 241 ? 10.431 7.925 -13.291 1.00 92.56 241 PRO A O 1
ATOM 1821 N N . VAL A 1 242 ? 12.385 6.921 -12.821 1.00 88.00 242 VAL A N 1
ATOM 1822 C CA . VAL A 1 242 ? 12.223 5.856 -13.826 1.00 88.00 242 VAL A CA 1
ATOM 1823 C C . VAL A 1 242 ? 11.763 4.544 -13.215 1.00 88.00 242 VAL A C 1
ATOM 1825 O O . VAL A 1 242 ? 10.877 3.903 -13.765 1.00 88.00 242 VAL A O 1
ATOM 1828 N N . ILE A 1 243 ? 12.291 4.159 -12.054 1.00 85.00 243 ILE A N 1
ATOM 1829 C CA . ILE A 1 243 ? 11.964 2.879 -11.426 1.00 85.00 243 ILE A CA 1
ATOM 1830 C C . ILE A 1 243 ? 11.868 3.007 -9.915 1.00 85.00 243 ILE A C 1
ATOM 1832 O O . ILE A 1 243 ? 12.522 3.860 -9.307 1.00 85.00 243 ILE A O 1
ATOM 1836 N N . LEU A 1 244 ? 11.050 2.137 -9.324 1.00 88.31 244 LEU A N 1
ATOM 1837 C CA . LEU A 1 244 ? 10.935 1.972 -7.887 1.00 88.31 244 LEU A CA 1
ATOM 1838 C C . LEU A 1 244 ? 10.991 0.492 -7.477 1.00 88.31 244 LEU A C 1
ATOM 1840 O O . LEU A 1 244 ? 10.569 -0.387 -8.240 1.00 88.31 244 LEU A O 1
ATOM 1844 N N . ARG A 1 245 ? 11.502 0.226 -6.271 1.00 81.38 245 ARG A N 1
ATOM 1845 C CA . ARG A 1 245 ? 11.566 -1.105 -5.643 1.00 81.38 245 ARG A CA 1
ATOM 1846 C C . ARG A 1 245 ? 11.359 -1.021 -4.140 1.00 81.38 245 ARG A C 1
ATOM 1848 O O . ARG A 1 245 ? 11.753 -0.032 -3.527 1.00 81.38 245 ARG A O 1
ATOM 1855 N N . PHE A 1 246 ? 10.792 -2.076 -3.570 1.00 75.06 246 PHE A N 1
ATOM 1856 C CA . PHE A 1 246 ? 10.696 -2.250 -2.126 1.00 75.06 246 PHE A CA 1
ATOM 1857 C C . PHE A 1 246 ? 11.922 -2.989 -1.588 1.00 75.06 246 PHE A C 1
ATOM 1859 O O . PHE A 1 246 ? 12.427 -3.888 -2.256 1.00 75.06 246 PHE A O 1
ATOM 1866 N N . ASP A 1 247 ? 12.380 -2.627 -0.391 1.00 69.94 247 ASP A N 1
ATOM 1867 C CA . ASP A 1 247 ? 13.175 -3.537 0.439 1.00 69.94 247 ASP A CA 1
ATOM 1868 C C . ASP A 1 247 ? 12.261 -4.418 1.310 1.00 69.94 247 ASP A C 1
ATOM 1870 O O . ASP A 1 247 ? 11.043 -4.222 1.343 1.00 69.94 247 ASP A O 1
ATOM 1874 N N . SER A 1 248 ? 12.831 -5.394 2.022 1.00 65.50 248 SER A N 1
ATOM 1875 C CA . SER A 1 248 ? 12.053 -6.313 2.878 1.00 65.50 248 SER A CA 1
ATOM 1876 C C . SER A 1 248 ? 11.342 -5.622 4.051 1.00 65.50 248 SER A C 1
ATOM 1878 O O . SER A 1 248 ? 10.449 -6.201 4.665 1.00 65.50 248 SER A O 1
ATOM 1880 N N . TYR A 1 249 ? 11.698 -4.369 4.345 1.00 61.19 249 TYR A N 1
ATOM 1881 C CA . TYR A 1 249 ? 11.061 -3.531 5.358 1.00 61.19 249 TYR A CA 1
ATOM 1882 C C . TYR A 1 249 ? 9.952 -2.634 4.781 1.00 61.19 249 TYR A C 1
ATOM 1884 O O . TYR A 1 249 ? 9.395 -1.796 5.490 1.00 61.19 249 TYR A O 1
ATOM 1892 N N . GLY A 1 250 ? 9.660 -2.747 3.482 1.00 67.88 250 GLY A N 1
ATOM 1893 C CA . GLY A 1 250 ? 8.674 -1.920 2.790 1.00 67.88 250 GLY A CA 1
ATOM 1894 C C . GLY A 1 250 ? 9.140 -0.491 2.491 1.00 67.88 250 GLY A C 1
ATOM 1895 O O . GLY A 1 250 ? 8.329 0.336 2.071 1.00 67.88 250 GLY A O 1
ATOM 1896 N N . ASN A 1 251 ? 10.428 -0.171 2.669 1.00 76.31 251 ASN A N 1
ATOM 1897 C CA . ASN A 1 251 ? 10.979 1.107 2.216 1.00 76.31 251 ASN A CA 1
ATOM 1898 C C . ASN A 1 251 ? 11.050 1.123 0.690 1.00 76.31 251 ASN A C 1
ATOM 1900 O O . ASN A 1 251 ? 11.322 0.101 0.065 1.00 76.31 251 ASN A O 1
ATOM 1904 N N . ILE A 1 252 ? 10.882 2.298 0.086 1.00 81.62 252 ILE A N 1
ATOM 1905 C CA . ILE A 1 252 ? 10.885 2.446 -1.371 1.00 81.62 252 ILE A CA 1
ATOM 1906 C C . ILE A 1 252 ? 12.205 3.062 -1.826 1.00 81.62 252 ILE A C 1
ATOM 1908 O O . ILE A 1 252 ? 12.551 4.174 -1.435 1.00 81.62 252 ILE A O 1
ATOM 1912 N N . PHE A 1 253 ? 12.920 2.373 -2.707 1.00 82.81 253 PHE A N 1
ATOM 1913 C CA . PHE A 1 253 ? 14.065 2.903 -3.437 1.00 82.81 253 PHE A CA 1
ATOM 1914 C C . PHE A 1 253 ? 13.604 3.414 -4.797 1.00 82.81 253 PHE A C 1
ATOM 1916 O O . PHE A 1 253 ? 12.937 2.684 -5.523 1.00 82.81 253 PHE A O 1
ATOM 1923 N N . VAL A 1 254 ? 13.964 4.648 -5.149 1.00 85.12 254 VAL A N 1
ATOM 1924 C CA . VAL A 1 254 ? 13.584 5.296 -6.414 1.00 85.12 254 VAL A CA 1
ATOM 1925 C C . VAL A 1 254 ? 14.829 5.751 -7.161 1.00 85.12 254 VAL A C 1
ATOM 1927 O O . VAL A 1 254 ? 15.635 6.498 -6.602 1.00 85.12 254 VAL A O 1
ATOM 1930 N N . ALA A 1 255 ? 14.965 5.361 -8.430 1.00 85.31 255 ALA A N 1
ATOM 1931 C CA . ALA A 1 255 ? 15.961 5.946 -9.326 1.00 85.31 255 ALA A CA 1
ATOM 1932 C C . ALA A 1 255 ? 15.456 7.292 -9.858 1.00 85.31 255 ALA A C 1
ATOM 1934 O O . ALA A 1 255 ? 14.492 7.356 -10.622 1.00 85.31 255 ALA A O 1
ATOM 1935 N N . ASP A 1 256 ? 16.110 8.370 -9.441 1.00 84.94 256 ASP A N 1
ATOM 1936 C CA . ASP A 1 256 ? 15.765 9.752 -9.758 1.00 84.94 256 ASP A CA 1
ATOM 1937 C C . ASP A 1 256 ? 16.701 10.260 -10.870 1.00 84.94 256 ASP A C 1
ATOM 1939 O O . ASP A 1 256 ? 17.758 10.852 -10.610 1.00 84.94 256 ASP A O 1
ATOM 1943 N N . ARG A 1 257 ? 16.347 9.921 -12.121 1.00 84.25 257 ARG A N 1
ATOM 1944 C CA . ARG A 1 257 ? 17.245 9.906 -13.291 1.00 84.25 257 ARG A CA 1
ATOM 1945 C C . ARG A 1 257 ? 17.984 11.222 -13.500 1.00 84.25 257 ARG A C 1
ATOM 1947 O O . ARG A 1 257 ? 19.211 11.217 -13.598 1.00 84.25 257 ARG A O 1
ATOM 1954 N N . PHE A 1 258 ? 17.260 12.340 -13.559 1.00 86.50 258 PHE A N 1
ATOM 1955 C CA . PHE A 1 258 ? 17.847 13.650 -13.867 1.00 86.50 258 PHE A CA 1
ATOM 1956 C C . PHE A 1 258 ? 18.358 14.413 -12.642 1.00 86.50 258 PHE A C 1
ATOM 1958 O O . PHE A 1 258 ? 18.948 15.481 -12.788 1.00 86.50 258 PHE A O 1
ATOM 1965 N N . ASN A 1 259 ? 18.214 13.837 -11.448 1.00 82.69 259 ASN A N 1
ATOM 1966 C CA . ASN A 1 259 ? 18.960 14.255 -10.261 1.00 82.69 259 ASN A CA 1
ATOM 1967 C C . ASN A 1 259 ? 20.184 13.361 -9.987 1.00 82.69 259 ASN A C 1
ATOM 1969 O O . ASN A 1 259 ? 20.898 13.589 -9.010 1.00 82.69 259 ASN A O 1
ATOM 1973 N N . TYR A 1 260 ? 20.440 12.355 -10.835 1.00 83.00 260 TYR A N 1
ATOM 1974 C CA . TYR A 1 260 ? 21.606 11.466 -10.771 1.00 83.00 260 TYR A CA 1
ATOM 1975 C C . TYR A 1 260 ? 21.768 10.760 -9.417 1.00 83.00 260 TYR A C 1
ATOM 1977 O O . TYR A 1 260 ? 22.879 10.624 -8.896 1.00 83.00 260 TYR A O 1
ATOM 1985 N N . ARG A 1 261 ? 20.651 10.335 -8.818 1.00 81.75 261 ARG A N 1
ATOM 1986 C CA . ARG A 1 261 ? 20.631 9.717 -7.486 1.00 81.75 261 ARG A CA 1
ATOM 1987 C C . ARG A 1 261 ? 19.640 8.560 -7.402 1.00 81.75 261 ARG A C 1
ATOM 1989 O O . ARG A 1 261 ? 18.679 8.496 -8.160 1.00 81.75 261 ARG A O 1
ATOM 1996 N N . VAL A 1 262 ? 19.856 7.691 -6.419 1.00 78.19 262 VAL A N 1
ATOM 1997 C CA . VAL A 1 262 ? 18.838 6.766 -5.910 1.00 78.19 262 VAL A CA 1
ATOM 1998 C C . VAL A 1 262 ? 18.417 7.276 -4.538 1.00 78.19 262 VAL A C 1
ATOM 2000 O O . VAL A 1 262 ? 19.275 7.548 -3.698 1.00 78.19 262 VAL A O 1
ATOM 2003 N N . GLN A 1 263 ? 17.118 7.452 -4.317 1.00 80.81 263 GLN A N 1
ATOM 2004 C CA . GLN A 1 263 ? 16.579 7.882 -3.027 1.00 80.81 263 GLN A CA 1
ATOM 2005 C C . GLN A 1 263 ? 15.910 6.711 -2.318 1.00 80.81 263 GLN A C 1
ATOM 2007 O O . GLN A 1 263 ? 15.090 6.023 -2.919 1.00 80.81 263 GLN A O 1
ATOM 2012 N N . LYS A 1 264 ? 16.240 6.515 -1.037 1.00 81.44 264 LYS A N 1
ATOM 2013 C CA . LYS A 1 264 ? 15.533 5.601 -0.137 1.00 81.44 264 LYS A CA 1
ATOM 2014 C C . LYS A 1 264 ? 14.494 6.395 0.652 1.00 81.44 264 LYS A C 1
ATOM 2016 O O . LYS A 1 264 ? 14.849 7.218 1.492 1.00 81.44 264 LYS A O 1
ATOM 2021 N N . PHE A 1 265 ? 13.223 6.129 0.399 1.00 78.12 265 PHE A N 1
ATOM 2022 C CA . PHE A 1 265 ? 12.103 6.627 1.182 1.00 78.12 265 PHE A CA 1
ATOM 2023 C C . PHE A 1 265 ? 11.771 5.600 2.252 1.00 78.12 265 PHE A C 1
ATOM 2025 O O . PHE A 1 265 ? 11.334 4.489 1.951 1.00 78.12 265 PHE A O 1
ATOM 2032 N N . ILE A 1 266 ? 12.020 5.970 3.505 1.00 76.12 266 ILE A N 1
ATOM 2033 C CA . ILE A 1 266 ? 11.740 5.098 4.639 1.00 76.12 266 ILE A CA 1
ATOM 2034 C C . ILE A 1 266 ? 10.227 5.021 4.819 1.00 76.12 266 ILE A C 1
ATOM 2036 O O . ILE A 1 266 ? 9.553 6.053 4.883 1.00 76.12 266 ILE A O 1
ATOM 2040 N N . LEU A 1 267 ? 9.697 3.803 4.897 1.00 65.00 267 LEU A N 1
ATOM 2041 C CA . LEU A 1 267 ? 8.310 3.587 5.263 1.00 65.00 267 LEU A CA 1
ATOM 2042 C C . LEU A 1 267 ? 8.122 4.142 6.675 1.00 65.00 267 LEU A C 1
ATOM 2044 O O . LEU A 1 267 ? 8.677 3.622 7.641 1.00 65.00 267 LEU A O 1
ATOM 2048 N N . ALA A 1 268 ? 7.343 5.219 6.797 1.00 56.00 268 ALA A N 1
ATOM 2049 C CA . ALA A 1 268 ? 7.109 5.898 8.073 1.00 56.00 268 ALA A CA 1
ATOM 2050 C C . ALA A 1 268 ? 6.463 4.984 9.140 1.00 56.00 268 ALA A C 1
ATOM 2052 O O . ALA A 1 268 ? 6.416 5.347 10.312 1.00 56.00 268 ALA A O 1
ATOM 2053 N N . SER A 1 269 ? 5.999 3.796 8.741 1.00 49.12 269 SER A N 1
ATOM 2054 C CA . SER A 1 269 ? 5.446 2.748 9.595 1.00 49.12 269 SER A CA 1
ATOM 2055 C C . SER A 1 269 ? 6.117 1.398 9.319 1.00 49.12 269 SER A C 1
ATOM 2057 O O . SER A 1 269 ? 5.529 0.512 8.704 1.00 49.12 269 SER A O 1
ATOM 2059 N N . ASN A 1 270 ? 7.347 1.218 9.791 1.00 45.44 270 ASN A N 1
ATOM 2060 C CA . ASN A 1 270 ? 7.951 -0.108 9.902 1.00 45.44 270 ASN A CA 1
ATOM 2061 C C . ASN A 1 270 ? 7.559 -0.748 11.249 1.00 45.44 270 ASN A C 1
ATOM 2063 O O . ASN A 1 270 ? 8.391 -0.889 12.143 1.00 45.44 270 ASN A O 1
ATOM 2067 N N . SER A 1 271 ? 6.255 -0.991 11.445 1.00 49.47 271 SER A N 1
ATOM 2068 C CA . SER A 1 271 ? 5.642 -1.888 12.447 1.00 49.47 271 SER A CA 1
ATOM 2069 C C . SER A 1 271 ? 4.115 -1.723 12.429 1.00 49.47 271 SER A C 1
ATOM 2071 O O . SER A 1 271 ? 3.611 -0.626 12.651 1.00 49.47 271 SER A O 1
ATOM 2073 N N . CYS A 1 272 ? 3.409 -2.842 12.231 1.00 40.56 272 CYS A N 1
ATOM 2074 C CA . CYS A 1 272 ? 1.948 -3.020 12.228 1.00 40.56 272 CYS A CA 1
ATOM 2075 C C . CYS A 1 272 ? 1.231 -2.698 10.908 1.00 40.56 272 CYS A C 1
ATOM 2077 O O . CYS A 1 272 ? 1.387 -1.625 10.331 1.00 40.56 272 CYS A O 1
ATOM 2079 N N . SER A 1 273 ? 0.407 -3.651 10.456 1.00 42.47 273 SER A N 1
ATOM 2080 C CA . SER A 1 273 ? -0.557 -3.492 9.367 1.00 42.47 273 SER A CA 1
ATOM 2081 C C . SER A 1 273 ? -1.274 -2.147 9.472 1.00 42.47 273 SER A C 1
ATOM 2083 O O . SER A 1 273 ? -1.676 -1.754 10.572 1.00 42.47 273 SER A O 1
ATOM 2085 N N . ILE A 1 274 ? -1.478 -1.459 8.340 1.00 39.66 274 ILE A N 1
ATOM 2086 C CA . ILE A 1 274 ? -2.388 -0.312 8.312 1.00 39.66 274 ILE A CA 1
ATOM 2087 C C . ILE A 1 274 ? -3.732 -0.826 8.787 1.00 39.66 274 ILE A C 1
ATOM 2089 O O . ILE A 1 274 ? -4.364 -1.690 8.181 1.00 39.66 274 ILE A O 1
ATOM 2093 N N . SER A 1 275 ? -4.122 -0.288 9.918 1.00 35.75 275 SER A N 1
ATOM 2094 C CA . SER A 1 275 ? -5.302 -0.685 10.612 1.00 35.75 275 SER A CA 1
ATOM 2095 C C . SER A 1 275 ? -6.344 0.404 10.445 1.00 35.75 275 SER A C 1
ATOM 2097 O O . SER A 1 275 ? -6.136 1.548 10.851 1.00 35.75 275 SER A O 1
ATOM 2099 N N . TYR A 1 276 ? -7.484 0.043 9.868 1.00 37.41 276 TYR A N 1
ATOM 2100 C CA . TYR A 1 276 ? -8.671 0.865 10.000 1.00 37.41 276 TYR A CA 1
ATOM 2101 C C . TYR A 1 276 ? -9.353 0.525 11.328 1.00 37.41 276 TYR A C 1
ATOM 2103 O O . TYR A 1 276 ? -10.097 -0.448 11.414 1.00 37.41 276 TYR A O 1
ATOM 2111 N N . ASN A 1 277 ? -9.058 1.302 12.375 1.00 42.62 277 ASN A N 1
ATOM 2112 C CA . ASN A 1 277 ? -9.639 1.157 13.720 1.00 42.62 277 ASN A CA 1
ATOM 2113 C C . ASN A 1 277 ? -9.477 -0.233 14.389 1.00 42.62 277 ASN A C 1
ATOM 2115 O O . ASN A 1 277 ? -10.251 -0.588 15.268 1.00 42.62 277 ASN A O 1
ATOM 2119 N N . GLN A 1 278 ? -8.453 -0.999 14.011 1.00 44.62 278 GLN A N 1
ATOM 2120 C CA . GLN A 1 278 ? -8.010 -2.289 14.579 1.00 44.62 278 GLN A CA 1
ATOM 2121 C C . GLN A 1 278 ? -6.562 -2.207 15.097 1.00 44.62 278 GLN A C 1
ATOM 2123 O O . GLN A 1 278 ? -5.675 -2.728 14.409 1.00 44.62 278 GLN A O 1
ATOM 2128 N N . PRO A 1 279 ? -6.227 -1.469 16.167 1.00 42.41 279 PRO A N 1
ATOM 2129 C CA . PRO A 1 279 ? -4.827 -1.282 16.545 1.00 42.41 279 PRO A CA 1
ATOM 2130 C C . PRO A 1 279 ? -4.132 -2.647 16.649 1.00 42.41 279 PRO A C 1
ATOM 2132 O O . PRO A 1 279 ? -4.404 -3.444 17.541 1.00 42.41 279 PRO A O 1
ATOM 2135 N N . THR A 1 280 ? -3.290 -2.955 15.662 1.00 44.34 280 THR A N 1
ATOM 2136 C CA . THR A 1 280 ? -2.503 -4.180 15.652 1.00 44.34 280 THR A CA 1
ATOM 2137 C C . THR A 1 280 ? -1.252 -3.784 16.397 1.00 44.34 280 THR A C 1
ATOM 2139 O O . THR A 1 280 ? -0.547 -2.888 15.949 1.00 44.34 280 THR A O 1
ATOM 2142 N N . PHE A 1 281 ? -1.020 -4.341 17.578 1.00 44.59 281 PHE A N 1
ATOM 2143 C CA . PHE A 1 281 ? 0.209 -4.086 18.320 1.00 44.59 281 PHE A CA 1
ATOM 2144 C C . PHE A 1 281 ? 1.239 -5.149 17.939 1.00 44.59 281 PHE A C 1
ATOM 2146 O O . PHE A 1 281 ? 0.893 -6.317 17.757 1.00 44.59 281 PHE A O 1
ATOM 2153 N N . CYS A 1 282 ? 2.507 -4.759 17.804 1.00 47.66 282 CYS A N 1
ATOM 2154 C CA . CYS A 1 282 ? 3.584 -5.728 17.616 1.00 47.66 282 CYS A CA 1
ATOM 2155 C C . CYS A 1 282 ? 3.626 -6.700 18.801 1.00 47.66 282 CYS A C 1
ATOM 2157 O O . CYS A 1 282 ? 3.396 -6.294 19.940 1.00 47.66 282 CYS A O 1
ATOM 2159 N N . PHE A 1 283 ? 4.012 -7.954 18.547 1.00 42.00 283 PHE A N 1
ATOM 2160 C CA . PHE A 1 283 ? 4.138 -9.001 19.574 1.00 42.00 283 PHE A CA 1
ATOM 2161 C C . PHE A 1 283 ? 5.047 -8.595 20.759 1.00 42.00 283 PHE A C 1
ATOM 2163 O O . PHE A 1 283 ? 4.885 -9.113 21.856 1.00 42.00 283 PHE A O 1
ATOM 2170 N N . ASN A 1 284 ? 5.938 -7.611 20.561 1.00 48.97 284 ASN A N 1
ATOM 2171 C CA . ASN A 1 284 ? 6.858 -7.076 21.572 1.00 48.97 284 ASN A CA 1
ATOM 2172 C C . ASN A 1 284 ? 6.644 -5.579 21.870 1.00 48.97 284 ASN A C 1
ATOM 2174 O O . ASN A 1 284 ? 7.605 -4.869 22.170 1.00 48.97 284 ASN A O 1
ATOM 2178 N N . ALA A 1 285 ? 5.422 -5.056 21.739 1.00 43.59 285 ALA A N 1
ATOM 2179 C CA . ALA A 1 285 ? 5.152 -3.677 22.134 1.00 43.59 285 ALA A CA 1
ATOM 2180 C C . ALA A 1 285 ? 5.439 -3.496 23.639 1.00 43.59 285 ALA A C 1
ATOM 2182 O O . ALA A 1 285 ? 4.838 -4.153 24.486 1.00 43.59 285 ALA A O 1
ATOM 2183 N N . LEU A 1 286 ? 6.393 -2.620 23.959 1.00 45.44 286 LEU A N 1
ATOM 2184 C CA . LEU A 1 286 ? 6.735 -2.226 25.322 1.00 45.44 286 LEU A CA 1
ATOM 2185 C C . LEU A 1 286 ? 6.355 -0.758 25.505 1.00 45.44 286 LEU A C 1
ATOM 2187 O O . LEU A 1 286 ? 6.708 0.088 24.683 1.00 45.44 286 LEU A O 1
ATOM 2191 N N . TRP A 1 287 ? 5.656 -0.454 26.594 1.00 57.69 287 TRP A N 1
ATOM 2192 C CA . TRP A 1 287 ? 5.264 0.907 26.951 1.00 57.69 287 TRP A CA 1
ATOM 2193 C C . TRP A 1 287 ? 6.054 1.366 28.171 1.00 57.69 287 TRP A C 1
ATOM 2195 O O . TRP A 1 287 ? 6.226 0.616 29.133 1.00 57.69 287 TRP A O 1
ATOM 2205 N N . TYR A 1 288 ? 6.511 2.617 28.155 1.00 56.50 288 TYR A N 1
ATOM 2206 C CA . TYR A 1 288 ? 7.000 3.256 29.371 1.00 56.50 288 TYR A CA 1
ATOM 2207 C C . TYR A 1 288 ? 5.852 3.386 30.375 1.00 56.50 288 TYR A C 1
ATOM 2209 O O . TYR A 1 288 ? 4.724 3.702 30.005 1.00 56.50 288 TYR A O 1
ATOM 2217 N N . SER A 1 289 ? 6.145 3.191 31.660 1.00 68.88 289 SER A N 1
ATOM 2218 C CA . SER A 1 289 ? 5.148 3.321 32.729 1.00 68.88 289 SER A CA 1
ATOM 2219 C C . SER A 1 289 ? 4.631 4.754 32.910 1.00 68.88 289 SER A C 1
ATOM 2221 O O . SER A 1 289 ? 3.587 4.955 33.523 1.00 68.88 289 SER A O 1
ATOM 2223 N N . ASN A 1 290 ? 5.361 5.749 32.399 1.00 66.31 290 ASN A N 1
ATOM 2224 C CA . ASN A 1 290 ? 5.032 7.163 32.538 1.00 66.31 290 ASN A CA 1
ATOM 2225 C C . ASN A 1 290 ? 4.473 7.706 31.219 1.00 66.31 290 ASN A C 1
ATOM 2227 O O . ASN A 1 290 ? 5.134 7.628 30.183 1.00 66.31 290 ASN A O 1
ATOM 2231 N N . ALA A 1 291 ? 3.284 8.305 31.275 1.00 62.44 291 ALA A N 1
ATOM 2232 C CA . ALA A 1 291 ? 2.684 9.018 30.153 1.00 62.44 291 ALA A CA 1
ATOM 2233 C C . ALA A 1 291 ? 3.092 10.502 30.145 1.00 62.44 291 ALA A C 1
ATOM 2235 O O . ALA A 1 291 ? 3.335 11.101 31.193 1.00 62.44 291 ALA A O 1
ATOM 2236 N N . SER A 1 292 ? 3.110 11.114 28.961 1.00 74.12 292 SER A N 1
ATOM 2237 C CA . SER A 1 292 ? 3.244 12.563 28.782 1.00 74.12 292 SER A CA 1
ATOM 2238 C C . SER A 1 292 ? 1.909 13.178 28.364 1.00 74.12 292 SER A C 1
ATOM 2240 O O . SER A 1 292 ? 1.277 12.707 27.418 1.00 74.12 292 SER A O 1
ATOM 2242 N N . THR A 1 293 ? 1.500 14.269 29.010 1.00 77.00 293 THR A N 1
ATOM 2243 C CA . THR A 1 293 ? 0.308 15.026 28.604 1.00 77.00 293 THR A CA 1
ATOM 2244 C C . THR A 1 293 ? 0.618 15.871 27.369 1.00 77.00 293 THR A C 1
ATOM 2246 O O . THR A 1 293 ? 1.330 16.865 27.473 1.00 77.00 293 THR A O 1
ATOM 2249 N N . PHE A 1 294 ? 0.065 15.508 26.209 1.00 78.00 294 PHE A N 1
ATOM 2250 C CA . PHE A 1 294 ? 0.204 16.296 24.971 1.00 78.00 294 PHE A CA 1
ATOM 2251 C C . PHE A 1 294 ? -0.984 17.244 24.716 1.00 78.00 294 PHE A C 1
ATOM 2253 O O . PHE A 1 294 ? -0.842 18.231 23.999 1.00 78.00 294 PHE A O 1
ATOM 2260 N N . ALA A 1 295 ? -2.145 16.969 25.324 1.00 80.06 295 ALA A N 1
ATOM 2261 C CA . ALA A 1 295 ? -3.367 17.763 25.202 1.00 80.06 295 ALA A CA 1
ATOM 2262 C C . ALA A 1 295 ? -3.931 18.085 26.603 1.00 80.06 295 ALA A C 1
ATOM 2264 O O . ALA A 1 295 ? -4.694 17.293 27.160 1.00 80.06 295 ALA A O 1
ATOM 2265 N N . PRO A 1 296 ? -3.527 19.209 27.227 1.00 80.88 296 PRO A N 1
ATOM 2266 C CA . PRO A 1 296 ? -3.991 19.579 28.564 1.00 80.88 296 PRO A CA 1
ATOM 2267 C C . PRO A 1 296 ? -5.456 20.042 28.552 1.00 80.88 296 PRO A C 1
ATOM 2269 O O . PRO A 1 296 ? -5.988 20.439 27.515 1.00 80.88 296 PRO A O 1
ATOM 2272 N N . SER A 1 297 ? -6.101 20.073 29.723 1.00 81.88 297 SER A N 1
ATOM 2273 C CA . SER A 1 297 ? -7.498 20.525 29.881 1.00 81.88 297 SER A CA 1
ATOM 2274 C C . SER A 1 297 ? -7.742 21.964 29.417 1.00 81.88 297 SER A C 1
ATOM 2276 O O . SER A 1 297 ? -8.849 22.305 29.013 1.00 81.88 297 SER A O 1
ATOM 2278 N N . THR A 1 298 ? -6.707 22.808 29.406 1.00 81.50 298 THR A N 1
ATOM 2279 C CA . THR A 1 298 ? -6.763 24.153 28.812 1.00 81.50 298 THR A CA 1
ATOM 2280 C C . THR A 1 298 ? -6.975 24.127 27.298 1.00 81.50 298 THR A C 1
ATOM 2282 O O . THR A 1 298 ? -7.454 25.104 26.738 1.00 81.50 298 THR A O 1
ATOM 2285 N N . THR A 1 299 ? -6.626 23.020 26.638 1.00 82.69 299 THR A N 1
ATOM 2286 C CA . THR A 1 299 ? -6.819 22.807 25.200 1.00 82.69 299 THR A CA 1
ATOM 2287 C C . THR A 1 299 ? -8.093 22.007 24.934 1.00 82.69 299 THR A C 1
ATOM 2289 O O . THR A 1 299 ? -8.971 22.486 24.229 1.00 82.69 299 THR A O 1
ATOM 2292 N N . ILE A 1 300 ? -8.237 20.818 25.531 1.00 82.31 300 ILE A N 1
ATOM 2293 C CA . ILE A 1 300 ? -9.358 19.892 25.249 1.00 82.31 300 ILE A CA 1
ATOM 2294 C C . ILE A 1 300 ? -10.604 20.094 26.118 1.00 82.31 300 ILE A C 1
ATOM 2296 O O . ILE A 1 300 ? -11.602 19.401 25.930 1.00 82.31 300 ILE A O 1
ATOM 2300 N N . GLY A 1 301 ? -10.574 21.052 27.044 1.00 80.44 301 GLY A N 1
ATOM 2301 C CA . GLY A 1 301 ? -11.660 21.300 27.985 1.00 80.44 301 GLY A CA 1
ATOM 2302 C C . GLY A 1 301 ? -11.699 20.292 29.135 1.00 80.44 301 GLY A C 1
ATOM 2303 O O . GLY A 1 301 ? -10.745 19.557 29.405 1.00 80.44 301 GLY A O 1
ATOM 2304 N N . THR A 1 302 ? -12.822 20.283 29.851 1.00 75.81 302 THR A N 1
ATOM 2305 C CA . THR A 1 302 ? -13.099 19.324 30.922 1.00 75.81 302 THR A CA 1
ATOM 2306 C C . THR A 1 302 ? -13.918 18.158 30.360 1.00 75.81 302 THR A C 1
ATOM 2308 O O . THR A 1 302 ? -14.842 18.369 29.579 1.00 75.81 302 THR A O 1
ATOM 2311 N N . LEU A 1 303 ? -13.589 16.924 30.770 1.00 73.94 303 LEU A N 1
ATOM 2312 C CA . LEU A 1 303 ? -14.283 15.679 30.390 1.00 73.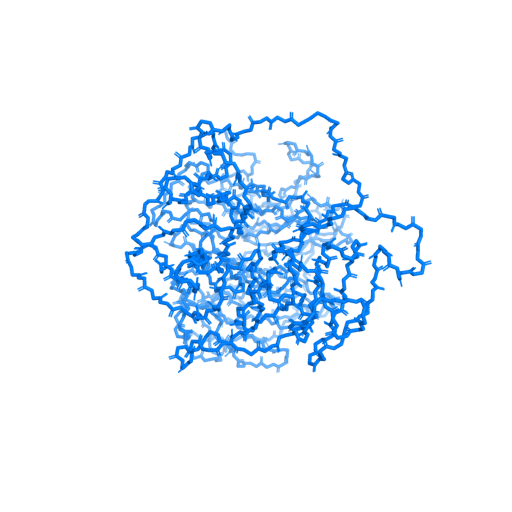94 303 LEU A CA 1
ATOM 2313 C C . LEU A 1 303 ? -14.148 15.253 28.902 1.00 73.94 303 LEU A C 1
ATOM 2315 O O . LEU A 1 303 ? -15.154 15.214 28.189 1.00 73.94 303 LEU A O 1
ATOM 2319 N N . PRO A 1 304 ? -12.946 14.874 28.423 1.00 77.62 304 PRO A N 1
ATOM 2320 C CA . PRO A 1 304 ? -12.795 14.245 27.108 1.00 77.62 304 PRO A CA 1
ATOM 2321 C C . PRO A 1 304 ? -13.387 12.825 27.111 1.00 77.62 304 PRO A C 1
ATOM 2323 O O . PRO A 1 304 ? -13.008 12.001 27.940 1.00 77.62 304 PRO A O 1
ATOM 2326 N N . TYR A 1 305 ? -14.317 12.542 26.195 1.00 76.50 305 TYR A N 1
ATOM 2327 C CA . TYR A 1 305 ? -14.964 11.223 26.067 1.00 76.50 305 TYR A CA 1
ATOM 2328 C C . TYR A 1 305 ? -14.526 10.440 24.825 1.00 76.50 305 TYR A C 1
ATOM 2330 O O . TYR A 1 305 ? -14.561 9.214 24.844 1.00 76.50 305 TYR A O 1
ATOM 2338 N N . GLY A 1 306 ? -14.099 11.133 23.768 1.00 77.06 306 GLY A N 1
ATOM 2339 C CA . GLY A 1 306 ? -13.750 10.522 22.491 1.00 77.06 306 GLY A CA 1
ATOM 2340 C C . GLY A 1 306 ? -12.368 10.942 22.012 1.00 77.06 306 GLY A C 1
ATOM 2341 O O . GLY A 1 306 ? -11.933 12.072 22.225 1.00 77.06 306 GLY A O 1
ATOM 2342 N N . ILE A 1 307 ? -11.693 10.030 21.328 1.00 82.94 307 ILE A N 1
ATOM 2343 C CA . ILE A 1 307 ? -10.483 10.300 20.559 1.00 82.94 307 ILE A CA 1
ATOM 2344 C C . ILE A 1 307 ? -10.560 9.486 19.274 1.00 82.94 307 ILE A C 1
ATOM 2346 O O . ILE A 1 307 ? -10.997 8.338 19.287 1.00 82.94 307 ILE A O 1
ATOM 2350 N N . PHE A 1 308 ? -10.145 10.083 18.166 1.00 80.94 308 PHE A N 1
ATOM 2351 C CA . PHE A 1 308 ? -10.041 9.397 16.889 1.00 80.94 308 PHE A CA 1
ATOM 2352 C C . PHE A 1 308 ? -8.697 9.714 16.248 1.00 80.94 308 PHE A C 1
ATOM 2354 O O . PHE A 1 308 ? -8.230 10.850 16.307 1.00 80.94 308 PHE A O 1
ATOM 2361 N N . ILE A 1 309 ? -8.088 8.719 15.612 1.00 73.81 309 ILE A N 1
ATOM 2362 C CA . ILE A 1 309 ? -6.841 8.876 14.867 1.00 73.81 309 ILE A CA 1
ATOM 2363 C C . ILE A 1 309 ? -7.107 8.380 13.451 1.00 73.81 309 ILE A C 1
ATOM 2365 O O . ILE A 1 309 ? -7.528 7.242 13.263 1.00 73.81 309 ILE A O 1
ATOM 2369 N N . ASN A 1 310 ? -6.917 9.244 12.454 1.00 66.81 310 ASN A N 1
ATOM 2370 C CA . ASN A 1 310 ? -7.149 8.866 11.060 1.00 66.81 310 ASN A CA 1
ATOM 2371 C C . ASN A 1 310 ? -5.949 8.107 10.459 1.00 66.81 310 ASN A C 1
ATOM 2373 O O . ASN A 1 310 ? -4.876 8.018 11.055 1.00 66.81 310 ASN A O 1
ATOM 2377 N N . GLY A 1 311 ? -6.106 7.609 9.228 1.00 60.97 311 GLY A N 1
ATOM 2378 C CA . GLY A 1 311 ? -5.065 6.847 8.521 1.00 60.97 311 GLY A CA 1
ATOM 2379 C C . GLY A 1 311 ? -3.797 7.629 8.141 1.00 60.97 311 GLY A C 1
ATOM 2380 O O . GLY A 1 311 ? -2.896 7.047 7.546 1.00 60.97 311 GLY A O 1
ATOM 2381 N N . ILE A 1 312 ? -3.720 8.927 8.458 1.00 61.41 312 ILE A N 1
ATOM 2382 C CA . ILE A 1 312 ? -2.519 9.767 8.306 1.00 61.41 312 ILE A CA 1
ATOM 2383 C C . ILE A 1 312 ? -2.008 10.293 9.660 1.00 61.41 312 ILE A C 1
ATOM 2385 O O . ILE A 1 312 ? -1.277 11.280 9.707 1.00 61.41 312 ILE A O 1
ATOM 2389 N N . ASN A 1 313 ? -2.385 9.639 10.766 1.00 67.00 313 ASN A N 1
ATOM 2390 C CA . ASN A 1 313 ? -1.950 9.942 12.133 1.00 67.00 313 ASN A CA 1
ATOM 2391 C C . ASN A 1 313 ? -2.308 11.353 12.635 1.00 67.00 313 ASN A C 1
ATOM 2393 O O . ASN A 1 313 ? -1.622 11.905 13.497 1.00 67.00 313 ASN A O 1
ATOM 2397 N N . THR A 1 314 ? -3.391 11.945 12.130 1.00 74.06 314 THR A N 1
ATOM 2398 C CA . THR A 1 314 ? -3.990 13.136 12.740 1.00 74.06 314 THR A CA 1
ATOM 2399 C C . THR A 1 314 ? -4.906 12.708 13.883 1.00 74.06 314 THR A C 1
ATOM 2401 O O . THR A 1 314 ? -5.814 11.899 13.684 1.00 74.06 314 THR A O 1
ATOM 2404 N N . VAL A 1 315 ? -4.686 13.272 15.071 1.00 82.06 315 VAL A N 1
ATOM 2405 C CA . VAL A 1 315 ? -5.519 13.051 16.260 1.00 82.06 315 VAL A CA 1
ATOM 2406 C C . VAL A 1 315 ? -6.672 14.048 16.263 1.00 82.06 315 VAL A C 1
ATOM 2408 O O . VAL A 1 315 ? -6.443 15.233 16.041 1.00 82.06 315 VAL A O 1
ATOM 2411 N N . TYR A 1 316 ? -7.886 13.590 16.561 1.00 84.69 316 TYR A N 1
ATOM 2412 C CA . TYR A 1 316 ? -9.094 14.400 16.696 1.00 84.69 316 TYR A CA 1
ATOM 2413 C C . TYR A 1 316 ? -9.758 14.134 18.043 1.00 84.69 316 TYR A C 1
ATOM 2415 O O . TYR A 1 316 ? -9.942 12.982 18.436 1.00 84.69 316 TYR A O 1
ATOM 2423 N N . VAL A 1 317 ? -10.151 15.203 18.731 1.00 87.00 317 VAL A N 1
ATOM 2424 C CA . VAL A 1 317 ? -10.834 15.142 20.027 1.00 87.00 317 VAL A CA 1
ATOM 2425 C C . VAL A 1 317 ? -12.033 16.095 19.996 1.00 87.00 317 VAL A C 1
ATOM 2427 O O . VAL A 1 317 ? -11.846 17.282 19.709 1.00 87.00 317 VAL A O 1
ATOM 2430 N N . PRO A 1 318 ? -13.262 15.627 20.281 1.00 87.00 318 PRO A N 1
ATOM 2431 C CA . PRO A 1 318 ? -14.403 16.507 20.469 1.00 87.00 318 PRO A CA 1
ATOM 2432 C C . PRO A 1 318 ? -14.290 17.219 21.825 1.00 87.00 318 PRO A C 1
ATOM 2434 O O . PRO A 1 318 ? -14.084 16.589 22.863 1.00 87.00 318 PRO A O 1
ATOM 2437 N N . ASN A 1 319 ? -14.443 18.541 21.824 1.00 86.69 319 ASN A N 1
ATOM 2438 C CA . ASN A 1 319 ? -14.495 19.358 23.030 1.00 86.69 319 ASN A CA 1
ATOM 2439 C C . ASN A 1 319 ? -15.954 19.701 23.352 1.00 86.69 319 ASN A C 1
ATOM 2441 O O . ASN A 1 319 ? -16.606 20.484 22.658 1.00 86.69 319 ASN A O 1
ATOM 2445 N N . ARG A 1 320 ? -16.455 19.116 24.442 1.00 83.62 320 ARG A N 1
ATOM 2446 C CA . ARG A 1 320 ? -17.848 19.239 24.897 1.00 83.62 320 ARG A CA 1
ATOM 2447 C C . ARG A 1 320 ? -18.206 20.614 25.448 1.00 83.62 320 ARG A C 1
ATOM 2449 O O . ARG A 1 320 ? -19.379 20.967 25.475 1.00 83.62 320 ARG A O 1
ATOM 2456 N N . VAL A 1 321 ? -17.211 21.366 25.912 1.00 82.19 321 VAL A N 1
ATOM 2457 C CA . VAL A 1 321 ? -17.414 22.688 26.513 1.00 82.19 321 VAL A CA 1
ATOM 2458 C C . VAL A 1 321 ? -17.479 23.752 25.423 1.00 82.19 321 VAL A C 1
ATOM 2460 O O . VAL A 1 321 ? -18.380 24.586 25.435 1.00 82.19 321 VAL A O 1
ATOM 2463 N N . SER A 1 322 ? -16.552 23.711 24.462 1.00 84.06 322 SER A N 1
ATOM 2464 C CA . SER A 1 322 ? -16.522 24.663 23.345 1.00 84.06 322 SER A CA 1
ATOM 2465 C C . SER A 1 322 ? -17.400 24.258 22.161 1.00 84.06 322 SER A C 1
ATOM 2467 O O . SER A 1 322 ? -17.607 25.081 21.275 1.00 84.06 322 SER A O 1
ATOM 2469 N N . ASN A 1 323 ? -17.914 23.022 22.127 1.00 87.12 323 ASN A N 1
ATOM 2470 C CA . ASN A 1 323 ? -18.622 22.442 20.981 1.00 87.12 323 ASN A CA 1
ATOM 2471 C C . ASN A 1 323 ? -17.795 22.501 19.682 1.00 87.12 323 ASN A C 1
ATOM 2473 O O . ASN A 1 323 ? -18.302 22.840 18.614 1.00 87.12 323 ASN A O 1
ATOM 2477 N N . THR A 1 324 ? -16.501 22.191 19.775 1.00 87.50 324 THR A N 1
ATOM 2478 C CA . THR A 1 324 ? -15.579 22.154 18.627 1.00 87.50 324 THR A CA 1
ATOM 2479 C C . THR A 1 324 ? -14.872 20.809 18.536 1.00 87.50 324 THR A C 1
ATOM 2481 O O . THR A 1 324 ? -14.866 20.034 19.491 1.00 87.50 324 THR A O 1
ATOM 2484 N N . ILE A 1 325 ? -14.252 20.525 17.388 1.00 88.06 325 ILE A N 1
ATOM 2485 C CA . ILE A 1 325 ? -13.323 19.396 17.257 1.00 88.06 325 ILE A CA 1
ATOM 2486 C C . ILE A 1 325 ? -11.918 19.963 17.166 1.00 88.06 325 ILE A C 1
ATOM 2488 O O . ILE A 1 325 ? -11.626 20.791 16.299 1.00 88.06 325 ILE A O 1
ATOM 2492 N N . ILE A 1 326 ? -11.046 19.501 18.049 1.00 87.56 326 ILE A N 1
ATOM 2493 C CA . ILE A 1 326 ? -9.648 19.906 18.073 1.00 87.56 326 ILE A CA 1
ATOM 2494 C C . ILE A 1 326 ? -8.833 18.825 17.376 1.00 87.56 326 ILE A C 1
ATOM 2496 O O . ILE A 1 326 ? -9.048 17.638 17.622 1.00 87.56 326 ILE A O 1
ATOM 2500 N N . SER A 1 327 ? -7.922 19.234 16.493 1.00 87.38 327 SER A N 1
ATOM 2501 C CA . SER A 1 327 ? -7.080 18.319 15.724 1.00 87.38 327 SER A CA 1
ATOM 2502 C C . SER A 1 327 ? -5.589 18.620 15.845 1.00 87.38 327 SER A C 1
ATOM 2504 O O . SER A 1 327 ? -5.195 19.787 15.838 1.00 87.38 327 SER A O 1
ATOM 2506 N N . TRP A 1 328 ? -4.771 17.567 15.856 1.00 84.69 328 TRP A N 1
ATOM 2507 C CA . TRP A 1 328 ? -3.308 17.625 15.842 1.00 84.69 328 TRP A CA 1
ATOM 2508 C C . TRP A 1 328 ? -2.776 16.773 14.690 1.00 84.69 328 TRP A C 1
ATOM 2510 O O . TRP A 1 328 ? -2.926 15.550 14.730 1.00 84.69 328 TRP A O 1
ATOM 2520 N N . PRO A 1 329 ? -2.178 17.380 13.651 1.00 78.00 329 PRO A N 1
ATOM 2521 C CA . PRO A 1 329 ? -1.476 16.639 12.608 1.00 78.00 329 PRO A CA 1
ATOM 2522 C C . PRO A 1 329 ? -0.328 15.796 13.173 1.00 78.00 329 PRO A C 1
ATOM 2524 O O . PRO A 1 329 ? 0.218 16.116 14.231 1.00 78.00 329 PRO A O 1
ATOM 2527 N N . GLN A 1 330 ? 0.075 14.752 12.445 1.00 75.12 330 GLN A N 1
ATOM 2528 C CA . GLN A 1 330 ? 1.176 13.881 12.853 1.00 75.12 330 GLN A CA 1
ATOM 2529 C C . GLN A 1 330 ? 2.437 14.690 13.191 1.00 75.12 330 GLN A C 1
ATOM 2531 O O . GLN A 1 330 ? 2.913 15.487 12.386 1.00 75.12 330 GLN A O 1
ATOM 2536 N N . GLY A 1 331 ? 2.982 14.466 14.390 1.00 71.69 331 GLY A N 1
ATOM 2537 C CA . GLY A 1 331 ? 4.209 15.119 14.854 1.00 71.69 331 GLY A CA 1
ATOM 2538 C C . GLY A 1 331 ? 4.054 16.593 15.247 1.00 71.69 331 GLY A C 1
ATOM 2539 O O . GLY A 1 331 ? 5.040 17.210 15.646 1.00 71.69 331 GLY A O 1
ATOM 2540 N N . SER A 1 332 ? 2.846 17.161 15.174 1.00 74.19 332 SER A N 1
ATOM 2541 C CA . SER A 1 332 ? 2.584 18.543 15.573 1.00 74.19 332 SER A CA 1
ATOM 2542 C C . SER A 1 332 ? 2.226 18.654 17.055 1.00 74.19 332 SER A C 1
ATOM 2544 O O . SER A 1 332 ? 1.340 17.960 17.551 1.00 74.19 332 SER A O 1
ATOM 2546 N N . SER A 1 333 ? 2.853 19.600 17.753 1.00 76.25 333 SER A N 1
ATOM 2547 C CA . SER A 1 333 ? 2.411 20.057 19.078 1.00 76.25 333 SER A CA 1
ATOM 2548 C C . SER A 1 333 ? 1.374 21.183 19.001 1.00 76.25 333 SER A C 1
ATOM 2550 O O . SER A 1 333 ? 0.761 21.527 20.012 1.00 76.25 333 SER A O 1
ATOM 2552 N N . THR A 1 334 ? 1.151 21.762 17.816 1.00 81.31 334 THR A N 1
ATOM 2553 C CA . THR A 1 334 ? 0.146 22.806 17.604 1.00 81.31 334 THR A CA 1
ATOM 2554 C C . THR A 1 334 ? -1.196 22.185 17.230 1.00 81.31 334 THR A C 1
ATOM 2556 O O . THR A 1 334 ? -1.291 21.331 16.345 1.00 81.31 334 THR A O 1
ATOM 2559 N N . SER A 1 335 ? -2.241 22.624 17.934 1.00 82.31 335 SER A N 1
ATOM 2560 C CA . SER A 1 335 ? -3.619 22.191 17.708 1.00 82.31 335 SER A CA 1
ATOM 2561 C C . SER A 1 335 ? -4.358 23.161 16.790 1.00 82.31 335 SER A C 1
ATOM 2563 O O . SER A 1 335 ? -4.061 24.356 16.760 1.00 82.31 335 SER A O 1
ATOM 2565 N N . THR A 1 336 ? -5.343 22.661 16.052 1.00 85.00 336 THR A N 1
ATOM 2566 C CA . THR A 1 336 ? -6.308 23.486 15.313 1.00 85.00 336 THR A CA 1
ATOM 2567 C C . THR A 1 336 ? -7.701 23.230 15.870 1.00 85.00 336 THR A C 1
ATOM 2569 O O . THR A 1 336 ? -8.126 22.079 15.952 1.00 85.00 336 THR A O 1
ATOM 2572 N N . SER A 1 337 ? -8.410 24.291 16.264 1.00 81.94 337 SER A N 1
ATOM 2573 C CA . SER A 1 337 ? -9.813 24.204 16.680 1.00 81.94 337 SER A CA 1
ATOM 2574 C C . SER A 1 337 ? -10.705 24.431 15.467 1.00 81.94 337 SER A C 1
ATOM 2576 O O . SER A 1 337 ? -10.750 25.534 14.923 1.00 81.94 337 SER A O 1
ATOM 2578 N N . ASN A 1 338 ? -11.406 23.384 15.042 1.00 76.50 338 ASN A N 1
ATOM 2579 C CA . ASN A 1 338 ? -12.344 23.450 13.932 1.00 76.50 338 ASN A CA 1
ATOM 2580 C C . ASN A 1 338 ? -13.752 23.703 14.480 1.00 76.50 338 ASN A C 1
ATOM 2582 O O . ASN A 1 338 ? -14.309 22.883 15.220 1.00 76.50 338 ASN A O 1
ATOM 2586 N N . SER A 1 339 ? -14.315 24.855 14.121 1.00 68.94 339 SER A N 1
ATOM 2587 C CA . SER A 1 339 ? -15.677 25.237 14.488 1.00 68.94 339 SER A CA 1
ATOM 2588 C C . SER A 1 339 ? -16.666 24.661 13.483 1.00 68.94 339 SER A C 1
ATOM 2590 O O . SER A 1 339 ? -16.666 25.041 12.314 1.00 68.94 339 SER A O 1
ATOM 2592 N N . TYR A 1 340 ? -17.537 23.776 13.955 1.00 74.12 340 TYR A N 1
ATOM 2593 C CA . TYR A 1 340 ? -18.622 23.206 13.164 1.00 74.12 340 TYR A CA 1
ATOM 2594 C C . TYR A 1 340 ? -19.956 23.752 13.670 1.00 74.12 340 TYR A C 1
ATOM 2596 O O . TYR A 1 340 ? -20.191 23.849 14.875 1.00 74.12 340 TYR A O 1
ATOM 2604 N N . SER A 1 341 ? -20.844 24.139 12.756 1.00 68.88 341 SER A N 1
ATOM 2605 C CA . SER A 1 341 ? -22.144 24.690 13.137 1.00 68.88 341 SER A CA 1
ATOM 2606 C C . SER A 1 341 ? -23.024 23.620 13.790 1.00 68.88 341 SER A C 1
ATOM 2608 O O . SER A 1 341 ? -23.091 22.490 13.310 1.00 68.88 341 SER A O 1
ATOM 2610 N N . ASN A 1 342 ? -23.748 23.995 14.848 1.00 75.62 342 ASN A N 1
ATOM 2611 C CA . ASN A 1 342 ? -24.731 23.157 15.548 1.00 75.62 342 ASN A CA 1
ATOM 2612 C C . ASN A 1 342 ? -24.188 21.923 16.285 1.00 75.62 342 ASN A C 1
ATOM 2614 O O . ASN A 1 342 ? -24.985 21.033 16.564 1.00 75.62 342 ASN A O 1
ATOM 2618 N N . LEU A 1 343 ? -22.899 21.862 16.628 1.00 83.56 343 LEU A N 1
ATOM 2619 C CA . LEU A 1 343 ? -22.417 20.863 17.584 1.00 83.56 343 LEU A CA 1
ATOM 2620 C C . LEU A 1 343 ? -22.915 21.175 18.998 1.00 83.56 343 LEU A C 1
ATOM 2622 O O . LEU A 1 343 ? -22.959 22.332 19.422 1.00 83.56 343 LEU A O 1
ATOM 2626 N N . ASN A 1 344 ? -23.277 20.132 19.732 1.00 86.25 344 ASN A N 1
ATOM 2627 C CA . ASN A 1 344 ? -23.709 20.210 21.112 1.00 86.25 344 ASN A CA 1
ATOM 2628 C C . ASN A 1 344 ? -23.240 18.970 21.859 1.00 86.25 344 ASN A C 1
ATOM 2630 O O . ASN A 1 344 ? -23.729 17.868 21.635 1.00 86.25 344 ASN A O 1
ATOM 2634 N N . ASN A 1 345 ? -22.329 19.182 22.802 1.00 86.31 345 ASN A N 1
ATOM 2635 C CA . ASN A 1 345 ? -22.043 18.228 23.857 1.00 86.31 345 ASN A CA 1
ATOM 2636 C C . ASN A 1 345 ? -21.662 16.815 23.362 1.00 86.31 345 ASN A C 1
ATOM 2638 O O . ASN A 1 345 ? -22.082 15.819 23.954 1.00 86.31 345 ASN A O 1
ATOM 2642 N N . SER A 1 346 ? -20.872 16.756 22.288 1.00 88.06 346 SER A N 1
ATOM 2643 C CA . SER A 1 346 ? -20.486 15.528 21.588 1.00 88.06 346 SER A CA 1
ATOM 2644 C C . SER A 1 346 ? -19.582 14.613 22.425 1.00 88.06 346 SER A C 1
ATOM 2646 O O . SER A 1 346 ? -18.528 15.022 22.911 1.00 88.06 346 SER A O 1
ATOM 2648 N N . TYR A 1 347 ? -19.986 13.360 22.577 1.00 88.00 347 TYR A N 1
ATOM 2649 C CA . TYR A 1 347 ? -19.278 12.270 23.241 1.00 88.00 347 TYR A CA 1
ATOM 2650 C C . TYR A 1 347 ? -18.299 11.507 22.341 1.00 88.00 347 TYR A C 1
ATOM 2652 O O . TYR A 1 347 ? -17.247 11.087 22.819 1.00 88.00 347 TYR A O 1
ATOM 2660 N N . SER A 1 348 ? -18.623 11.307 21.067 1.00 89.94 348 SER A N 1
ATOM 2661 C CA . SER A 1 348 ? -17.864 10.461 20.152 1.00 89.94 348 SER A CA 1
ATOM 2662 C C . SER A 1 348 ? -17.851 11.025 18.737 1.00 89.94 348 SER A C 1
ATOM 2664 O O . SER A 1 348 ? -18.746 11.745 18.295 1.00 89.94 348 SER A O 1
ATOM 2666 N N . LEU A 1 349 ? -16.792 10.693 18.007 1.00 90.75 349 LEU A N 1
ATOM 2667 C CA . LEU A 1 349 ? -16.672 11.016 16.598 1.00 90.75 349 LEU A CA 1
ATOM 2668 C C . LEU A 1 349 ? -16.010 9.858 15.868 1.00 90.75 349 LEU A C 1
ATOM 2670 O O . LEU A 1 349 ? -15.261 9.079 16.454 1.00 90.75 349 LEU A O 1
ATOM 2674 N N . PHE A 1 350 ? -16.265 9.788 14.575 1.00 88.38 350 PHE A N 1
ATOM 2675 C CA . PHE A 1 350 ? -15.671 8.826 13.677 1.00 88.38 350 PHE A CA 1
ATOM 2676 C C . PHE A 1 350 ? -15.368 9.509 12.348 1.00 88.38 350 PHE A C 1
ATOM 2678 O O . PHE A 1 350 ? -16.190 10.270 11.838 1.00 88.38 350 PHE A O 1
ATOM 2685 N N . MET A 1 351 ? -14.203 9.237 11.765 1.00 82.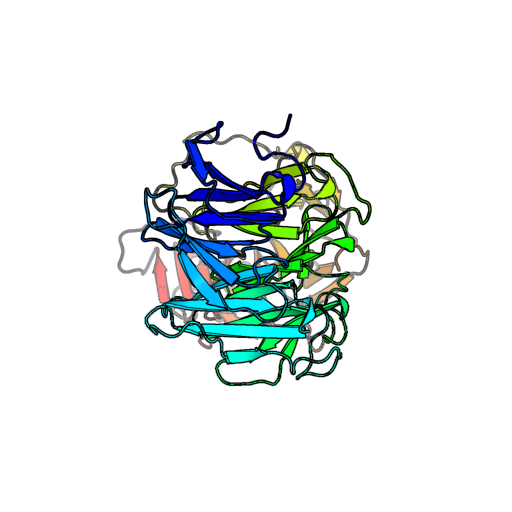06 351 MET A N 1
ATOM 2686 C CA . MET A 1 351 ? -13.866 9.739 10.435 1.00 82.06 351 MET A CA 1
ATOM 2687 C C . MET A 1 351 ? -13.836 8.593 9.428 1.00 82.06 351 MET A C 1
ATOM 2689 O O . MET A 1 351 ? -13.202 7.556 9.634 1.00 82.06 351 MET A O 1
ATOM 2693 N N . SER A 1 352 ? -14.517 8.799 8.308 1.00 75.38 352 SER A N 1
ATOM 2694 C CA . SER A 1 352 ? -14.408 7.895 7.165 1.00 75.38 352 SER A CA 1
ATOM 2695 C C . SER A 1 352 ? -13.055 8.035 6.467 1.00 75.38 352 SER A C 1
ATOM 2697 O O . SER A 1 352 ? -12.352 9.035 6.599 1.00 75.38 352 SER A O 1
ATOM 2699 N N . MET A 1 353 ? -12.730 7.045 5.645 1.00 65.06 353 MET A N 1
ATOM 2700 C CA . MET A 1 353 ? -11.549 7.032 4.776 1.00 65.06 353 MET A CA 1
ATOM 2701 C C . MET A 1 353 ? -11.441 8.274 3.875 1.00 65.06 353 MET A C 1
ATOM 2703 O O . MET A 1 353 ? -10.344 8.701 3.528 1.00 65.06 353 MET A O 1
ATOM 2707 N N . THR A 1 354 ? -12.586 8.836 3.477 1.00 62.78 354 THR A N 1
ATOM 2708 C CA . THR A 1 354 ? -12.691 10.007 2.595 1.00 62.78 354 THR A CA 1
ATOM 2709 C C . THR A 1 354 ? -12.530 11.333 3.342 1.00 62.78 354 THR A C 1
ATOM 2711 O O . THR A 1 354 ? -12.575 12.389 2.718 1.00 62.78 354 THR A O 1
ATOM 2714 N N . GLY A 1 355 ? -12.337 11.295 4.666 1.00 72.75 355 GLY A N 1
ATOM 2715 C CA . GLY A 1 355 ? -12.166 12.472 5.517 1.00 72.75 355 GLY A CA 1
ATOM 2716 C C . GLY A 1 355 ? -13.469 13.051 6.071 1.00 72.75 355 GLY A C 1
ATOM 2717 O O . GLY A 1 355 ? -13.419 14.018 6.831 1.00 72.75 355 GLY A O 1
ATOM 2718 N N . ASP A 1 356 ? -14.632 12.483 5.728 1.00 83.31 356 ASP A N 1
ATOM 2719 C CA . ASP A 1 356 ? -15.905 12.947 6.288 1.00 83.31 356 ASP A CA 1
ATOM 2720 C C . ASP A 1 356 ? -15.981 12.619 7.780 1.00 83.31 356 ASP A C 1
ATOM 2722 O O . ASP A 1 356 ? -15.652 11.497 8.186 1.00 83.31 356 ASP A O 1
ATOM 2726 N N . ILE A 1 357 ? -16.458 13.581 8.570 1.00 88.69 357 ILE A N 1
ATOM 2727 C CA . ILE A 1 357 ? -16.585 13.472 10.024 1.00 88.69 357 ILE A CA 1
ATOM 2728 C C . ILE A 1 357 ? -18.026 13.147 10.376 1.00 88.69 357 ILE A C 1
ATOM 2730 O O . ILE A 1 357 ? -18.938 13.887 10.017 1.00 88.69 357 ILE A O 1
ATOM 2734 N N . TYR A 1 358 ? -18.206 12.080 11.139 1.00 91.94 358 TYR A N 1
ATOM 2735 C CA . TYR A 1 358 ? -19.459 11.668 11.748 1.00 91.94 358 TYR A CA 1
ATOM 2736 C C . TYR A 1 358 ? -19.336 11.916 13.240 1.00 91.94 358 TYR A C 1
ATOM 2738 O O . TYR A 1 358 ? -18.403 11.428 13.872 1.00 91.94 358 TYR A O 1
ATOM 2746 N N . ILE A 1 359 ? -20.235 12.703 13.805 1.00 92.69 359 ILE A N 1
ATOM 2747 C CA . ILE A 1 359 ? -20.123 13.140 15.194 1.00 92.69 359 ILE A CA 1
ATOM 2748 C C . ILE A 1 359 ? -21.492 13.121 15.848 1.00 92.69 359 ILE A C 1
ATOM 2750 O O . ILE A 1 359 ? -22.495 13.504 15.236 1.00 92.69 359 ILE A O 1
ATOM 2754 N N . ASP A 1 360 ? -21.547 12.627 17.082 1.00 92.62 360 ASP A N 1
ATOM 2755 C CA . ASP A 1 360 ? -22.778 12.687 17.851 1.00 92.62 360 ASP A CA 1
ATOM 2756 C C . ASP A 1 360 ? -23.076 14.138 18.229 1.00 92.62 360 ASP A C 1
ATOM 2758 O O . ASP A 1 360 ? -22.180 14.965 18.406 1.00 92.62 360 ASP A O 1
ATOM 2762 N N . ASN A 1 361 ? -24.354 14.454 18.366 1.00 89.50 361 ASN A N 1
ATOM 2763 C CA . ASN A 1 361 ? -24.782 15.807 18.679 1.00 89.50 361 ASN A CA 1
ATOM 2764 C C . ASN A 1 361 ? -25.457 15.912 20.056 1.00 89.50 361 ASN A C 1
ATOM 2766 O O . ASN A 1 361 ? -26.360 16.723 20.259 1.00 89.50 361 ASN A O 1
ATOM 2770 N N . GLY A 1 362 ? -25.038 15.053 20.993 1.00 83.19 362 GLY A N 1
ATOM 2771 C CA . GLY A 1 362 ? -25.516 15.051 22.368 1.00 83.19 362 GLY A CA 1
ATOM 2772 C C . GLY A 1 362 ? -26.986 14.643 22.538 1.00 83.19 362 GLY A C 1
ATOM 2773 O O . GLY A 1 362 ? -27.755 14.474 21.590 1.00 83.19 362 GLY A O 1
ATOM 2774 N N . TYR A 1 363 ? -27.394 14.499 23.801 1.00 82.06 363 TYR A N 1
ATOM 2775 C CA . TYR A 1 363 ? -28.726 14.007 24.170 1.00 82.06 363 TYR A CA 1
ATOM 2776 C C . TYR A 1 363 ? -29.851 14.947 23.713 1.00 82.06 363 TYR A C 1
ATOM 2778 O O . TYR A 1 363 ? -30.889 14.487 23.252 1.00 82.06 363 TYR A O 1
ATOM 2786 N N . SER A 1 364 ? -29.639 16.263 23.813 1.00 81.06 364 SER A N 1
ATOM 2787 C CA . SER A 1 364 ? -30.667 17.268 23.512 1.00 81.06 364 SER A CA 1
ATOM 2788 C C . SER A 1 364 ? -31.031 17.350 22.029 1.00 81.06 364 SER A C 1
ATOM 2790 O O . SER A 1 364 ? -32.144 17.764 21.713 1.00 81.06 364 SER A O 1
ATOM 2792 N N . TYR A 1 365 ? -30.120 16.978 21.121 1.00 80.94 365 TYR A N 1
ATOM 2793 C CA . TYR A 1 365 ? -30.410 16.935 19.684 1.00 80.94 365 TYR A CA 1
ATOM 2794 C C . TYR A 1 365 ? -30.602 15.528 19.132 1.00 80.94 365 TYR A C 1
ATOM 2796 O O . TYR A 1 365 ? -31.191 15.412 18.058 1.00 80.94 365 TYR A O 1
ATOM 2804 N N . GLY A 1 366 ? -30.154 14.485 19.838 1.00 88.38 366 GLY A N 1
ATOM 2805 C CA . GLY A 1 366 ? -30.528 13.104 19.543 1.00 88.38 366 GLY A CA 1
ATOM 2806 C C . GLY A 1 366 ? -30.246 12.696 18.096 1.00 88.38 366 GLY A C 1
ATOM 2807 O O . GLY A 1 366 ? -31.134 12.238 17.374 1.00 88.38 366 GLY A O 1
ATOM 2808 N N . ARG A 1 367 ? -29.024 12.929 17.613 1.00 92.94 367 ARG A N 1
ATOM 2809 C CA . ARG A 1 367 ? -28.645 12.592 16.236 1.00 92.94 367 ARG A CA 1
ATOM 2810 C C . ARG A 1 367 ? -27.140 12.472 16.049 1.00 92.94 367 ARG A C 1
ATOM 2812 O O . ARG A 1 367 ? -26.361 12.953 16.870 1.00 92.94 367 ARG A O 1
ATOM 2819 N N . VAL A 1 368 ? -26.761 11.889 14.919 1.00 94.31 368 VAL A N 1
ATOM 2820 C CA . VAL A 1 368 ? -25.408 11.910 14.366 1.00 94.31 368 VAL A CA 1
ATOM 2821 C C . VAL A 1 368 ? -25.413 12.785 13.121 1.00 94.31 368 VAL A C 1
ATOM 2823 O O . VAL A 1 368 ? -26.211 12.575 12.199 1.00 94.31 368 VAL A O 1
ATOM 2826 N N . ASP A 1 369 ? -24.509 13.758 13.098 1.00 92.56 369 ASP A N 1
ATOM 2827 C CA . ASP A 1 369 ? -24.311 14.664 11.975 1.00 92.56 369 ASP A CA 1
ATOM 2828 C C . ASP A 1 369 ? -23.056 14.269 11.193 1.00 92.56 369 ASP A C 1
ATOM 2830 O O . ASP A 1 369 ? -22.041 13.881 11.774 1.00 92.56 369 ASP A O 1
ATOM 2834 N N . LYS A 1 370 ? -23.136 14.377 9.864 1.00 91.81 370 LYS A N 1
ATOM 2835 C CA . LYS A 1 370 ? -22.006 14.230 8.949 1.00 91.81 370 LYS A CA 1
ATOM 2836 C C . LYS A 1 370 ? -21.578 15.604 8.450 1.00 91.81 370 LYS A C 1
ATOM 2838 O O . LYS A 1 370 ? -22.380 16.311 7.835 1.00 91.81 370 LYS A O 1
ATOM 2843 N N . TYR A 1 371 ? -20.308 15.932 8.643 1.00 88.06 371 TYR A N 1
ATOM 2844 C CA . TYR A 1 371 ? -19.640 17.068 8.017 1.00 88.06 371 TYR A CA 1
ATOM 2845 C C . TYR A 1 371 ? -18.790 16.560 6.861 1.00 88.06 371 TYR A C 1
ATOM 2847 O O . TYR A 1 371 ? -17.937 15.687 7.039 1.00 88.06 371 TYR A O 1
ATOM 2855 N N . THR A 1 372 ? -19.056 17.084 5.666 1.00 82.94 372 THR A N 1
ATOM 2856 C CA . THR A 1 372 ? -18.337 16.660 4.461 1.00 82.94 372 THR A CA 1
ATOM 2857 C C . THR A 1 372 ? -16.956 17.302 4.435 1.00 82.94 372 THR A C 1
ATOM 2859 O O . THR A 1 372 ? -16.833 18.514 4.639 1.00 82.94 372 THR A O 1
ATOM 2862 N N . PHE A 1 373 ? -15.927 16.497 4.176 1.00 78.31 373 PHE A N 1
ATOM 2863 C CA . PHE A 1 373 ? -14.534 16.935 4.186 1.00 78.31 373 PHE A CA 1
ATOM 2864 C C . PHE A 1 373 ? -14.308 18.186 3.321 1.00 78.31 373 PHE A C 1
ATOM 2866 O O . PHE A 1 373 ? -14.826 18.279 2.210 1.00 78.31 373 PHE A O 1
ATOM 2873 N N . ASN A 1 374 ? -13.527 19.151 3.826 1.00 71.38 374 ASN A N 1
ATOM 2874 C CA . ASN A 1 374 ? -13.214 20.427 3.159 1.00 71.38 374 ASN A CA 1
ATOM 2875 C C . ASN A 1 374 ? -14.425 21.281 2.742 1.00 71.38 374 ASN A C 1
ATOM 2877 O O . ASN A 1 374 ? -14.309 22.159 1.887 1.00 71.38 374 ASN A O 1
ATOM 2881 N N . THR A 1 375 ? -15.586 21.069 3.356 1.00 73.31 375 THR A N 1
ATOM 2882 C CA . THR A 1 375 ? -16.770 21.897 3.118 1.00 73.31 375 THR A CA 1
ATOM 2883 C C . THR A 1 375 ? -17.426 22.292 4.435 1.00 73.31 375 THR A C 1
ATOM 2885 O O . THR A 1 375 ? -17.205 21.671 5.472 1.00 73.31 375 THR A O 1
ATOM 2888 N N . SER A 1 376 ? -18.314 23.281 4.379 1.00 72.31 376 SER A N 1
ATOM 2889 C CA . SER A 1 376 ? -19.225 23.599 5.486 1.00 72.31 376 SER A CA 1
ATOM 2890 C C . SER A 1 376 ? -20.537 22.804 5.415 1.00 72.31 376 SER A C 1
ATOM 2892 O O . SER A 1 376 ? -21.492 23.136 6.117 1.00 72.31 376 SER A O 1
ATOM 2894 N N . ASN A 1 377 ? -20.628 21.798 4.534 1.00 82.50 377 ASN A N 1
ATOM 2895 C CA . ASN A 1 377 ? -21.857 21.047 4.321 1.00 82.50 377 ASN A CA 1
ATOM 2896 C C . ASN A 1 377 ? -22.084 20.054 5.465 1.00 82.50 377 ASN A C 1
ATOM 2898 O O . ASN A 1 377 ? -21.238 19.199 5.744 1.00 82.50 377 ASN A O 1
ATOM 2902 N N . ARG A 1 378 ? -23.255 20.168 6.092 1.00 88.50 378 ARG A N 1
ATOM 2903 C CA . ARG A 1 378 ? -23.691 19.361 7.226 1.00 88.50 378 ARG A CA 1
ATOM 2904 C C . ARG A 1 378 ? -25.045 18.736 6.931 1.00 88.50 378 ARG A C 1
ATOM 2906 O O . ARG A 1 378 ? -26.017 19.444 6.669 1.00 88.50 378 ARG A O 1
ATOM 2913 N N . VAL A 1 379 ? -25.122 17.420 7.090 1.00 90.56 379 VAL A N 1
ATOM 2914 C CA . VAL A 1 379 ? -26.368 16.655 6.982 1.00 90.56 379 VAL A CA 1
ATOM 2915 C C . VAL A 1 379 ? -26.565 15.779 8.215 1.00 90.56 379 VAL A C 1
ATOM 2917 O O . VAL A 1 379 ? -25.611 15.203 8.733 1.00 90.56 379 VAL A O 1
ATOM 2920 N N . THR A 1 380 ? -27.806 15.673 8.694 1.00 92.38 380 THR A N 1
ATOM 2921 C CA . THR A 1 380 ? -28.156 14.650 9.689 1.00 92.38 380 THR A CA 1
ATOM 2922 C C . THR A 1 380 ? -28.147 13.296 8.994 1.00 92.38 380 THR A C 1
ATOM 2924 O O . THR A 1 380 ? -28.877 13.123 8.019 1.00 92.38 380 THR A O 1
ATOM 2927 N N . VAL A 1 381 ? -27.370 12.337 9.494 1.00 93.94 381 VAL A N 1
ATOM 2928 C CA . VAL A 1 381 ? -27.300 10.993 8.896 1.00 93.94 381 VAL A CA 1
ATOM 2929 C C . VAL A 1 381 ? -28.014 9.930 9.714 1.00 93.94 381 VAL A C 1
ATOM 2931 O O . VAL A 1 381 ? -28.447 8.937 9.148 1.00 93.94 381 VAL A O 1
ATOM 2934 N N . MET A 1 382 ? -28.191 10.135 11.019 1.00 95.00 382 MET A N 1
ATOM 2935 C CA . MET A 1 382 ? -28.906 9.199 11.886 1.00 95.00 382 MET A CA 1
ATOM 2936 C C . MET A 1 382 ? -29.627 9.966 12.994 1.00 95.00 382 MET A C 1
ATOM 2938 O O . MET A 1 382 ? -29.009 10.784 13.665 1.00 95.00 382 MET A O 1
ATOM 2942 N N . ASN A 1 383 ? -30.911 9.690 13.210 1.00 94.38 383 ASN A N 1
ATOM 2943 C CA . ASN A 1 383 ? -31.682 10.192 14.346 1.00 94.38 383 ASN A CA 1
ATOM 2944 C C . ASN A 1 383 ? -31.708 9.123 15.443 1.00 94.38 383 ASN A C 1
ATOM 2946 O O . ASN A 1 383 ? -32.094 7.981 15.194 1.00 94.38 383 ASN A O 1
ATOM 2950 N N . VAL A 1 384 ? -31.307 9.489 16.657 1.00 92.12 384 VAL A N 1
ATOM 2951 C CA . VAL A 1 384 ? -31.225 8.592 17.815 1.00 92.12 384 VAL A CA 1
ATOM 2952 C C . VAL A 1 384 ? -31.881 9.237 19.028 1.00 92.12 384 VAL A C 1
ATOM 2954 O O . VAL A 1 384 ? -31.705 10.415 19.289 1.00 92.12 384 VAL A O 1
ATOM 2957 N N . ASN A 1 385 ? -32.613 8.482 19.840 1.00 87.50 385 ASN A N 1
ATOM 2958 C CA . ASN A 1 385 ? -33.243 9.045 21.040 1.00 87.50 385 ASN A CA 1
ATOM 2959 C C . ASN A 1 385 ? -32.262 9.110 22.236 1.00 87.50 385 ASN A C 1
ATOM 2961 O O . ASN A 1 385 ? -32.526 8.557 23.301 1.00 87.50 385 ASN A O 1
ATOM 2965 N N . GLY A 1 386 ? -31.076 9.694 22.035 1.00 88.88 386 GLY A N 1
ATOM 2966 C CA . GLY A 1 386 ? -30.021 9.788 23.048 1.00 88.88 386 GLY A CA 1
ATOM 2967 C C . GLY A 1 386 ? -28.660 10.217 22.489 1.00 88.88 386 GLY A C 1
ATOM 2968 O O . GLY A 1 386 ? -28.563 10.662 21.351 1.00 88.88 386 GLY A O 1
ATOM 2969 N N . SER A 1 387 ? -27.603 10.071 23.295 1.00 91.75 387 SER A N 1
ATOM 2970 C CA . SER A 1 387 ? -26.214 10.295 22.857 1.00 91.75 387 SER A CA 1
ATOM 2971 C C . SER A 1 387 ? -25.571 9.000 22.370 1.00 91.75 387 SER A C 1
ATOM 2973 O O . SER A 1 387 ? -25.756 7.955 22.999 1.00 91.75 387 SER A O 1
ATOM 2975 N N . CYS A 1 388 ? -24.743 9.088 21.329 1.00 93.81 388 CYS A N 1
ATOM 2976 C CA . CYS A 1 388 ? -23.870 7.992 20.915 1.00 93.81 388 CYS A CA 1
ATOM 2977 C C . CYS A 1 388 ? -22.565 8.041 21.712 1.00 93.81 388 CYS A C 1
ATOM 2979 O O . CYS A 1 388 ? -21.747 8.939 21.514 1.00 93.81 388 CYS A O 1
ATOM 2981 N N . PHE A 1 389 ? -22.378 7.088 22.625 1.00 92.56 389 PHE A N 1
ATOM 2982 C CA . PHE A 1 389 ? -21.164 7.011 23.450 1.00 92.56 389 PHE A CA 1
ATOM 2983 C C . PHE A 1 389 ? -19.989 6.387 22.692 1.00 92.56 389 PHE A C 1
ATOM 2985 O O . PHE A 1 389 ? -18.841 6.725 22.953 1.00 92.56 389 PHE A O 1
ATOM 2992 N N . GLY A 1 390 ? -20.286 5.529 21.723 1.00 92.06 390 GLY A N 1
ATOM 2993 C CA . GLY A 1 390 ? -19.364 5.033 20.719 1.00 92.06 390 GLY A CA 1
ATOM 2994 C C . GLY A 1 390 ? -20.006 5.151 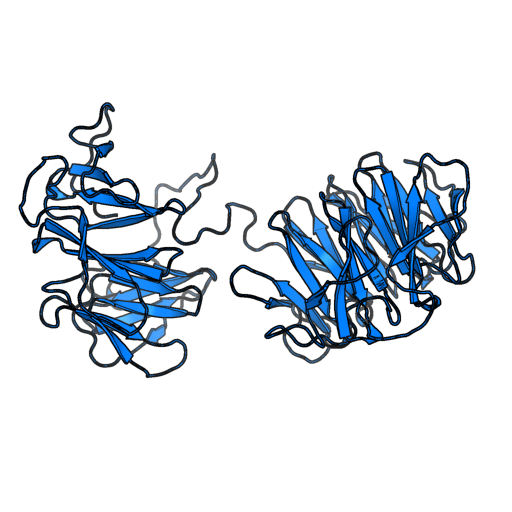19.343 1.00 92.06 390 GLY A C 1
ATOM 2995 O O . GLY A 1 390 ? -21.190 4.842 19.175 1.00 92.06 390 GLY A O 1
ATOM 2996 N N . LEU A 1 391 ? -19.214 5.607 18.376 1.00 93.31 391 LEU A N 1
ATOM 2997 C CA . LEU A 1 391 ? -19.556 5.649 16.960 1.00 93.31 391 LEU A CA 1
ATOM 2998 C C . LEU A 1 391 ? -18.560 4.795 16.186 1.00 93.31 391 LEU A C 1
ATOM 3000 O O . LEU A 1 391 ? -17.355 4.881 16.416 1.00 93.31 391 LEU A O 1
ATOM 3004 N N . PHE A 1 392 ? -19.063 4.003 15.247 1.00 92.19 392 PHE A N 1
ATOM 3005 C CA . PHE A 1 392 ? -18.228 3.195 14.364 1.00 92.19 392 PHE A CA 1
ATOM 3006 C C . PHE A 1 392 ? -18.873 3.076 12.987 1.00 92.19 392 PHE A C 1
ATOM 3008 O O . PHE A 1 392 ? -20.092 2.951 12.906 1.00 92.19 392 PHE A O 1
ATOM 3015 N N . ILE A 1 393 ? -18.089 3.092 11.909 1.00 89.38 393 ILE A N 1
ATOM 3016 C CA . ILE A 1 393 ? -18.579 2.756 10.565 1.00 89.38 393 ILE A CA 1
ATOM 3017 C C . ILE A 1 393 ? -17.836 1.522 10.069 1.00 89.38 393 ILE A C 1
ATOM 3019 O O . ILE A 1 393 ? -16.606 1.518 10.022 1.00 89.38 393 ILE A O 1
ATOM 3023 N N . ASP A 1 394 ? -18.589 0.479 9.718 1.00 85.06 394 ASP A N 1
ATOM 3024 C CA . ASP A 1 394 ? -18.025 -0.760 9.181 1.00 85.06 394 ASP A CA 1
ATOM 3025 C C . ASP A 1 394 ? -17.629 -0.642 7.699 1.00 85.06 394 ASP A C 1
ATOM 3027 O O . ASP A 1 394 ? -17.921 0.342 7.015 1.00 85.06 394 ASP A O 1
ATOM 3031 N N . ILE A 1 395 ? -16.960 -1.677 7.185 1.00 78.69 395 ILE A N 1
ATOM 3032 C CA . ILE A 1 395 ? -16.496 -1.737 5.790 1.00 78.69 395 ILE A CA 1
ATOM 3033 C C . ILE A 1 395 ? -17.644 -1.688 4.762 1.00 78.69 395 ILE A C 1
ATOM 3035 O O . ILE A 1 395 ? -17.416 -1.375 3.597 1.00 78.69 395 ILE A O 1
ATOM 3039 N N . ASN A 1 396 ? -18.881 -1.949 5.196 1.00 82.56 396 ASN A N 1
ATOM 3040 C CA . ASN A 1 396 ? -20.090 -1.905 4.379 1.00 82.56 396 ASN A CA 1
ATOM 3041 C C . ASN A 1 396 ? -20.875 -0.593 4.554 1.00 82.56 396 ASN A C 1
ATOM 3043 O O . ASN A 1 396 ? -22.030 -0.512 4.133 1.00 82.56 396 ASN A O 1
ATOM 3047 N N . ASN A 1 397 ? -20.265 0.440 5.145 1.00 86.38 397 ASN A N 1
ATOM 3048 C CA . ASN A 1 397 ? -20.870 1.747 5.407 1.00 86.38 397 ASN A CA 1
ATOM 3049 C C . ASN A 1 397 ? -22.087 1.716 6.349 1.00 86.38 397 ASN A C 1
ATOM 3051 O O . ASN A 1 397 ? -22.942 2.605 6.282 1.00 86.38 397 ASN A O 1
ATOM 3055 N N . ASN A 1 398 ? -22.182 0.739 7.254 1.00 92.12 398 ASN A N 1
ATOM 3056 C CA . ASN A 1 398 ? -23.143 0.829 8.351 1.00 92.12 398 ASN A CA 1
ATOM 3057 C C . ASN A 1 398 ? -22.545 1.654 9.487 1.00 92.12 398 ASN A C 1
ATOM 3059 O O . ASN A 1 398 ? -21.502 1.303 10.035 1.00 92.12 398 ASN A O 1
ATOM 3063 N N . LEU A 1 399 ? -23.232 2.731 9.857 1.00 94.94 399 LEU A N 1
ATOM 3064 C CA . LEU A 1 399 ? -22.949 3.525 11.043 1.00 94.94 399 LEU A CA 1
ATOM 3065 C C . LEU A 1 399 ? -23.587 2.853 12.259 1.00 94.94 399 LEU A C 1
ATOM 3067 O O . LEU A 1 399 ? -24.794 2.626 12.260 1.00 94.94 399 LEU A O 1
ATOM 3071 N N . TYR A 1 400 ? -22.793 2.581 13.288 1.00 96.25 400 TYR A N 1
ATOM 3072 C CA . TYR A 1 400 ? -23.204 2.039 14.578 1.00 96.25 400 TYR A CA 1
ATOM 3073 C C . TYR A 1 400 ? -23.115 3.116 15.650 1.00 96.25 400 TYR A C 1
ATOM 3075 O O . TYR A 1 400 ? -22.202 3.941 15.639 1.00 96.25 400 TYR A O 1
ATOM 3083 N N . CYS A 1 401 ? -24.048 3.072 16.592 1.00 96.75 401 CYS A N 1
ATOM 3084 C CA . CYS A 1 401 ? -24.129 3.982 17.723 1.00 96.75 401 CYS A CA 1
ATOM 3085 C C . CYS A 1 401 ? -24.509 3.200 18.984 1.00 96.75 401 CYS A C 1
ATOM 3087 O O . CYS A 1 401 ? -25.538 2.518 19.008 1.00 96.75 401 CYS A O 1
ATOM 3089 N N . SER A 1 402 ? -23.703 3.303 20.041 1.00 96.44 402 SER A N 1
ATOM 3090 C CA . SER A 1 402 ? -24.051 2.755 21.355 1.00 96.44 402 SER A CA 1
ATOM 3091 C C . SER A 1 402 ? -24.834 3.768 22.186 1.00 96.44 402 SER A C 1
ATOM 3093 O O . SER A 1 402 ? -24.404 4.899 22.433 1.00 96.44 402 SER A O 1
ATOM 3095 N N . LEU A 1 403 ? -26.014 3.351 22.638 1.00 96.25 403 LEU A N 1
ATOM 3096 C CA . LEU A 1 403 ? -26.948 4.183 23.382 1.00 96.25 403 LEU A CA 1
ATOM 3097 C C . LEU A 1 403 ? -26.928 3.752 24.847 1.00 96.25 403 LEU A C 1
ATOM 3099 O O . LEU A 1 403 ? -27.759 2.956 25.283 1.00 96.25 403 LEU A O 1
ATOM 3103 N N . ARG A 1 404 ? -25.980 4.298 25.618 1.00 94.19 404 ARG A N 1
ATOM 3104 C CA . ARG A 1 404 ? -25.750 3.949 27.033 1.00 94.19 404 ARG A CA 1
ATOM 3105 C C . ARG A 1 404 ? -27.043 3.881 27.852 1.00 94.19 404 ARG A C 1
ATOM 3107 O O . ARG A 1 404 ? -27.332 2.862 28.474 1.00 94.19 404 ARG A O 1
ATOM 3114 N N . ASN A 1 405 ? -27.835 4.950 27.820 1.00 93.25 405 ASN A N 1
ATOM 3115 C CA . ASN A 1 405 ? -29.047 5.078 28.641 1.00 93.25 405 ASN A CA 1
ATOM 3116 C C . ASN A 1 405 ? -30.227 4.244 28.121 1.00 93.25 405 ASN A C 1
ATOM 3118 O O . ASN A 1 405 ? -31.199 4.065 28.842 1.00 93.25 405 ASN A O 1
ATOM 3122 N N . LEU A 1 406 ? -30.152 3.766 26.876 1.00 95.81 406 LEU A N 1
ATOM 3123 C CA . LEU A 1 406 ? -31.162 2.899 26.273 1.00 95.81 406 LEU A CA 1
ATOM 3124 C C . LEU A 1 406 ? -30.704 1.443 26.213 1.00 95.81 406 LEU A C 1
ATOM 3126 O O . LEU A 1 406 ? -31.402 0.630 25.632 1.00 95.81 406 LEU A O 1
ATOM 3130 N N . HIS A 1 407 ? -29.540 1.106 26.776 1.00 97.12 407 HIS A N 1
ATOM 3131 C CA . HIS A 1 407 ? -29.083 -0.278 26.931 1.00 97.12 407 HIS A CA 1
ATOM 3132 C C . HIS A 1 407 ? -29.075 -1.090 25.622 1.00 97.12 407 HIS A C 1
ATOM 3134 O O . HIS A 1 407 ? -29.381 -2.281 25.602 1.00 97.12 407 HIS A O 1
ATOM 3140 N N . GLN A 1 408 ? -28.726 -0.433 24.514 1.00 97.19 408 GLN A N 1
ATOM 3141 C CA . GLN A 1 408 ? -28.703 -1.041 23.185 1.00 97.19 408 GLN A CA 1
ATOM 3142 C C . GLN A 1 408 ? -27.652 -0.391 22.282 1.00 97.19 408 GLN A C 1
ATOM 3144 O O . GLN A 1 408 ? -27.204 0.735 22.520 1.00 97.19 408 GLN A O 1
ATOM 3149 N N . VAL A 1 409 ? -27.291 -1.097 21.217 1.00 97.75 409 VAL A N 1
ATOM 3150 C CA . VAL A 1 409 ? -26.508 -0.591 20.089 1.00 97.75 409 VAL A CA 1
ATOM 3151 C C . VAL A 1 409 ? -27.408 -0.606 18.864 1.00 97.75 409 VAL A C 1
ATOM 3153 O O . VAL A 1 409 ? -28.087 -1.597 18.598 1.00 97.75 409 VAL A O 1
ATOM 3156 N N . VAL A 1 410 ? -27.417 0.489 18.114 1.00 97.19 410 VAL A N 1
ATOM 3157 C CA . VAL A 1 410 ? -28.203 0.632 16.885 1.00 97.19 410 VAL A CA 1
ATOM 3158 C C . VAL A 1 410 ? -27.286 0.811 15.683 1.00 97.19 410 VAL A C 1
ATOM 3160 O O . VAL A 1 410 ? -26.154 1.270 15.835 1.00 97.19 410 VAL A O 1
ATOM 3163 N N . LYS A 1 411 ? -27.768 0.460 14.489 1.00 96.00 411 LYS A N 1
ATOM 3164 C CA . LYS A 1 411 ? -27.045 0.635 13.227 1.00 96.00 411 LYS A CA 1
ATOM 3165 C C . LYS A 1 411 ? -27.922 1.148 12.091 1.00 96.00 411 LYS A C 1
ATOM 3167 O O . LYS A 1 411 ? -29.126 0.889 12.056 1.00 96.00 411 LYS A O 1
ATOM 3172 N N . LEU A 1 412 ? -27.307 1.829 11.133 1.00 95.69 412 LEU A N 1
ATOM 3173 C CA . LEU A 1 412 ? -27.948 2.346 9.926 1.00 95.69 412 LEU A CA 1
ATOM 3174 C C . LEU A 1 412 ? -26.986 2.277 8.741 1.00 95.69 412 LEU A C 1
ATOM 3176 O O . LEU A 1 412 ? -25.850 2.730 8.848 1.00 95.69 412 LEU A O 1
ATOM 3180 N N . LEU A 1 413 ? -27.463 1.786 7.598 1.00 93.44 413 LEU A N 1
ATOM 3181 C CA . LEU A 1 413 ? -26.725 1.871 6.341 1.00 93.44 413 LEU A CA 1
ATOM 3182 C C . LEU A 1 413 ? -26.716 3.318 5.829 1.00 93.44 413 LEU A C 1
ATOM 3184 O O . LEU A 1 413 ? -27.772 3.905 5.592 1.00 93.44 413 LEU A O 1
ATOM 3188 N N . LEU A 1 414 ? -25.530 3.885 5.612 1.00 89.69 414 LEU A N 1
ATOM 3189 C CA . LEU A 1 414 ? -25.365 5.244 5.097 1.00 89.69 414 LEU A CA 1
ATOM 3190 C C . LEU A 1 414 ? -25.611 5.294 3.579 1.00 89.69 414 LEU A C 1
ATOM 3192 O O . LEU A 1 414 ? -24.679 5.225 2.782 1.00 89.69 414 LEU A O 1
ATOM 3196 N N . ASN A 1 415 ? -26.875 5.417 3.169 1.00 82.19 415 ASN A N 1
ATOM 3197 C CA . ASN A 1 415 ? -27.282 5.442 1.754 1.00 82.19 415 ASN A CA 1
ATOM 3198 C C . ASN A 1 415 ? -28.208 6.617 1.371 1.00 82.19 415 ASN A C 1
ATOM 3200 O O . ASN A 1 415 ? -28.766 6.619 0.278 1.00 82.19 415 ASN A O 1
ATOM 3204 N N . ASN A 1 416 ? -28.371 7.613 2.250 1.00 71.06 416 ASN A N 1
ATOM 3205 C CA . ASN A 1 416 ? -29.244 8.787 2.070 1.00 71.06 416 ASN A CA 1
ATOM 3206 C C . ASN A 1 416 ? -30.749 8.483 1.891 1.00 71.06 416 ASN A C 1
ATOM 3208 O O . ASN A 1 416 ? -31.498 9.375 1.499 1.00 71.06 416 ASN A O 1
ATOM 3212 N N . VAL A 1 417 ? -31.213 7.261 2.188 1.00 80.31 417 VAL A N 1
ATOM 3213 C CA . VAL A 1 417 ? -32.635 6.878 2.060 1.00 80.31 417 VAL A CA 1
ATOM 3214 C C . VAL A 1 417 ? -33.390 7.008 3.386 1.00 80.31 417 VAL A C 1
ATOM 3216 O O . VAL A 1 417 ? -34.549 7.413 3.406 1.00 80.31 417 VAL A O 1
ATOM 3219 N N . SER A 1 418 ? -32.746 6.671 4.504 1.00 88.25 418 SER A N 1
ATOM 3220 C CA . SER A 1 418 ? -33.344 6.693 5.843 1.00 88.25 418 SER A CA 1
ATOM 3221 C C . SER A 1 418 ? -32.368 7.281 6.854 1.00 88.25 418 SER A C 1
ATOM 3223 O O . SER A 1 418 ? -31.159 7.135 6.711 1.00 88.25 418 SER A O 1
ATOM 3225 N N . THR A 1 419 ? -32.908 7.914 7.893 1.00 92.12 419 THR A N 1
ATOM 3226 C CA . THR A 1 419 ? -32.160 8.359 9.082 1.00 92.12 419 THR A CA 1
ATOM 3227 C C . THR A 1 419 ? -32.541 7.566 10.334 1.00 92.12 419 THR A C 1
ATOM 3229 O O . THR A 1 419 ? -32.030 7.848 11.414 1.00 92.12 419 THR A O 1
ATOM 3232 N N . ILE A 1 420 ? -33.445 6.591 10.217 1.00 93.62 420 ILE A N 1
ATOM 3233 C CA . ILE A 1 420 ? -33.962 5.809 11.345 1.00 93.62 420 ILE A CA 1
ATOM 3234 C C . ILE A 1 420 ? -33.143 4.519 11.458 1.00 93.62 420 ILE A C 1
ATOM 3236 O O . ILE A 1 420 ? -33.203 3.698 10.538 1.00 93.62 420 ILE A O 1
ATOM 3240 N N . PRO A 1 421 ? -32.383 4.319 12.548 1.00 95.38 421 PRO A N 1
ATOM 3241 C CA . PRO A 1 421 ? -31.557 3.136 12.711 1.00 95.38 421 PRO A CA 1
ATOM 3242 C C . PRO A 1 421 ? -32.379 1.916 13.155 1.00 95.38 421 PRO A C 1
ATOM 3244 O O . PRO A 1 421 ? -33.508 2.023 13.629 1.00 95.38 421 PRO A O 1
ATOM 3247 N N . THR A 1 422 ? -31.771 0.742 13.028 1.00 94.88 422 THR A N 1
ATOM 3248 C CA . THR A 1 422 ? -32.289 -0.551 13.501 1.00 94.88 422 THR A CA 1
ATOM 3249 C C . THR A 1 422 ? -31.438 -1.071 14.656 1.00 94.88 422 THR A C 1
ATOM 3251 O O . THR A 1 422 ? -30.307 -0.624 14.839 1.00 94.88 422 THR A O 1
ATOM 3254 N N . ILE A 1 423 ? -31.958 -2.004 15.454 1.00 96.12 423 ILE A N 1
ATOM 3255 C CA . ILE A 1 423 ? -31.199 -2.594 16.565 1.00 96.12 423 ILE A CA 1
ATOM 3256 C C . ILE A 1 423 ? -30.082 -3.484 16.006 1.00 96.12 423 ILE A C 1
ATOM 3258 O O . ILE A 1 423 ? -30.316 -4.321 15.136 1.00 96.12 423 ILE A O 1
ATOM 3262 N N . ALA A 1 424 ? -28.869 -3.291 16.517 1.00 96.38 424 ALA A N 1
ATOM 3263 C CA . ALA A 1 424 ? -27.712 -4.139 16.253 1.00 96.38 424 ALA A CA 1
ATOM 3264 C C . ALA A 1 424 ? -27.444 -5.117 17.407 1.00 96.38 424 ALA A C 1
ATOM 3266 O O . ALA A 1 424 ? -27.017 -6.236 17.154 1.00 96.38 424 ALA A O 1
ATOM 3267 N N . ALA A 1 425 ? -27.690 -4.700 18.654 1.00 97.31 425 ALA A N 1
ATOM 3268 C CA . ALA A 1 425 ? -27.558 -5.536 19.846 1.00 97.31 425 ALA A CA 1
ATOM 3269 C C . ALA A 1 425 ? -28.274 -4.909 21.049 1.00 97.31 425 ALA A C 1
ATOM 3271 O O . ALA A 1 425 ? -28.385 -3.684 21.138 1.00 97.31 425 ALA A O 1
ATOM 3272 N N . GLY A 1 426 ? -28.678 -5.739 22.012 1.00 96.69 426 GLY A N 1
ATOM 3273 C CA . GLY A 1 426 ? -29.409 -5.297 23.201 1.00 96.69 426 GLY A CA 1
ATOM 3274 C C . GLY A 1 426 ? -30.890 -5.036 22.913 1.00 96.69 426 GLY A C 1
ATOM 3275 O O . GLY A 1 426 ? -31.262 -4.521 21.864 1.00 96.69 426 GLY A O 1
ATOM 3276 N N . ASN A 1 427 ? -31.752 -5.399 23.856 1.00 95.69 427 ASN A N 1
ATOM 3277 C CA . ASN A 1 427 ? -33.208 -5.317 23.710 1.00 95.69 427 ASN A CA 1
ATOM 3278 C C . ASN A 1 427 ? -33.833 -4.052 24.328 1.00 95.69 427 ASN A C 1
ATOM 3280 O O . ASN A 1 427 ? -35.047 -3.992 24.516 1.00 95.69 427 ASN A O 1
ATOM 3284 N N . GLY A 1 428 ? -33.015 -3.065 24.699 1.00 95.31 428 GLY A N 1
ATOM 3285 C CA . GLY A 1 428 ? -33.484 -1.829 25.321 1.00 95.31 428 GLY A CA 1
ATOM 3286 C C . GLY A 1 428 ? -33.626 -1.879 26.848 1.00 95.31 428 GLY A C 1
ATOM 3287 O O . GLY A 1 428 ? -33.940 -0.862 27.462 1.00 95.31 428 GLY A O 1
ATOM 3288 N N . SER A 1 429 ? -33.406 -3.039 27.478 1.00 96.50 429 SER A N 1
ATOM 3289 C CA . SER A 1 429 ? -33.536 -3.229 28.929 1.00 96.50 429 SER A CA 1
ATOM 3290 C C . SER A 1 429 ? -32.190 -3.536 29.579 1.00 96.50 429 SER A C 1
ATOM 3292 O O . SER A 1 429 ? -31.419 -4.346 29.066 1.00 96.50 429 SER A O 1
ATOM 3294 N N . ALA A 1 430 ? -31.933 -2.928 30.742 1.00 97.56 430 ALA A N 1
ATOM 3295 C CA . ALA A 1 430 ? -30.7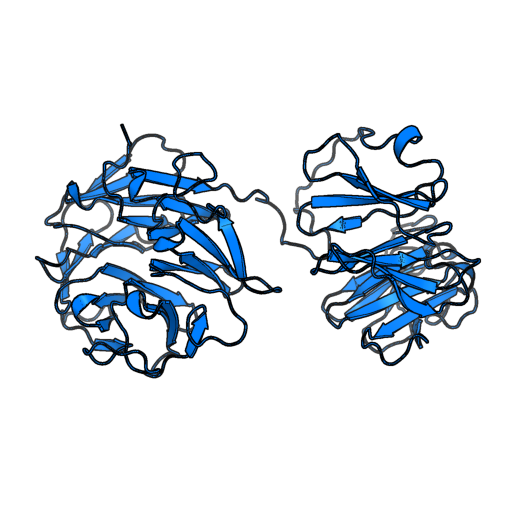55 -3.237 31.544 1.00 97.56 430 ALA A CA 1
ATOM 3296 C C . ALA A 1 430 ? -30.812 -4.684 32.053 1.00 97.56 430 ALA A C 1
ATOM 3298 O O . ALA A 1 430 ? -31.754 -5.067 32.747 1.00 97.56 430 ALA A O 1
ATOM 3299 N N . GLY A 1 431 ? -29.783 -5.471 31.756 1.00 96.31 431 GLY A N 1
ATOM 3300 C CA . GLY A 1 431 ? -29.661 -6.840 32.251 1.00 96.31 431 GLY A CA 1
ATOM 3301 C C . GLY A 1 431 ? -28.417 -7.537 31.718 1.00 96.31 431 GLY A C 1
ATOM 3302 O O . GLY A 1 431 ? -27.631 -6.933 30.994 1.00 96.31 431 GLY A O 1
ATOM 3303 N N . SER A 1 432 ? -28.235 -8.805 32.086 1.00 94.94 432 SER A N 1
ATOM 3304 C CA . SER A 1 432 ? -27.032 -9.596 31.778 1.00 94.94 432 SER A CA 1
ATOM 3305 C C . SER A 1 432 ? -27.281 -10.819 30.883 1.00 94.94 432 SER A C 1
ATOM 3307 O O . SER A 1 432 ? -26.340 -11.559 30.587 1.00 94.94 432 SER A O 1
ATOM 3309 N N . LEU A 1 433 ? -28.520 -11.032 30.421 1.00 95.69 433 LEU A N 1
ATOM 3310 C CA . LEU A 1 433 ? -28.852 -12.076 29.439 1.00 95.69 433 LEU A CA 1
ATOM 3311 C C . LEU A 1 433 ? -28.120 -11.846 28.100 1.00 95.69 433 LEU A C 1
ATOM 3313 O O . LEU A 1 433 ? -27.578 -10.766 27.864 1.00 95.69 433 LEU A O 1
ATOM 3317 N N . SER A 1 434 ? -28.105 -12.853 27.217 1.00 93.38 434 SER A N 1
ATOM 3318 C CA . SER A 1 434 ? -27.409 -12.798 25.915 1.00 93.38 434 SER A CA 1
ATOM 3319 C C . SER A 1 434 ? -27.870 -11.628 25.041 1.00 93.38 434 SER A C 1
ATOM 3321 O O . SER A 1 434 ? -27.058 -10.994 24.375 1.00 93.38 434 SER A O 1
ATOM 3323 N N . ASN A 1 435 ? -29.160 -11.303 25.085 1.00 95.06 435 ASN A N 1
ATOM 3324 C CA . ASN A 1 435 ? -29.786 -10.217 24.334 1.00 95.06 435 ASN A CA 1
ATOM 3325 C C . ASN A 1 435 ? -29.948 -8.913 25.139 1.00 95.06 435 ASN A C 1
ATOM 3327 O O . ASN A 1 435 ? -30.647 -8.001 24.694 1.00 95.06 435 ASN A O 1
ATOM 3331 N N . MET A 1 436 ? -29.351 -8.819 26.330 1.00 97.62 436 MET A N 1
ATOM 3332 C CA . MET A 1 436 ? -29.408 -7.638 27.192 1.00 97.62 436 MET A CA 1
ATOM 3333 C C . MET A 1 436 ? -28.023 -7.018 27.351 1.00 97.62 436 MET A C 1
ATOM 3335 O O . MET A 1 436 ? -27.008 -7.710 27.440 1.00 97.62 436 MET A O 1
ATOM 3339 N N . LEU A 1 437 ? -28.002 -5.693 27.420 1.00 97.94 437 LEU A N 1
ATOM 3340 C CA . LEU A 1 437 ? -26.822 -4.906 27.755 1.00 97.94 437 LEU A CA 1
ATOM 3341 C C . LEU A 1 437 ? -27.161 -4.042 28.968 1.00 97.94 437 LEU A C 1
ATOM 3343 O O . LEU A 1 437 ? -28.325 -3.801 29.273 1.00 97.94 437 LEU A O 1
ATOM 3347 N N . ASN A 1 438 ? -26.152 -3.536 29.658 1.00 97.75 438 ASN A N 1
ATOM 3348 C CA . ASN A 1 438 ? -26.302 -2.574 30.729 1.00 97.75 438 ASN A CA 1
ATOM 3349 C C . ASN A 1 438 ? -25.265 -1.458 30.572 1.00 97.75 438 ASN A C 1
ATOM 3351 O O . ASN A 1 438 ? -24.075 -1.598 30.849 1.00 97.75 438 ASN A O 1
ATOM 3355 N N . SER A 1 439 ? -25.768 -0.299 30.154 1.00 96.69 439 SER A N 1
ATOM 3356 C CA . SER A 1 439 ? -24.977 0.910 29.910 1.00 96.69 439 SER A CA 1
ATOM 3357 C C . SER A 1 439 ? -23.806 0.713 28.926 1.00 96.69 439 SER A C 1
ATOM 3359 O O . SER A 1 439 ? -22.676 1.046 29.286 1.00 96.69 439 SER A O 1
ATOM 3361 N N . PRO A 1 440 ? -24.046 0.210 27.694 1.00 97.19 440 PRO A N 1
ATOM 3362 C CA . PRO A 1 440 ? -22.978 -0.022 26.724 1.00 97.19 440 PRO A CA 1
ATOM 3363 C C . PRO A 1 440 ? -22.305 1.291 26.296 1.00 97.19 440 PRO A C 1
ATOM 3365 O O . PRO A 1 440 ? -22.984 2.308 26.122 1.00 97.19 440 PRO A O 1
ATOM 3368 N N . GLN A 1 441 ? -20.983 1.266 26.116 1.00 94.38 441 GLN A N 1
ATOM 3369 C CA . GLN A 1 441 ? -20.186 2.431 25.705 1.00 94.38 441 GLN A CA 1
ATOM 3370 C C . GLN A 1 441 ? -19.346 2.128 24.462 1.00 94.38 441 GLN A C 1
ATOM 3372 O O . GLN A 1 441 ? -19.860 2.256 23.353 1.00 94.38 441 GLN A O 1
ATOM 3377 N N . GLY A 1 442 ? -18.085 1.725 24.615 1.00 92.00 442 GLY A N 1
ATOM 3378 C CA . GLY A 1 442 ? -17.209 1.374 23.499 1.00 92.00 442 GLY A CA 1
ATOM 3379 C C . GLY A 1 442 ? -17.821 0.303 22.601 1.00 92.00 442 GLY A C 1
ATOM 3380 O O . GLY A 1 442 ? -18.383 -0.682 23.088 1.00 92.00 442 GLY A O 1
ATOM 3381 N N . ILE A 1 443 ? -17.730 0.517 21.291 1.00 94.56 443 ILE A N 1
ATOM 3382 C CA . ILE A 1 443 ? -18.137 -0.449 20.273 1.00 94.56 443 ILE A CA 1
ATOM 3383 C C . ILE A 1 443 ? -17.078 -0.536 19.186 1.00 94.56 443 ILE A C 1
ATOM 3385 O O . ILE A 1 443 ? -16.428 0.455 18.854 1.00 94.56 443 ILE A O 1
ATOM 3389 N N . TYR A 1 444 ? -16.950 -1.719 18.607 1.00 91.06 444 TYR A N 1
ATOM 3390 C CA . TYR A 1 444 ? -16.033 -1.985 17.513 1.00 91.06 444 TYR A CA 1
ATOM 3391 C C . TYR A 1 444 ? -16.625 -3.069 16.604 1.00 91.06 444 TYR A C 1
ATOM 3393 O O . TYR A 1 444 ? -17.245 -4.010 17.098 1.00 91.06 444 TYR A O 1
ATOM 3401 N N . VAL A 1 445 ? -16.463 -2.935 15.285 1.00 87.88 445 VAL A N 1
ATOM 3402 C CA . VAL A 1 445 ? -16.947 -3.926 14.311 1.00 87.88 445 VAL A CA 1
ATOM 3403 C C . VAL A 1 445 ? -15.779 -4.426 13.474 1.00 87.88 445 VAL A C 1
ATOM 3405 O O . VAL A 1 445 ? -15.050 -3.626 12.887 1.00 87.88 445 VAL A O 1
ATOM 3408 N N . ASP A 1 446 ? -15.594 -5.745 13.424 1.00 78.25 446 ASP A N 1
ATOM 3409 C CA . ASP A 1 446 ? -14.506 -6.357 12.664 1.00 78.25 446 ASP A CA 1
ATOM 3410 C C . ASP A 1 446 ? -14.786 -6.480 11.158 1.00 78.25 446 ASP A C 1
ATOM 3412 O O . ASP A 1 446 ? -15.868 -6.166 10.660 1.00 78.25 446 ASP A O 1
ATOM 3416 N N . SER A 1 447 ? -13.779 -6.927 10.404 1.00 78.25 447 SER A N 1
ATOM 3417 C CA . SER A 1 447 ? -13.885 -7.138 8.955 1.00 78.25 447 SER A CA 1
ATOM 3418 C C . SER A 1 447 ? -14.851 -8.263 8.569 1.00 78.25 447 SER A C 1
ATOM 3420 O O . SER A 1 447 ? -15.312 -8.298 7.431 1.00 78.25 447 SER A O 1
ATOM 3422 N N . ASN A 1 448 ? -15.190 -9.150 9.509 1.00 79.69 448 ASN A N 1
ATOM 3423 C CA . ASN A 1 448 ? -16.222 -10.172 9.355 1.00 79.69 448 ASN A CA 1
ATOM 3424 C C . ASN A 1 448 ? -17.610 -9.660 9.785 1.00 79.69 448 ASN A C 1
ATOM 3426 O O . ASN A 1 448 ? -18.566 -10.434 9.791 1.00 79.69 448 ASN A O 1
ATOM 3430 N N . LEU A 1 449 ? -17.733 -8.366 10.110 1.00 84.81 449 LEU A N 1
ATOM 3431 C CA . LEU A 1 449 ? -18.943 -7.685 10.574 1.00 84.81 449 LEU A CA 1
ATOM 3432 C C . LEU A 1 449 ? -19.453 -8.156 11.944 1.00 84.81 449 LEU A C 1
ATOM 3434 O O . LEU A 1 449 ? -20.636 -7.990 12.254 1.00 84.81 449 LEU A O 1
ATOM 3438 N N . ASN A 1 450 ? -18.585 -8.735 12.773 1.00 91.81 450 ASN A N 1
ATOM 3439 C CA . ASN A 1 450 ? -18.921 -9.040 14.158 1.00 91.81 450 ASN A CA 1
ATOM 3440 C C . ASN A 1 450 ? -18.794 -7.787 15.021 1.00 91.81 450 ASN A C 1
ATOM 3442 O O . ASN A 1 450 ? -17.838 -7.024 14.885 1.00 91.81 450 ASN A O 1
ATOM 3446 N N . LEU A 1 451 ? -19.740 -7.604 15.937 1.00 95.75 451 LEU A N 1
ATOM 3447 C CA . LEU A 1 451 ? -19.820 -6.449 16.821 1.00 95.75 451 LEU A CA 1
ATOM 3448 C C . LEU A 1 451 ? -19.294 -6.804 18.216 1.00 95.75 451 LEU A C 1
ATOM 3450 O O . LEU A 1 451 ? -19.762 -7.737 18.862 1.00 95.75 451 LEU A O 1
ATOM 3454 N N . TYR A 1 452 ? -18.354 -6.005 18.700 1.00 95.94 452 TYR A N 1
ATOM 3455 C CA . TYR A 1 452 ? -17.784 -6.066 20.037 1.00 95.94 452 TYR A CA 1
ATOM 3456 C C . TYR A 1 452 ? -18.296 -4.875 20.840 1.00 95.94 452 TYR A C 1
ATOM 3458 O O . TYR A 1 452 ? -18.304 -3.748 20.343 1.00 95.94 452 TYR A O 1
ATOM 3466 N N . ILE A 1 453 ? -18.753 -5.120 22.066 1.00 97.56 453 ILE A N 1
ATOM 3467 C CA . ILE A 1 453 ? -19.446 -4.122 22.884 1.00 97.56 453 ILE A CA 1
ATOM 3468 C C . ILE A 1 453 ? -18.871 -4.146 24.294 1.00 97.56 453 ILE A C 1
ATOM 3470 O O . ILE A 1 453 ? -18.920 -5.176 24.971 1.00 97.56 453 ILE A O 1
ATOM 3474 N N . ALA A 1 454 ? -18.392 -2.997 24.761 1.00 96.81 454 ALA A N 1
ATOM 3475 C CA . ALA A 1 454 ? -18.092 -2.775 26.164 1.00 96.81 454 ALA A CA 1
ATOM 3476 C C . ALA A 1 454 ? -19.409 -2.600 26.932 1.00 96.81 454 ALA A C 1
ATOM 3478 O O . ALA A 1 454 ? -20.007 -1.521 26.956 1.00 96.81 454 ALA A O 1
ATOM 3479 N N . ASP A 1 455 ? -19.879 -3.689 27.533 1.00 97.25 455 ASP A N 1
ATOM 3480 C CA . ASP A 1 455 ? -21.088 -3.743 28.347 1.00 97.25 455 ASP A CA 1
ATOM 3481 C C . ASP A 1 455 ? -20.751 -3.271 29.772 1.00 97.25 455 ASP A C 1
ATOM 3483 O O . ASP A 1 455 ? -20.558 -4.061 30.703 1.00 97.25 455 ASP A O 1
ATOM 3487 N N . SER A 1 456 ? -20.554 -1.952 29.892 1.00 96.81 456 SER A N 1
ATOM 3488 C CA . SER A 1 456 ? -19.802 -1.324 30.979 1.00 96.81 456 SER A CA 1
ATOM 3489 C C . SER A 1 456 ? -20.319 -1.691 32.364 1.00 96.81 456 SER A C 1
ATOM 3491 O O . SER A 1 456 ? -19.542 -2.127 33.207 1.00 96.81 456 SER A O 1
ATOM 3493 N N . ALA A 1 457 ? -21.622 -1.550 32.620 1.00 97.50 457 ALA A N 1
ATOM 3494 C CA . ALA A 1 457 ? -22.159 -1.794 33.958 1.00 97.50 457 ALA A CA 1
ATOM 3495 C C . ALA A 1 457 ? -22.252 -3.291 34.302 1.00 97.50 457 ALA A C 1
ATOM 3497 O O . ALA A 1 457 ? -22.346 -3.638 35.477 1.00 97.50 457 ALA A O 1
ATOM 3498 N N . ASN A 1 458 ? -22.166 -4.174 33.304 1.00 96.62 458 ASN A N 1
ATOM 3499 C CA . ASN A 1 458 ? -22.020 -5.611 33.519 1.00 96.62 458 ASN A CA 1
ATOM 3500 C C . ASN A 1 458 ? -20.554 -6.055 33.636 1.00 96.62 458 ASN A C 1
ATOM 3502 O O . ASN A 1 458 ? -20.310 -7.238 33.864 1.00 96.62 458 ASN A O 1
ATOM 3506 N N . ASN A 1 459 ? -19.579 -5.142 33.521 1.00 96.38 459 ASN A N 1
ATOM 3507 C CA . ASN A 1 459 ? -18.147 -5.437 33.629 1.00 96.38 459 ASN A CA 1
ATOM 3508 C C . ASN A 1 459 ? -17.682 -6.534 32.654 1.00 96.38 459 ASN A C 1
ATOM 3510 O O . ASN A 1 459 ? -16.942 -7.448 33.033 1.00 96.38 459 ASN A O 1
ATOM 3514 N N . ARG A 1 460 ? -18.145 -6.474 31.401 1.00 95.88 460 ARG A N 1
ATOM 3515 C CA . ARG A 1 460 ? -17.845 -7.495 30.389 1.00 95.88 460 ARG A CA 1
ATOM 3516 C C . ARG A 1 460 ? -17.715 -6.924 28.977 1.00 95.88 460 ARG A C 1
ATOM 3518 O O . ARG A 1 460 ? -18.230 -5.844 28.693 1.00 95.88 460 ARG A O 1
ATOM 3525 N N . ILE A 1 461 ? -17.063 -7.679 28.094 1.00 96.12 461 ILE A N 1
ATOM 3526 C CA . ILE A 1 461 ? -17.085 -7.457 26.644 1.00 96.12 461 ILE A CA 1
ATOM 3527 C C . ILE A 1 461 ? -17.984 -8.512 26.000 1.00 96.12 461 ILE A C 1
ATOM 3529 O O . ILE A 1 461 ? -17.750 -9.716 26.150 1.00 96.12 461 ILE A O 1
ATOM 3533 N N . GLN A 1 462 ? -19.005 -8.051 25.283 1.00 96.25 462 GLN A N 1
ATOM 3534 C CA . GLN A 1 462 ? -19.910 -8.890 24.502 1.00 96.25 462 GLN A CA 1
ATOM 3535 C C . GLN A 1 462 ? -19.445 -8.952 23.046 1.00 96.25 462 GLN A C 1
ATOM 3537 O O . GLN A 1 462 ? -19.137 -7.925 22.448 1.00 96.25 462 GLN A O 1
ATOM 3542 N N . PHE A 1 463 ? -19.445 -10.154 22.481 1.00 96.06 463 PHE A N 1
ATOM 3543 C CA . PHE A 1 463 ? -19.274 -10.437 21.061 1.00 96.06 463 PHE A CA 1
ATOM 3544 C C . PHE A 1 463 ? -20.626 -10.820 20.461 1.00 96.06 463 PHE A C 1
ATOM 3546 O O . PHE A 1 463 ? -21.253 -11.770 20.921 1.00 96.06 463 PHE A O 1
ATOM 3553 N N . VAL A 1 464 ? -21.066 -10.107 19.433 1.00 96.75 464 VAL A N 1
ATOM 3554 C CA . VAL A 1 464 ? -22.289 -10.385 18.677 1.00 96.75 464 VAL A CA 1
ATOM 3555 C C . VAL A 1 464 ? -21.877 -10.739 17.256 1.00 96.75 464 VAL A C 1
ATOM 3557 O O . VAL A 1 464 ? -21.305 -9.918 16.536 1.00 96.75 464 VAL A O 1
ATOM 3560 N N . GLN A 1 465 ? -22.149 -11.978 16.854 1.00 95.19 465 GLN A N 1
ATOM 3561 C CA . GLN A 1 465 ? -21.811 -12.451 15.516 1.00 95.19 465 GLN A CA 1
ATOM 3562 C C . GLN A 1 465 ? -22.620 -11.700 14.449 1.00 95.19 465 GLN A C 1
ATOM 3564 O O . GLN A 1 465 ? -23.791 -11.375 14.658 1.00 95.19 465 GLN A O 1
ATOM 3569 N N . ALA A 1 466 ? -22.016 -11.475 13.280 1.00 90.69 466 ALA A N 1
ATOM 3570 C CA . ALA A 1 466 ? -22.686 -10.866 12.136 1.00 90.69 466 ALA A CA 1
ATOM 3571 C C . ALA A 1 466 ? -24.070 -11.496 11.859 1.00 90.69 466 ALA A C 1
ATOM 3573 O O . ALA A 1 466 ? -24.209 -12.708 11.687 1.00 90.69 466 ALA A O 1
ATOM 3574 N N . GLY A 1 467 ? -25.106 -10.654 11.815 1.00 87.00 467 GLY A N 1
ATOM 3575 C CA . GLY A 1 467 ? -26.492 -11.067 11.563 1.00 87.00 467 GLY A CA 1
ATOM 3576 C C . GLY A 1 467 ? -27.258 -11.603 12.780 1.00 87.00 467 GLY A C 1
ATOM 3577 O O . GLY A 1 467 ? -28.451 -11.860 12.650 1.00 87.00 467 GLY A O 1
ATOM 3578 N N . GLN A 1 468 ? -26.619 -11.738 13.944 1.00 92.50 468 GLN A N 1
ATOM 3579 C CA . GLN A 1 468 ? -27.270 -12.105 15.204 1.00 92.50 468 GLN A CA 1
ATOM 3580 C C . GLN A 1 468 ? -27.578 -10.864 16.057 1.00 92.50 468 GLN A C 1
ATOM 3582 O O . GLN A 1 468 ? -27.036 -9.786 15.818 1.00 92.50 468 GLN A O 1
ATOM 3587 N N . LEU A 1 469 ? -28.459 -11.021 17.050 1.00 91.44 469 LEU A N 1
ATOM 3588 C CA . LEU A 1 469 ? -28.760 -9.995 18.065 1.00 91.44 469 LEU A CA 1
ATOM 3589 C C . LEU A 1 469 ? -28.276 -10.382 19.470 1.00 91.44 469 LEU A C 1
ATOM 3591 O O . LEU A 1 469 ? -28.102 -9.514 20.328 1.00 91.44 469 LEU A O 1
ATOM 3595 N N . ASP A 1 470 ? -28.056 -11.675 19.693 1.00 93.69 470 ASP A N 1
ATOM 3596 C CA . ASP A 1 470 ? -27.591 -12.235 20.954 1.00 93.69 470 ASP A CA 1
ATOM 3597 C C . ASP A 1 470 ? -26.063 -12.205 21.011 1.00 93.69 470 ASP A C 1
ATOM 3599 O O . ASP A 1 470 ? -25.379 -12.576 20.055 1.00 93.69 470 ASP A O 1
ATOM 3603 N N . GLY A 1 471 ? -25.525 -11.774 22.149 1.00 93.19 471 GLY A N 1
ATOM 3604 C CA . GLY A 1 471 ? -24.093 -11.714 22.387 1.00 93.19 471 GLY A CA 1
ATOM 3605 C C . GLY A 1 471 ? -23.580 -12.820 23.302 1.00 93.19 471 GLY A C 1
ATOM 3606 O O . GLY A 1 471 ? -24.259 -13.263 24.231 1.00 93.19 471 GLY A O 1
ATOM 3607 N N . VAL A 1 472 ? -22.325 -13.194 23.081 1.00 94.69 472 VAL A N 1
ATOM 3608 C CA . VAL A 1 472 ? -21.534 -14.093 23.921 1.00 94.69 472 VAL A CA 1
ATOM 3609 C C . VAL A 1 472 ? -20.507 -13.271 24.689 1.00 94.69 472 VAL A C 1
ATOM 3611 O O . VAL A 1 472 ? -19.826 -12.420 24.117 1.00 94.69 472 VAL A O 1
ATOM 3614 N N . THR A 1 473 ? -20.365 -13.528 25.987 1.00 94.25 473 THR A N 1
ATOM 3615 C CA . THR A 1 473 ? -19.332 -12.867 26.784 1.00 94.25 473 THR A CA 1
ATOM 3616 C C . THR A 1 473 ? -17.964 -13.465 26.475 1.00 94.25 473 THR A C 1
ATOM 3618 O O . THR A 1 473 ? -17.743 -14.653 26.698 1.00 94.25 473 THR A O 1
ATOM 3621 N N . ILE A 1 474 ? -17.031 -12.638 26.003 1.00 92.06 474 ILE A N 1
ATOM 3622 C CA . ILE A 1 474 ? -15.676 -13.084 25.637 1.00 92.06 474 ILE A CA 1
ATOM 3623 C C . ILE A 1 474 ? -14.610 -12.697 26.668 1.00 92.06 474 ILE A C 1
ATOM 3625 O O . ILE A 1 474 ? -13.595 -13.378 26.774 1.00 92.06 474 ILE A O 1
ATOM 3629 N N . VAL A 1 475 ? -14.837 -11.636 27.451 1.00 91.94 475 VAL A N 1
ATOM 3630 C CA . VAL A 1 475 ? -13.928 -11.161 28.511 1.00 91.94 475 VAL A CA 1
ATOM 3631 C C . VAL A 1 475 ? -14.750 -10.540 29.642 1.00 91.94 475 VAL A C 1
ATOM 3633 O O . VAL A 1 475 ? -15.761 -9.888 29.376 1.00 91.94 475 VAL A O 1
ATOM 3636 N N . GLY A 1 476 ? -14.312 -10.688 30.895 1.00 91.75 476 GLY A N 1
ATOM 3637 C CA . GLY A 1 476 ? -14.982 -10.109 32.061 1.00 91.75 476 GLY A CA 1
ATOM 3638 C C . GLY A 1 476 ? -16.011 -11.043 32.697 1.00 91.75 476 GLY A C 1
ATOM 3639 O O . GLY A 1 476 ? -15.952 -12.268 32.542 1.00 91.75 476 GLY A O 1
ATOM 3640 N N . ASN A 1 477 ? -16.964 -10.458 33.422 1.00 90.12 477 ASN A N 1
ATOM 3641 C CA . ASN A 1 477 ? -17.981 -11.202 34.164 1.00 90.12 477 ASN A CA 1
ATOM 3642 C C . ASN A 1 477 ? -18.837 -12.075 33.236 1.00 90.12 477 ASN A C 1
ATOM 3644 O O . ASN A 1 477 ? -19.536 -11.560 32.367 1.00 90.12 477 ASN A O 1
ATOM 3648 N N . GLY A 1 478 ? -18.821 -13.391 33.463 1.00 83.06 478 GLY A N 1
ATOM 3649 C CA . GLY A 1 478 ? -19.533 -14.372 32.636 1.00 83.06 478 GLY A CA 1
ATOM 3650 C C . GLY A 1 478 ? -18.682 -15.009 31.531 1.00 83.06 478 GLY A C 1
ATOM 3651 O O . GLY A 1 478 ? -19.179 -15.893 30.840 1.00 83.06 478 GLY A O 1
ATOM 3652 N N . SER A 1 479 ? -17.413 -14.610 31.377 1.00 87.00 479 SER A N 1
ATOM 3653 C CA . SER A 1 479 ? -16.443 -15.329 30.537 1.00 87.00 479 SER A CA 1
ATOM 3654 C C . SER A 1 479 ? -15.831 -16.526 31.277 1.00 87.00 479 SER A C 1
ATOM 3656 O O . SER A 1 479 ? -15.834 -16.583 32.505 1.00 87.00 479 SER A O 1
ATOM 3658 N N . SER A 1 480 ? -15.271 -17.485 30.535 1.00 76.62 480 SER A N 1
ATOM 3659 C CA . SER A 1 480 ? -14.582 -18.653 31.106 1.00 76.62 480 SER A CA 1
ATOM 3660 C C . SER A 1 480 ? -13.186 -18.344 31.676 1.00 76.62 480 SER A C 1
ATOM 3662 O O . SER A 1 480 ? -12.549 -19.239 32.226 1.00 76.62 480 SER A O 1
ATOM 3664 N N . GLY A 1 481 ? -12.675 -17.119 31.503 1.00 73.62 481 GLY A N 1
ATOM 3665 C CA . GLY A 1 481 ? -11.332 -16.707 31.923 1.00 73.62 481 GLY A CA 1
ATOM 3666 C C . GLY A 1 481 ? -11.315 -15.874 33.210 1.00 73.62 481 GLY A C 1
ATOM 3667 O O . GLY A 1 481 ? -12.301 -15.245 33.574 1.00 73.62 481 GLY A O 1
ATOM 3668 N N . ASN A 1 482 ? -10.153 -15.799 33.870 1.00 71.06 482 ASN A N 1
ATOM 3669 C CA . ASN A 1 482 ? -9.941 -15.032 35.113 1.00 71.06 482 ASN A CA 1
ATOM 3670 C C . ASN A 1 482 ? -9.656 -13.531 34.886 1.00 71.06 482 ASN A C 1
ATOM 3672 O O . ASN A 1 482 ? -8.956 -12.901 35.679 1.00 71.06 482 ASN A O 1
ATOM 3676 N N . ILE A 1 483 ? -10.143 -12.944 33.790 1.00 82.06 483 ILE A N 1
ATOM 3677 C CA . ILE A 1 483 ? -9.939 -11.516 33.517 1.00 82.06 483 ILE A CA 1
ATOM 3678 C C . ILE A 1 483 ? -11.096 -10.739 34.137 1.00 82.06 483 ILE A C 1
ATOM 3680 O O . ILE A 1 483 ? -12.217 -10.783 33.636 1.00 82.06 483 ILE A O 1
ATOM 3684 N N . THR A 1 484 ? -10.810 -9.999 35.204 1.00 88.00 484 THR A N 1
ATOM 3685 C CA . THR A 1 484 ? -11.767 -9.074 35.814 1.00 88.00 484 THR A CA 1
ATOM 3686 C C . THR A 1 484 ? -11.694 -7.727 35.112 1.00 88.00 484 THR A C 1
ATOM 3688 O O . THR A 1 484 ? -10.639 -7.094 35.075 1.00 88.00 484 THR A O 1
ATOM 3691 N N . LEU A 1 485 ? -12.827 -7.265 34.588 1.00 90.81 485 LEU A N 1
ATOM 3692 C CA . LEU A 1 485 ? -12.982 -5.896 34.104 1.00 90.81 485 LEU A CA 1
ATOM 3693 C C . LEU A 1 485 ? -13.704 -5.061 35.163 1.00 90.81 485 LEU A C 1
ATOM 3695 O O . LEU A 1 485 ? -14.474 -5.586 35.964 1.00 90.81 485 LEU A O 1
ATOM 3699 N N . ASN A 1 486 ? -13.470 -3.753 35.158 1.00 91.81 486 ASN A N 1
ATOM 3700 C CA . ASN A 1 486 ? -14.206 -2.806 35.985 1.00 91.81 486 ASN A CA 1
ATOM 3701 C C . ASN A 1 486 ? -14.650 -1.642 35.104 1.00 91.81 486 ASN A C 1
ATOM 3703 O O . ASN A 1 486 ? -13.832 -0.817 34.705 1.00 91.81 486 ASN A O 1
ATOM 3707 N N . TYR A 1 487 ? -15.937 -1.634 34.770 1.00 92.88 487 TYR A N 1
ATOM 3708 C CA . TYR A 1 487 ? -16.598 -0.614 33.971 1.00 92.88 487 TYR A CA 1
ATOM 3709 C C . TYR A 1 487 ? -15.871 -0.301 32.643 1.00 92.88 487 TYR A C 1
ATOM 3711 O O . TYR A 1 487 ? -15.475 0.844 32.417 1.00 92.88 487 TYR A O 1
ATOM 3719 N N . PRO A 1 488 ? -15.662 -1.301 31.756 1.00 92.94 488 PRO A N 1
ATOM 3720 C CA . PRO A 1 488 ? -14.943 -1.093 30.497 1.00 92.94 488 PRO A CA 1
ATOM 3721 C C . PRO A 1 488 ? -15.672 -0.067 29.616 1.00 92.94 488 PRO A C 1
ATOM 3723 O O . PRO A 1 488 ? -16.896 -0.136 29.482 1.00 92.94 488 PRO A O 1
ATOM 3726 N N . THR A 1 489 ? -14.949 0.876 29.006 1.00 85.44 489 THR A N 1
ATOM 3727 C CA . THR A 1 489 ? -15.541 1.971 28.209 1.00 85.44 489 THR A CA 1
ATOM 3728 C C . THR A 1 489 ? -15.097 2.014 26.749 1.00 85.44 489 THR A C 1
ATOM 3730 O O . THR A 1 489 ? -15.691 2.776 25.991 1.00 85.44 489 THR A O 1
ATOM 3733 N N . GLY A 1 490 ? -14.106 1.214 26.349 1.00 74.75 490 GLY A N 1
ATOM 3734 C CA . GLY A 1 490 ? -13.493 1.207 25.019 1.00 74.75 490 GLY A CA 1
ATOM 3735 C C . GLY A 1 490 ? -12.966 -0.165 24.649 1.00 74.75 490 GLY A C 1
ATOM 3736 O O . GLY A 1 490 ? -12.595 -0.904 25.591 1.00 74.75 490 GLY A O 1
#

Sequence (490 aa):
SSIAGTYVYGVFVGLDNTVYVANEQTNKVVVWFEGSINPDKILSGSLSTPYDLFATPQGDIYVDNGVNNRRVDKFSFNSNISTSVMSVPNGCTGVFVDISNTLYCSAYTSHQVVKKWLYDNMTTSTIVAGTGTAGSTATTLNIPIGIFVDDKFNLYVADCLNNRIQMFPVGQLTGITLAGASAPGTITLNEPNGIILDDNRYLFIADCYNHRIIGSGPYGFRCLFGCTTIAGSASSQLNQPVILRFDSYGNIFVADRFNYRVQKFILASNSCSISYNQPTFCFNALWYSNASTFAPSTTIGTLPYGIFINGINTVYVPNRVSNTIISWPQGSSTSTSNSYSNLNNSYSLFMSMTGDIYIDNGYSYGRVDKYTFNTSNRVTVMNVNGSCFGLFIDINNNLYCSLRNLHQVVKLLLNNVSTIPTIAAGNGSAGSLSNMLNSPQGIYVDSNLNLYIADSANNRIQFVQAGQLDGVTIVGNGSSGNITLNYPTG

Organism: NCBI:txid433720

Secondary structure (DSSP, 8-state):
--TT-SSEEEEEE-TT--EEEEETTTTEEEEE-TT-SS-SEEE-SS--S---EEE-TTS-EEEE-HHHH-EEEEEPTT---EEEEEE-TT--SEEEE-TTSEEEEEEGGGTEEEEEETT-S----EEEE--SSB--SSS-BSSEEEEEE-TT-PEEEEEGGGTEEEEE-TT----EEEEETT-TT----SSEEEEEE-TT--EEEEEGGGTEEEEEETTEEEEEE--SSS---STT--SSEEEEEE-TTS-EEEEEGGGTEEEEE--S--SS---SS-----TT----S----SS-HHHH-S-----EE-TT--EEEEETTTTEEEEE-TT----EEEE-TT--S---EEE-TTS-EEEE-HHHHTEEEEEPTTS--EEEEEE-SS--SSEEE-TT-EEEEEEGGGTEEEEEE-SSS----EEEE--SSBS-STT-BSSEEEEEE-TT--EEEEEGGGTEEEEE-TT-S-EEEEEETTSSS----SS---

Foldseek 3Di:
DALLFAFWAEWDADQQRKIWTQDQVQQWIFIDGPPDPHTPDIQREQAHRWRYWDADNQGKIWTWRAQVQQFIWIDHHPDSYIDTQAGHPRTFREWDADPQQKIKTQNQQQQFIWIDRRPDPDRYTHTDAADSDADQAQLTAHRWHYWDADPQRWIWTQSFVNQFIWIAGPPGSGTDTDAAPPDPPADHAHRWAAWDADPVRWIWIQSFQQFFIWIQDPVHIDTDAQPPSDADQDLRTAHRWHYWDAHVQRWIWIDRNVNRHIHTHHDPDSDDDQDPPPPDHPPPDDDDPDDDDLADCVRQPPDWQEWDAASQGKIWTQRQVVLWIWIDGPPGSDIDTHDAPQAHRWRYWDADNQGWIWTWRFQVQQFIWIDHPPDNDIDTQAGGNGHFLEWDAAPQRKIWGDHQQQFFIWIDRRDPPDRYTHTPAAPRDDDDFQRTAHRWHYWDADNQRWIWIQSFVQQFIWIHGPPGHGTDTPAADNHPDPHHGHRDHD